Protein AF-A0AAD5FKN8-F1 (afdb_monomer_lite)

Secondary structure (DSSP, 8-state):
-----HHHHHHHHHHHHHHHHHHHHHHHHHHHHHH--------------------PPP--------------------------------------------------------------------------------------------------------------------------------PPP----------------S---------PPP--TTSHHHHHHHHHHHHHHHHHHHHHHHHHHHHHHHHHHHHHHHHHHHHHHHHHHHHHHHHHHHHHHHHHHHHHHHHHHHHHHHHHHHHHHHHHHHHHHHHHHHHHHHHHHHHHHHHHHHHHHHHHHHHHHHHHHHHHHHHHHHHHHHHHHHHHHHHHHHHHHHHHHHHHHHHHHHHHHHHHHHHHHHHHHHHHHHHHHHHHHHHHHHHHHHHHHHHHHHHHHHHHHHHHHHHHHHHHHHHHHHHHHHHHHHHHHHHHTT-------------------------------------

Organism: Silurus asotus (NCBI:txid30991)

pLDDT: mean 70.41, std 26.05, range [26.14, 98.62]

Structure (mmCIF, N/CA/C/O backbone):
data_AF-A0AAD5FKN8-F1
#
_entry.id   AF-A0AAD5FKN8-F1
#
loop_
_atom_site.group_PDB
_atom_site.id
_atom_site.type_symbol
_atom_site.label_atom_id
_atom_site.label_alt_id
_atom_site.label_comp_id
_atom_site.label_asym_id
_atom_site.label_entity_id
_atom_site.label_seq_id
_atom_site.pdbx_PDB_ins_code
_atom_site.Cartn_x
_atom_site.Cartn_y
_atom_site.Cartn_z
_atom_site.occupancy
_atom_site.B_iso_or_equiv
_atom_site.auth_seq_id
_atom_site.auth_comp_id
_atom_site.auth_asym_id
_atom_site.auth_atom_id
_atom_site.pdbx_PDB_model_num
ATOM 1 N N . MET A 1 1 ? 29.507 -33.613 -34.808 1.00 47.91 1 MET A N 1
ATOM 2 C CA . MET A 1 1 ? 28.805 -33.037 -33.641 1.00 47.91 1 MET A CA 1
ATOM 3 C C . MET A 1 1 ? 28.243 -31.686 -34.061 1.00 47.91 1 MET A C 1
ATOM 5 O O . MET A 1 1 ? 29.027 -30.818 -34.413 1.00 47.91 1 MET A O 1
ATOM 9 N N . LYS A 1 2 ? 26.914 -31.528 -34.154 1.00 55.22 2 LYS A N 1
ATOM 10 C CA . LYS A 1 2 ? 26.296 -30.235 -34.496 1.00 55.22 2 LYS A CA 1
ATOM 11 C C . LYS A 1 2 ? 26.433 -29.322 -33.275 1.00 55.22 2 LYS A C 1
ATOM 13 O O . LYS A 1 2 ? 25.859 -29.625 -32.234 1.00 55.22 2 LYS A O 1
ATOM 18 N N . GLY A 1 3 ? 27.253 -28.278 -33.379 1.00 62.66 3 GLY A N 1
ATOM 19 C CA . GLY A 1 3 ? 27.469 -27.325 -32.293 1.00 62.66 3 GLY A CA 1
ATOM 20 C C . GLY A 1 3 ? 26.181 -26.566 -31.998 1.00 62.66 3 GLY A C 1
ATOM 21 O O . GLY A 1 3 ? 25.727 -25.777 -32.823 1.00 62.66 3 GLY A O 1
ATOM 22 N N . PHE A 1 4 ? 25.579 -26.813 -30.836 1.00 74.69 4 PHE A N 1
ATOM 23 C CA . PHE A 1 4 ? 24.521 -25.950 -30.330 1.00 74.69 4 PHE A CA 1
ATOM 24 C C . PHE A 1 4 ? 25.135 -24.581 -30.040 1.00 74.69 4 PHE A C 1
ATOM 26 O O . PHE A 1 4 ? 26.045 -24.453 -29.223 1.00 74.69 4 PHE A O 1
ATOM 33 N N . SER A 1 5 ? 24.661 -23.561 -30.754 1.00 82.69 5 SER A N 1
ATOM 34 C CA . SER A 1 5 ? 25.070 -22.177 -30.530 1.00 82.69 5 SER A CA 1
ATOM 35 C C . SER A 1 5 ? 24.776 -21.792 -29.079 1.00 82.69 5 SER A C 1
ATOM 37 O O . SER A 1 5 ? 23.660 -21.994 -28.600 1.00 82.69 5 SER A O 1
ATOM 39 N N . LEU A 1 6 ? 25.765 -21.205 -28.397 1.00 86.19 6 LEU A N 1
ATOM 40 C CA . LEU A 1 6 ? 25.680 -20.723 -27.011 1.00 86.19 6 LEU A CA 1
ATOM 41 C C . LEU A 1 6 ? 24.431 -19.849 -26.765 1.00 86.19 6 LEU A C 1
ATOM 43 O O . LEU A 1 6 ? 23.873 -19.848 -25.670 1.00 86.19 6 LEU A O 1
ATOM 47 N N . ARG A 1 7 ? 23.929 -19.174 -27.811 1.00 85.25 7 ARG A N 1
ATOM 48 C CA . ARG A 1 7 ? 22.685 -18.389 -27.773 1.00 85.25 7 ARG A CA 1
ATOM 49 C C . ARG A 1 7 ? 21.445 -19.240 -27.478 1.00 85.25 7 ARG A C 1
ATOM 51 O O . ARG A 1 7 ? 20.588 -18.808 -26.719 1.00 85.25 7 ARG A O 1
ATOM 58 N N . HIS A 1 8 ? 21.364 -20.456 -28.019 1.00 88.69 8 HIS A N 1
ATOM 59 C CA . HIS A 1 8 ? 20.236 -21.359 -27.763 1.00 88.69 8 HIS A CA 1
ATOM 60 C C . HIS A 1 8 ? 20.245 -21.866 -26.319 1.00 88.69 8 HIS A C 1
ATOM 62 O O . HIS A 1 8 ? 19.185 -22.010 -25.716 1.00 88.69 8 HIS A O 1
ATOM 68 N N . LEU A 1 9 ? 21.435 -22.075 -25.745 1.00 87.75 9 LEU A N 1
ATOM 69 C CA . LEU A 1 9 ? 21.582 -22.476 -24.347 1.00 87.75 9 LEU A CA 1
ATOM 70 C C . LEU A 1 9 ? 21.160 -21.346 -23.392 1.00 87.75 9 LEU A C 1
ATOM 72 O O . LEU A 1 9 ? 20.446 -21.595 -22.425 1.00 87.75 9 LEU A O 1
ATOM 76 N N . LEU A 1 10 ? 21.534 -20.100 -23.703 1.00 88.75 10 LEU A N 1
ATOM 77 C CA . LEU A 1 10 ? 21.109 -18.914 -22.952 1.00 88.75 10 LEU A CA 1
ATOM 78 C C . LEU A 1 10 ? 19.593 -18.687 -23.040 1.00 88.75 10 LEU A C 1
ATOM 80 O O . LEU A 1 10 ? 18.950 -18.507 -22.008 1.00 88.75 10 LEU A O 1
ATOM 84 N N . CYS A 1 11 ? 18.996 -18.771 -24.235 1.00 90.88 11 CYS A N 1
ATOM 85 C CA . CYS A 1 11 ? 17.541 -18.667 -24.394 1.00 90.88 11 CYS A CA 1
ATOM 86 C C . CYS A 1 11 ? 16.792 -19.774 -23.639 1.00 90.88 11 CYS A C 1
ATOM 88 O O . CYS A 1 11 ? 15.797 -19.489 -22.974 1.00 90.88 11 CYS A O 1
ATOM 90 N N . ALA A 1 12 ? 17.280 -21.018 -23.687 1.00 91.69 12 ALA A N 1
ATOM 91 C CA . ALA A 1 12 ? 16.693 -22.124 -22.932 1.00 91.69 12 ALA A CA 1
ATOM 92 C C . ALA A 1 12 ? 16.810 -21.910 -21.412 1.00 91.69 12 ALA A C 1
ATOM 94 O O . ALA A 1 12 ? 15.856 -22.173 -20.681 1.00 91.69 12 ALA A O 1
ATOM 95 N N . GLY A 1 13 ? 17.942 -21.376 -20.938 1.00 92.56 13 GLY A N 1
ATOM 96 C CA . GLY A 1 13 ? 18.149 -21.034 -19.530 1.00 92.56 13 GLY A CA 1
ATOM 97 C C . GLY A 1 13 ? 17.179 -19.959 -19.035 1.00 92.56 13 GLY A C 1
ATOM 98 O O . GLY A 1 13 ? 16.523 -20.147 -18.012 1.00 92.56 13 GLY A O 1
ATOM 99 N N . VAL A 1 14 ? 17.019 -18.867 -19.789 1.00 93.69 14 VAL A N 1
ATOM 100 C CA . VAL A 1 14 ? 16.069 -17.793 -19.447 1.00 93.69 14 VAL A CA 1
ATOM 101 C C . VAL A 1 14 ? 14.629 -18.312 -19.455 1.00 93.69 14 VAL A C 1
ATOM 103 O O . VAL A 1 14 ? 13.880 -18.048 -18.516 1.00 93.69 14 VAL A O 1
ATOM 106 N N . ALA A 1 15 ? 14.245 -19.110 -20.456 1.00 93.00 15 ALA A N 1
ATOM 107 C CA . ALA A 1 15 ? 12.913 -19.710 -20.516 1.00 93.00 15 ALA A CA 1
ATOM 108 C C . ALA A 1 15 ? 12.636 -20.633 -19.314 1.00 93.00 15 ALA A C 1
ATOM 110 O O . ALA A 1 15 ? 11.554 -20.572 -18.727 1.00 93.00 15 ALA A O 1
ATOM 111 N N . ALA A 1 16 ? 13.620 -21.438 -18.901 1.00 94.19 16 ALA A N 1
ATOM 112 C CA . ALA A 1 16 ? 13.501 -22.324 -17.746 1.00 94.19 16 ALA A CA 1
ATOM 113 C C . ALA A 1 16 ? 13.338 -21.551 -16.425 1.00 94.19 16 ALA A C 1
ATOM 115 O O . ALA A 1 16 ? 12.494 -21.911 -15.601 1.00 94.19 16 ALA A O 1
ATOM 116 N N . VAL A 1 17 ? 14.092 -20.462 -16.232 1.00 94.44 17 VAL A N 1
ATOM 117 C CA . VAL A 1 17 ? 13.974 -19.603 -15.040 1.00 94.44 17 VAL A CA 1
ATOM 118 C C . VAL A 1 17 ? 12.606 -18.922 -14.992 1.00 94.44 17 VAL A C 1
ATOM 120 O O . VAL A 1 17 ? 11.932 -18.969 -13.961 1.00 94.44 17 VAL A O 1
ATOM 123 N N . THR A 1 18 ? 12.147 -18.359 -16.111 1.00 94.56 18 THR A N 1
ATOM 124 C CA . THR A 1 18 ? 10.826 -17.720 -16.199 1.00 94.56 18 THR A CA 1
ATOM 125 C C . THR A 1 18 ? 9.701 -18.718 -15.917 1.00 94.56 18 THR A C 1
ATOM 127 O O . THR A 1 18 ? 8.808 -18.432 -15.117 1.00 94.56 18 THR A O 1
ATOM 130 N N . ALA A 1 19 ? 9.773 -19.930 -16.480 1.00 94.44 19 ALA A N 1
ATOM 131 C CA . ALA A 1 19 ? 8.807 -20.993 -16.202 1.00 94.44 19 ALA A CA 1
ATOM 132 C C . ALA A 1 19 ? 8.793 -21.398 -14.715 1.00 94.44 19 ALA A C 1
ATOM 134 O O . ALA A 1 19 ? 7.721 -21.579 -14.132 1.00 94.44 19 ALA A O 1
ATOM 135 N N . ALA A 1 20 ? 9.962 -21.479 -14.068 1.00 94.81 20 ALA A N 1
ATOM 136 C CA . ALA A 1 20 ? 10.066 -21.792 -12.644 1.00 94.81 20 ALA A CA 1
ATOM 137 C C . ALA A 1 20 ? 9.440 -20.703 -11.751 1.00 94.81 20 ALA A C 1
ATOM 139 O O . ALA A 1 20 ? 8.770 -21.023 -10.763 1.00 94.81 20 ALA A O 1
ATOM 140 N N . ILE A 1 21 ? 9.609 -19.423 -12.105 1.00 94.06 21 ILE A N 1
ATOM 141 C CA . ILE A 1 21 ? 8.994 -18.291 -11.392 1.00 94.06 21 ILE A CA 1
ATOM 142 C C . ILE A 1 21 ? 7.465 -18.347 -11.514 1.00 94.06 21 ILE A C 1
ATOM 144 O O . ILE A 1 21 ? 6.771 -18.289 -10.493 1.00 94.06 21 ILE A O 1
ATOM 148 N N . ILE A 1 22 ? 6.940 -18.539 -12.730 1.00 95.62 22 ILE A N 1
ATOM 149 C CA . ILE A 1 22 ? 5.494 -18.656 -12.987 1.00 95.62 22 ILE A CA 1
ATOM 150 C C . ILE A 1 22 ? 4.904 -19.842 -12.213 1.00 95.62 22 ILE A C 1
ATOM 152 O O . ILE A 1 22 ? 3.893 -19.699 -11.521 1.00 95.62 22 ILE A O 1
ATOM 156 N N . TYR A 1 23 ? 5.568 -21.001 -12.245 1.00 97.06 23 TYR A N 1
ATOM 157 C CA . TYR A 1 23 ? 5.136 -22.181 -11.496 1.00 97.06 23 TYR A CA 1
ATOM 158 C C . TYR A 1 23 ? 5.083 -21.921 -9.981 1.00 97.06 23 TYR A C 1
ATOM 160 O O . TYR A 1 23 ? 4.105 -22.275 -9.314 1.00 97.06 23 TYR A O 1
ATOM 168 N N . ARG A 1 24 ? 6.099 -21.248 -9.421 1.00 95.06 24 ARG A N 1
ATOM 169 C CA . ARG A 1 24 ? 6.149 -20.903 -7.989 1.00 95.06 24 ARG A CA 1
ATOM 170 C C . ARG A 1 24 ? 5.035 -19.929 -7.595 1.00 95.06 24 ARG A C 1
ATOM 172 O O . ARG A 1 24 ? 4.456 -20.083 -6.516 1.00 95.06 24 ARG A O 1
ATOM 179 N N . TYR A 1 25 ? 4.713 -18.973 -8.464 1.00 95.44 25 TYR A N 1
ATOM 180 C CA . TYR A 1 25 ? 3.611 -18.031 -8.274 1.00 95.44 25 TYR A CA 1
ATOM 181 C C . TYR A 1 25 ? 2.247 -18.743 -8.253 1.00 95.44 25 TYR A C 1
ATOM 183 O O . TYR A 1 25 ? 1.502 -18.610 -7.279 1.00 95.44 25 TYR A O 1
ATOM 191 N N . ILE A 1 26 ? 1.958 -19.589 -9.250 1.00 95.56 26 ILE A N 1
ATOM 192 C CA . ILE A 1 26 ? 0.699 -20.356 -9.326 1.00 95.56 26 ILE A CA 1
ATOM 193 C C . ILE A 1 26 ? 0.545 -21.279 -8.110 1.00 95.56 26 ILE A C 1
ATOM 195 O O . ILE A 1 26 ? -0.533 -21.361 -7.513 1.00 95.56 26 ILE A O 1
ATOM 199 N N . LYS A 1 27 ? 1.629 -21.945 -7.690 1.00 96.25 27 LYS A N 1
ATOM 200 C CA . LYS A 1 27 ? 1.618 -22.825 -6.513 1.00 96.25 27 LYS A CA 1
ATOM 201 C C . LYS A 1 27 ? 1.292 -22.064 -5.224 1.00 96.25 27 LYS A C 1
ATOM 203 O O . LYS A 1 27 ? 0.505 -22.559 -4.418 1.00 96.25 27 LYS A O 1
ATOM 208 N N . ARG A 1 28 ? 1.854 -20.862 -5.029 1.00 94.50 28 ARG A N 1
ATOM 209 C CA . ARG A 1 28 ? 1.521 -19.999 -3.879 1.00 94.50 28 ARG A CA 1
ATOM 210 C C . ARG A 1 28 ? 0.066 -19.541 -3.912 1.00 94.50 28 ARG A C 1
ATOM 212 O O . ARG A 1 28 ? -0.592 -19.606 -2.879 1.00 94.50 28 ARG A O 1
ATOM 219 N N . ARG A 1 29 ? -0.444 -19.142 -5.079 1.00 94.00 29 ARG A N 1
ATOM 220 C CA . ARG A 1 29 ? -1.839 -18.707 -5.231 1.00 94.00 29 ARG A CA 1
ATOM 221 C C . ARG A 1 29 ? -2.829 -19.818 -4.873 1.00 94.00 29 ARG A C 1
ATOM 223 O O . ARG A 1 29 ? -3.700 -19.596 -4.043 1.00 94.00 29 ARG A O 1
ATOM 230 N N . ARG A 1 30 ? -2.622 -21.043 -5.370 1.00 93.25 30 ARG A N 1
ATOM 231 C CA . ARG A 1 30 ? -3.462 -22.199 -4.997 1.00 93.25 30 ARG A CA 1
ATOM 232 C C . ARG A 1 30 ? -3.384 -22.539 -3.506 1.00 93.25 30 ARG A C 1
ATOM 234 O O . ARG A 1 30 ? -4.370 -22.973 -2.921 1.00 93.25 30 ARG A O 1
ATOM 241 N N . ALA A 1 31 ? -2.220 -22.364 -2.877 1.00 90.62 31 ALA A N 1
ATOM 242 C CA . ALA A 1 31 ? -2.083 -22.559 -1.434 1.00 90.62 31 ALA A CA 1
ATOM 243 C C . ALA A 1 31 ? -2.833 -21.481 -0.630 1.00 90.62 31 ALA A C 1
ATOM 245 O O . ALA A 1 31 ? -3.401 -21.797 0.413 1.00 90.62 31 ALA A O 1
ATOM 246 N N . ALA A 1 32 ? -2.861 -20.236 -1.115 1.00 88.88 32 ALA A N 1
ATOM 247 C CA . ALA A 1 32 ? -3.640 -19.155 -0.517 1.00 88.88 32 ALA A CA 1
ATOM 248 C C . ALA A 1 32 ? -5.152 -19.382 -0.686 1.00 88.88 32 ALA A C 1
ATOM 250 O O . ALA A 1 32 ? -5.886 -19.274 0.289 1.00 88.88 32 ALA A O 1
ATOM 251 N N . GLU A 1 33 ? -5.603 -19.805 -1.870 1.00 89.62 33 GLU A N 1
ATOM 252 C CA . GLU A 1 33 ? -7.012 -20.139 -2.138 1.00 89.62 33 GLU A CA 1
ATOM 253 C C . GLU A 1 33 ? -7.499 -21.315 -1.273 1.00 89.62 33 GLU A C 1
ATOM 255 O O . GLU A 1 33 ? -8.592 -21.260 -0.720 1.00 89.62 33 GLU A O 1
ATOM 260 N N . LYS A 1 34 ? -6.667 -22.345 -1.044 1.00 88.88 34 LYS A N 1
ATOM 261 C CA . LYS A 1 34 ? -7.003 -23.443 -0.113 1.00 88.88 34 LYS A CA 1
ATOM 262 C C . LYS A 1 34 ? -7.093 -23.003 1.353 1.00 88.88 34 LYS A C 1
ATOM 264 O O . LYS A 1 34 ? -7.806 -23.640 2.124 1.00 88.88 34 LYS A O 1
ATOM 269 N N . LYS A 1 35 ? -6.360 -21.956 1.751 1.00 85.38 35 LYS A N 1
ATOM 270 C CA . LYS A 1 35 ? -6.443 -21.370 3.100 1.00 85.38 35 LYS A CA 1
ATOM 271 C C . LYS A 1 35 ? -7.632 -20.421 3.241 1.00 85.38 35 LYS A C 1
ATOM 273 O O . LYS A 1 35 ? -8.198 -20.332 4.323 1.00 85.38 35 LYS A O 1
ATOM 278 N N . ALA A 1 36 ? -8.043 -19.774 2.156 1.00 77.94 36 ALA A N 1
ATOM 279 C CA . ALA A 1 36 ? -9.228 -18.929 2.085 1.00 77.94 36 ALA A CA 1
ATOM 280 C C . ALA A 1 36 ? -10.508 -19.761 1.885 1.00 77.94 36 ALA A C 1
ATOM 282 O O . ALA A 1 36 ? -11.328 -19.461 1.019 1.00 77.94 36 ALA A O 1
ATOM 283 N N . LYS A 1 37 ? -10.687 -20.828 2.677 1.00 67.62 37 LYS A N 1
ATOM 284 C CA . LYS A 1 37 ? -11.969 -21.533 2.720 1.00 67.62 37 LYS A CA 1
ATOM 285 C C . LYS A 1 37 ? -13.002 -20.539 3.272 1.00 67.62 37 LYS A C 1
ATOM 287 O O . LYS A 1 37 ? -12.780 -20.031 4.371 1.00 67.62 37 LYS A O 1
ATOM 292 N N . PRO A 1 38 ? -14.080 -20.224 2.534 1.00 56.25 38 PRO A N 1
ATOM 293 C CA . PRO A 1 38 ? -15.077 -19.278 2.997 1.00 56.25 38 PRO A CA 1
ATOM 294 C C . PRO A 1 38 ? -15.769 -19.898 4.206 1.00 56.25 38 PRO A C 1
ATOM 296 O O . PRO A 1 38 ? -16.463 -20.909 4.100 1.00 56.25 38 PRO A O 1
ATOM 299 N N . THR A 1 39 ? -15.517 -19.332 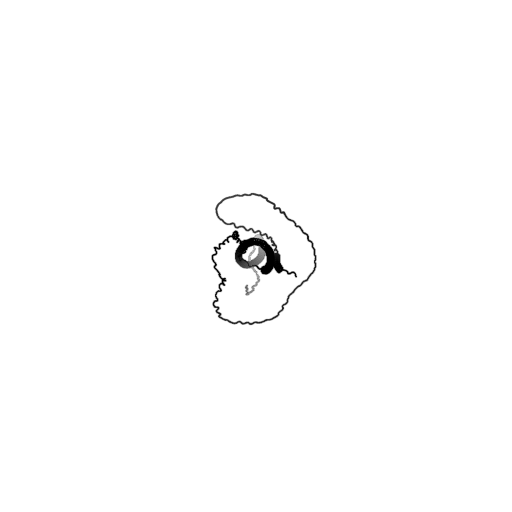5.379 1.00 58.53 39 THR A N 1
ATOM 300 C CA . THR A 1 39 ? -16.321 -19.582 6.565 1.00 58.53 39 THR A CA 1
ATOM 301 C C . THR A 1 39 ? -17.705 -19.033 6.249 1.00 58.53 39 THR A C 1
ATOM 303 O O . THR A 1 39 ? -17.907 -17.820 6.257 1.00 58.53 39 THR A O 1
ATOM 306 N N . GLU A 1 40 ? -18.634 -19.918 5.887 1.00 50.03 40 GLU A N 1
ATOM 307 C CA . GLU A 1 40 ? -20.041 -19.566 5.725 1.00 50.03 40 GLU A CA 1
ATOM 308 C C . GLU A 1 40 ? -20.507 -18.812 6.979 1.00 50.03 40 GLU A C 1
ATOM 310 O O . GLU A 1 40 ? -20.357 -19.328 8.098 1.00 50.03 40 GLU A O 1
ATOM 315 N N . PRO A 1 41 ? -21.046 -17.590 6.835 1.00 48.06 41 PRO A N 1
ATOM 316 C CA . PRO A 1 41 ? -21.621 -16.882 7.958 1.00 48.06 41 PRO A CA 1
ATOM 317 C C . PRO A 1 41 ? -22.850 -17.667 8.411 1.00 48.06 41 PRO A C 1
ATOM 319 O O . PRO A 1 41 ? -23.884 -17.696 7.745 1.00 48.06 41 PRO A O 1
ATOM 322 N N . LYS A 1 42 ? -22.736 -18.323 9.569 1.00 47.91 42 LYS A N 1
ATOM 323 C CA . LYS A 1 42 ? -23.889 -18.854 10.292 1.00 47.91 42 LYS A CA 1
ATOM 324 C C . LYS A 1 42 ? -24.769 -17.671 10.691 1.00 47.91 42 LYS A C 1
ATOM 326 O O . LYS A 1 42 ? -24.572 -17.078 11.750 1.00 47.91 42 LYS A O 1
ATOM 331 N N . HIS A 1 43 ? -25.736 -17.338 9.840 1.00 44.12 43 HIS A N 1
ATOM 332 C CA . HIS A 1 43 ? -26.869 -16.491 10.184 1.00 44.12 43 HIS A CA 1
ATOM 333 C C . HIS A 1 43 ? -27.645 -17.167 11.322 1.00 44.12 43 HIS A C 1
ATOM 335 O O . HIS A 1 43 ? -28.504 -18.019 11.105 1.00 44.12 43 HIS A O 1
ATOM 341 N N . LYS A 1 44 ? -27.332 -16.791 12.564 1.00 44.03 44 LYS A N 1
ATOM 342 C CA . LYS A 1 44 ? -28.299 -16.857 13.656 1.00 44.03 44 LYS A CA 1
ATOM 343 C C . LYS A 1 44 ? -29.220 -15.658 13.483 1.00 44.03 44 LYS A C 1
ATOM 345 O O . LYS A 1 44 ? -28.847 -14.531 13.788 1.00 44.03 44 LYS A O 1
ATOM 350 N N . VAL A 1 45 ? -30.405 -15.923 12.948 1.00 51.66 45 VAL A N 1
ATOM 351 C CA . VAL A 1 45 ? -31.554 -15.028 13.055 1.00 51.66 45 VAL A CA 1
ATOM 352 C C . VAL A 1 45 ? -31.908 -14.949 14.539 1.00 51.66 45 VAL A C 1
ATOM 354 O O . VAL A 1 45 ? -32.422 -15.906 15.112 1.00 51.66 45 VAL A O 1
ATOM 357 N N . SER A 1 46 ? -31.567 -13.835 15.177 1.00 40.53 46 SER A N 1
ATOM 358 C CA . SER A 1 46 ? -32.207 -13.393 16.411 1.00 40.53 46 SER A CA 1
ATOM 359 C C . SER A 1 46 ? -32.947 -12.106 16.087 1.00 40.53 46 SER A C 1
ATOM 361 O O . SER A 1 46 ? -32.337 -11.050 15.921 1.00 40.53 46 SER A O 1
ATOM 363 N N . GLU A 1 47 ? -34.264 -12.230 15.949 1.00 49.06 47 GLU A N 1
ATOM 364 C CA . GLU A 1 47 ? -3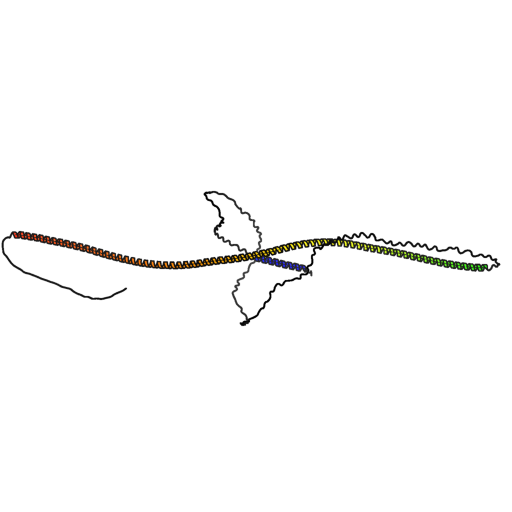5.187 -11.111 16.052 1.00 49.06 47 GLU A CA 1
ATOM 365 C C . GLU A 1 47 ? -35.007 -10.459 17.423 1.00 49.06 47 GLU A C 1
ATOM 367 O O . GLU A 1 47 ? -35.327 -11.040 18.458 1.00 49.06 47 GLU A O 1
ATOM 372 N N . THR A 1 48 ? -34.516 -9.228 17.425 1.00 38.59 48 THR A N 1
ATOM 373 C CA . THR A 1 48 ? -34.757 -8.282 18.511 1.00 38.59 48 THR A CA 1
ATOM 374 C C . THR A 1 48 ? -35.168 -6.977 17.866 1.00 38.59 48 THR A C 1
ATOM 376 O O . THR A 1 48 ? -34.349 -6.233 17.332 1.00 38.59 48 THR A O 1
ATOM 379 N N . GLN A 1 49 ? -36.480 -6.752 17.878 1.00 49.44 49 GLN A N 1
ATOM 380 C CA . GLN A 1 49 ? -37.074 -5.437 17.731 1.00 49.44 49 GLN A CA 1
ATOM 381 C C . GLN A 1 49 ? -36.603 -4.580 18.905 1.00 49.44 49 GLN A C 1
ATOM 383 O O . GLN A 1 49 ? -36.950 -4.847 20.054 1.00 49.44 49 GLN A O 1
ATOM 388 N N . THR A 1 50 ? -35.858 -3.523 18.613 1.00 38.22 50 THR A N 1
ATOM 389 C CA . THR A 1 50 ? -35.721 -2.397 19.532 1.00 38.22 50 THR A CA 1
ATOM 390 C C . THR A 1 50 ? -35.713 -1.125 18.707 1.00 38.22 50 THR A C 1
ATOM 392 O O . THR A 1 50 ? -34.765 -0.815 17.989 1.00 38.22 50 THR A O 1
ATOM 395 N N . ALA A 1 51 ? -36.840 -0.425 18.783 1.00 48.59 51 ALA A N 1
ATOM 396 C CA . ALA A 1 51 ? -37.004 0.932 18.312 1.00 48.59 51 ALA A CA 1
ATOM 397 C C . ALA A 1 51 ? -35.963 1.836 18.988 1.00 48.59 51 ALA A C 1
ATOM 399 O O . ALA A 1 51 ? -35.923 1.917 20.215 1.00 48.59 51 ALA A O 1
ATOM 400 N N . CYS A 1 52 ? -35.155 2.528 18.187 1.00 35.69 52 CYS A N 1
ATOM 401 C CA . CYS A 1 52 ? -34.360 3.661 18.643 1.00 35.69 52 CYS A CA 1
ATOM 402 C C . CYS A 1 52 ? -34.814 4.911 17.895 1.00 35.69 52 CYS A C 1
ATOM 404 O O . CYS A 1 52 ? -34.538 5.120 16.716 1.00 35.69 52 CYS A O 1
ATOM 406 N N . THR A 1 53 ? -35.565 5.697 18.651 1.00 41.53 53 THR A N 1
ATOM 407 C CA . THR A 1 53 ? -36.001 7.067 18.441 1.00 41.53 53 THR A CA 1
ATOM 408 C C . THR A 1 53 ? -34.842 7.980 18.029 1.00 41.53 53 THR A C 1
ATOM 410 O O . THR A 1 53 ? -33.787 7.993 18.660 1.00 41.53 53 THR A O 1
ATOM 413 N N . VAL A 1 54 ? -35.075 8.773 16.986 1.00 48.25 54 VAL A N 1
ATOM 414 C CA . VAL A 1 54 ? -34.234 9.892 16.538 1.00 48.25 54 VAL A CA 1
ATOM 415 C C . VAL A 1 54 ? -34.411 11.072 17.505 1.00 48.25 54 VAL A C 1
ATOM 417 O O . VAL A 1 54 ? -35.558 11.452 17.743 1.00 48.25 54 VAL A O 1
ATOM 420 N N . PRO A 1 55 ? -33.349 11.703 18.044 1.00 45.19 55 PRO A N 1
ATOM 421 C CA . PRO A 1 55 ? -33.477 13.021 18.646 1.00 45.19 55 PRO A CA 1
ATOM 422 C C . PRO A 1 55 ? -33.346 14.095 17.564 1.00 45.19 55 PRO A C 1
ATOM 424 O O . PRO A 1 55 ? -32.314 14.260 16.910 1.00 45.19 55 PRO A O 1
ATOM 427 N N . GLU A 1 56 ? -34.455 14.796 17.379 1.00 38.59 56 GLU A N 1
ATOM 428 C CA . GLU A 1 56 ? -34.636 15.929 16.491 1.00 38.59 56 GLU A CA 1
ATOM 429 C C . GLU A 1 56 ? -33.877 17.166 16.994 1.00 38.59 56 GLU A C 1
ATOM 431 O O . GLU A 1 56 ? -33.689 17.407 18.188 1.00 38.59 56 GLU A O 1
ATOM 436 N N . LYS A 1 57 ? -33.398 17.925 16.016 1.00 44.47 57 LYS A N 1
ATOM 437 C CA . LYS A 1 57 ? -32.501 19.069 16.106 1.00 44.47 57 LYS A CA 1
ATOM 438 C C . LYS A 1 57 ? -33.277 20.305 16.573 1.00 44.47 57 LYS A C 1
ATOM 440 O O . LYS A 1 57 ? -34.234 20.715 15.928 1.00 44.47 57 LYS A O 1
ATOM 445 N N . ILE A 1 58 ? -32.828 20.919 17.664 1.00 40.84 58 ILE A N 1
ATOM 446 C CA . ILE A 1 58 ? -33.350 22.188 18.185 1.00 40.84 58 ILE A CA 1
ATOM 447 C C . ILE A 1 58 ? -32.905 23.341 17.268 1.00 40.84 58 ILE A C 1
ATOM 449 O O . ILE A 1 58 ? -31.710 23.601 17.131 1.00 40.84 58 ILE A O 1
ATOM 453 N N . ILE A 1 59 ? -33.871 24.055 16.687 1.00 45.31 59 ILE A N 1
ATOM 454 C CA . ILE A 1 59 ? -33.778 25.476 16.315 1.00 45.31 59 ILE A CA 1
ATOM 455 C C . ILE A 1 59 ? -35.020 26.144 16.927 1.00 45.31 59 ILE A C 1
ATOM 457 O O . ILE A 1 59 ? -36.121 25.642 16.692 1.00 45.31 59 ILE A O 1
ATOM 461 N N . PRO A 1 60 ? -34.891 27.223 17.717 1.00 60.53 60 PRO A N 1
ATOM 462 C CA . PRO A 1 60 ? -36.039 27.975 18.196 1.00 60.53 60 PRO A CA 1
ATOM 463 C C . PRO A 1 60 ? -36.389 29.079 17.192 1.00 60.53 60 PRO A C 1
ATOM 465 O O . PRO A 1 60 ? -35.496 29.699 16.622 1.00 60.53 60 PRO A O 1
ATOM 468 N N . ASP A 1 61 ? -37.678 29.299 16.950 1.00 38.50 61 ASP A N 1
ATOM 469 C CA . ASP A 1 61 ? -38.323 30.590 17.218 1.00 38.50 61 ASP A CA 1
ATOM 470 C C . ASP A 1 61 ? -39.745 30.660 16.636 1.00 38.50 61 ASP A C 1
ATOM 472 O O . ASP A 1 61 ? -40.064 30.079 15.601 1.00 38.50 61 ASP A O 1
ATOM 476 N N . VAL A 1 62 ? -40.535 31.498 17.313 1.00 39.94 62 VAL A N 1
ATOM 477 C CA . VAL A 1 62 ? -41.775 32.160 16.880 1.00 39.94 62 VAL A CA 1
ATOM 478 C C . VAL A 1 62 ? -43.091 31.405 17.115 1.00 39.94 62 VAL A C 1
ATOM 480 O O . VAL A 1 62 ? -43.510 30.531 16.367 1.00 39.94 62 VAL A O 1
ATOM 483 N N . GLU A 1 63 ? -43.739 31.821 18.209 1.00 47.69 63 GLU A N 1
ATOM 484 C CA . GLU A 1 63 ? -45.150 32.226 18.322 1.00 47.69 63 GLU A CA 1
ATOM 485 C C . GLU A 1 63 ? -46.118 31.731 17.229 1.00 47.69 63 GLU A C 1
ATOM 487 O O . GLU A 1 63 ? -45.979 32.088 16.065 1.00 47.69 63 GLU A O 1
ATOM 492 N N . ASN A 1 64 ? -47.201 31.046 17.613 1.00 41.31 64 ASN A N 1
ATOM 493 C CA . ASN A 1 64 ? -48.553 31.630 17.646 1.00 41.31 64 ASN A CA 1
ATOM 494 C C . ASN A 1 64 ? -49.609 30.546 17.947 1.00 41.31 64 ASN A C 1
ATOM 496 O O . ASN A 1 64 ? -49.462 29.373 17.613 1.00 41.31 64 ASN A O 1
ATOM 500 N N . ASN A 1 65 ? -50.682 30.969 18.605 1.00 40.66 65 ASN A N 1
ATOM 501 C CA . ASN A 1 65 ? -51.828 30.164 19.005 1.00 40.66 65 ASN A CA 1
ATOM 502 C C . ASN A 1 65 ? -52.659 29.644 17.812 1.00 40.66 65 ASN A C 1
ATOM 504 O O . ASN A 1 65 ? -52.730 30.298 16.775 1.00 40.66 65 ASN A O 1
ATOM 508 N N . GLN A 1 66 ? -53.433 28.583 18.094 1.00 38.41 66 GLN A N 1
ATOM 509 C CA . GLN A 1 66 ? -54.880 28.460 17.810 1.00 38.41 66 GLN A CA 1
ATOM 510 C C . GLN A 1 66 ? -55.337 27.266 16.927 1.00 38.41 66 GLN A C 1
ATOM 512 O O . GLN A 1 66 ? -55.010 27.151 15.756 1.00 38.41 66 GLN A O 1
ATOM 517 N N . GLU A 1 67 ? -56.170 26.428 17.563 1.00 39.88 67 GLU A N 1
ATOM 518 C CA . GLU A 1 67 ? -57.337 25.661 17.074 1.00 39.88 67 GLU A CA 1
ATOM 519 C C . GLU A 1 67 ? -57.282 24.605 15.937 1.00 39.88 67 GLU A C 1
ATOM 521 O O . GLU A 1 67 ? -57.067 24.895 14.772 1.00 39.88 67 GLU A O 1
ATOM 526 N N . ILE A 1 68 ? -57.740 23.397 16.327 1.00 41.62 68 ILE A N 1
ATOM 527 C CA . ILE A 1 68 ? -58.824 22.567 15.737 1.00 41.62 68 ILE A CA 1
ATOM 528 C C . ILE A 1 68 ? -58.671 22.041 14.291 1.00 41.62 68 ILE A C 1
ATOM 530 O O . ILE A 1 68 ? -58.688 22.804 13.334 1.00 41.62 68 ILE A O 1
ATOM 534 N N . SER A 1 69 ? -58.756 20.701 14.152 1.00 38.00 69 SER A N 1
ATOM 535 C CA . SER A 1 69 ? -59.602 19.899 13.210 1.00 38.00 69 SER A CA 1
ATOM 536 C C . SER A 1 69 ? -58.872 18.600 12.817 1.00 38.00 69 SER A C 1
ATOM 538 O O . SER A 1 69 ? -57.818 18.646 12.203 1.00 38.00 69 SER A O 1
ATOM 540 N N . ARG A 1 70 ? -59.269 17.406 13.287 1.00 46.56 70 ARG A N 1
ATOM 541 C CA . ARG A 1 70 ? -60.190 16.457 12.609 1.00 46.56 70 ARG A CA 1
ATOM 542 C C . ARG A 1 70 ? -60.038 16.379 11.082 1.00 46.56 70 ARG A C 1
ATOM 544 O O . ARG A 1 70 ? -60.406 17.339 10.428 1.00 46.56 70 ARG A O 1
ATOM 551 N N . LEU A 1 71 ? -59.654 15.192 10.587 1.00 37.59 71 LEU A N 1
ATOM 552 C CA . LEU A 1 71 ? -59.991 14.478 9.323 1.00 37.59 71 LEU A CA 1
ATOM 553 C C . LEU A 1 71 ? -59.064 13.230 9.326 1.00 37.59 71 LEU A C 1
ATOM 555 O O . LEU A 1 71 ? -57.876 13.401 9.550 1.00 37.59 71 LEU A O 1
ATOM 559 N N . LYS A 1 72 ? -59.438 11.939 9.330 1.00 44.47 72 LYS A N 1
ATOM 560 C CA . LYS A 1 72 ? -60.448 11.093 8.656 1.00 44.47 72 LYS A CA 1
ATOM 561 C C . LYS A 1 72 ? -60.360 11.080 7.121 1.00 44.47 72 LYS A C 1
ATOM 563 O O . LYS A 1 72 ? -60.653 12.090 6.496 1.00 44.47 72 LYS A O 1
ATOM 568 N N . GLY A 1 73 ? -60.103 9.878 6.581 1.00 33.81 73 GLY A N 1
ATOM 569 C CA . GLY A 1 73 ? -60.086 9.515 5.151 1.00 33.81 73 GLY A CA 1
ATOM 570 C C . GLY A 1 73 ? -58.675 9.608 4.565 1.00 33.81 73 GLY A C 1
ATOM 571 O O . GLY A 1 73 ? -57.952 10.517 4.941 1.00 33.81 73 GLY A O 1
ATOM 572 N N . THR A 1 74 ? -58.163 8.725 3.710 1.00 37.53 74 THR A N 1
ATOM 573 C CA . THR A 1 74 ? -58.706 7.724 2.764 1.00 37.53 74 THR A CA 1
ATOM 574 C C . THR A 1 74 ? -57.483 6.904 2.301 1.00 37.53 74 THR A C 1
ATOM 576 O O . THR A 1 74 ? -56.397 7.467 2.218 1.00 37.53 74 THR A O 1
ATOM 579 N N . GLU A 1 75 ? -57.523 5.572 2.259 1.00 41.72 75 GLU A N 1
ATOM 580 C CA . GLU A 1 75 ? -57.771 4.747 1.054 1.00 41.72 75 GLU A CA 1
ATOM 581 C C . GLU A 1 75 ? -56.866 5.011 -0.166 1.00 41.72 75 GLU A C 1
ATOM 583 O O . GLU A 1 75 ? -56.552 6.150 -0.503 1.00 41.72 75 GLU A O 1
ATOM 588 N N . SER A 1 76 ? -56.598 3.908 -0.879 1.00 39.78 76 SER A N 1
ATOM 589 C CA . SER A 1 76 ? -55.873 3.741 -2.152 1.00 39.78 76 SER A CA 1
ATOM 590 C C . SER A 1 76 ? -54.344 3.660 -2.023 1.00 39.78 76 SER A C 1
ATOM 592 O O . SER A 1 76 ? -53.741 4.419 -1.277 1.00 39.78 76 SER A O 1
ATOM 594 N N . SER A 1 77 ? -53.637 2.749 -2.686 1.00 43.34 77 SER A N 1
ATOM 595 C CA . SER A 1 77 ? -54.021 1.705 -3.644 1.00 43.34 77 SER A CA 1
ATOM 596 C C . SER A 1 77 ? -52.805 0.817 -3.911 1.00 43.34 77 SER A C 1
ATOM 598 O O . SER A 1 77 ? -51.685 1.320 -3.970 1.00 43.34 77 SER A O 1
ATOM 600 N N . ASP A 1 78 ? -53.065 -0.480 -4.068 1.00 46.19 78 ASP A N 1
ATOM 601 C CA . ASP A 1 78 ? -52.546 -1.379 -5.111 1.00 46.19 78 ASP A CA 1
ATOM 602 C C . ASP A 1 78 ? -51.513 -0.786 -6.080 1.00 46.19 78 ASP A C 1
ATOM 604 O O . ASP A 1 78 ? -51.862 0.152 -6.784 1.00 46.19 78 ASP A O 1
ATOM 608 N N . LEU A 1 79 ? -50.316 -1.388 -6.143 1.00 45.88 79 LEU A N 1
ATOM 609 C CA . LEU A 1 79 ? -49.459 -1.704 -7.312 1.00 45.88 79 LEU A CA 1
ATOM 610 C C . LEU A 1 79 ? -48.249 -2.499 -6.752 1.00 45.88 79 LEU A C 1
ATOM 612 O O . LEU A 1 79 ? -47.755 -2.157 -5.684 1.00 45.88 79 LEU A O 1
ATOM 616 N N . GLU A 1 80 ? -47.649 -3.528 -7.337 1.00 48.41 80 GLU A N 1
ATOM 617 C CA . GLU A 1 80 ? -47.848 -4.343 -8.531 1.00 48.41 80 GLU A CA 1
ATOM 618 C C . GLU A 1 80 ? -46.900 -5.547 -8.357 1.00 48.41 80 GLU A C 1
ATOM 620 O O . GLU A 1 80 ? -45.854 -5.450 -7.704 1.00 48.41 80 GLU A O 1
ATOM 625 N N . ASP A 1 81 ? -47.291 -6.681 -8.922 1.00 42.28 81 ASP A N 1
ATOM 626 C CA . ASP A 1 81 ? -46.533 -7.923 -8.978 1.00 42.28 81 ASP A CA 1
ATOM 627 C C . ASP A 1 81 ? -45.133 -7.727 -9.591 1.00 42.28 81 ASP A C 1
ATOM 629 O O . ASP A 1 81 ? -44.996 -7.223 -10.705 1.00 42.28 81 ASP A O 1
ATOM 633 N N . ILE A 1 82 ? -44.080 -8.186 -8.903 1.00 44.78 82 ILE A N 1
ATOM 634 C CA . ILE A 1 82 ? -42.777 -8.434 -9.536 1.00 44.78 82 ILE A CA 1
ATOM 635 C C . ILE A 1 82 ? -42.644 -9.937 -9.751 1.00 44.78 82 ILE A C 1
ATOM 637 O O . ILE A 1 82 ? -42.336 -10.719 -8.850 1.00 44.78 82 ILE A O 1
ATOM 641 N N . GLU A 1 83 ? -42.942 -10.291 -10.993 1.00 44.22 83 GLU A N 1
ATOM 642 C CA . GLU A 1 83 ? -42.832 -11.591 -11.627 1.00 44.22 83 GLU A CA 1
ATOM 643 C C . GLU A 1 83 ? -41.378 -12.102 -11.603 1.00 44.22 83 GLU A C 1
ATOM 645 O O . GLU A 1 83 ? -40.425 -11.400 -11.947 1.00 44.22 83 GLU A O 1
ATOM 650 N N . ILE A 1 84 ? -41.218 -13.350 -11.157 1.00 44.53 84 ILE A N 1
ATOM 651 C CA . ILE A 1 84 ? -39.958 -14.096 -11.117 1.00 44.53 84 ILE A CA 1
ATOM 652 C C . ILE A 1 84 ? -39.885 -14.971 -12.373 1.00 44.53 84 ILE A C 1
ATOM 654 O O . ILE A 1 84 ? -40.566 -15.990 -12.439 1.00 44.53 84 ILE A O 1
ATOM 658 N N . THR A 1 85 ? -39.006 -14.617 -13.309 1.00 37.12 85 THR A N 1
ATOM 659 C CA . THR A 1 85 ? -38.546 -15.415 -14.471 1.00 37.12 85 THR A CA 1
ATOM 660 C C . THR A 1 85 ? -37.254 -14.729 -14.954 1.00 37.12 85 THR A C 1
ATOM 662 O O . THR A 1 85 ? -37.232 -13.513 -15.064 1.00 37.12 85 THR A O 1
ATOM 665 N N . ASP A 1 86 ? -36.080 -15.344 -15.126 1.00 39.12 86 ASP A N 1
ATOM 666 C CA . ASP A 1 86 ? -35.791 -16.593 -15.818 1.00 39.12 86 ASP A CA 1
ATOM 667 C C . ASP A 1 86 ? -34.508 -17.288 -15.333 1.00 39.12 86 ASP A C 1
ATOM 669 O O . ASP A 1 86 ? -33.499 -16.684 -14.963 1.00 39.12 86 ASP A O 1
ATOM 673 N N . ARG A 1 87 ? -34.567 -18.616 -15.431 1.00 41.78 87 ARG A N 1
ATOM 674 C CA . ARG A 1 87 ? -33.529 -19.617 -15.178 1.00 41.78 87 ARG A CA 1
ATOM 675 C C . ARG A 1 87 ? -32.999 -20.132 -16.521 1.00 41.78 87 ARG A C 1
ATOM 677 O O . ARG A 1 87 ? -33.803 -20.672 -17.277 1.00 41.78 87 ARG A O 1
ATOM 684 N N . PRO A 1 88 ? -31.682 -20.124 -16.794 1.00 51.62 88 PRO A N 1
ATOM 685 C CA . PRO A 1 88 ? -31.119 -20.974 -17.839 1.00 51.62 88 PRO A CA 1
ATOM 686 C C . PRO A 1 88 ? -30.675 -22.328 -17.270 1.00 51.62 88 PRO A C 1
ATOM 688 O O . PRO A 1 88 ? -30.045 -22.420 -16.217 1.00 51.62 88 PRO A O 1
ATOM 691 N N . GLN A 1 89 ? -31.041 -23.383 -17.992 1.00 38.38 89 GLN A N 1
ATOM 692 C CA . GLN A 1 89 ? -30.653 -24.782 -17.789 1.00 38.38 89 GLN A CA 1
ATOM 693 C C . GLN A 1 89 ? -29.145 -24.940 -18.087 1.00 38.38 89 GLN A C 1
ATOM 695 O O . GLN A 1 89 ? -28.645 -24.284 -18.991 1.00 38.38 89 GLN A O 1
ATOM 700 N N . LEU A 1 90 ? -28.309 -25.603 -17.280 1.00 35.97 90 LEU A N 1
ATOM 701 C CA . LEU A 1 90 ? -28.182 -27.054 -17.055 1.00 35.97 90 LEU A CA 1
ATOM 702 C C . LEU A 1 90 ? -28.124 -27.883 -18.351 1.00 35.97 90 LEU A C 1
ATOM 704 O O . LEU A 1 90 ? -29.044 -28.627 -18.670 1.00 35.97 90 LEU A O 1
ATOM 708 N N . GLU A 1 91 ? -26.992 -27.788 -19.055 1.00 40.28 91 GLU A N 1
ATOM 709 C CA . GLU A 1 91 ? -26.491 -28.872 -19.904 1.00 40.28 91 GLU A CA 1
ATOM 710 C C . GLU A 1 91 ? -25.536 -29.751 -19.090 1.00 40.28 91 GLU A C 1
ATOM 712 O O . GLU A 1 91 ? -24.450 -29.342 -18.676 1.00 40.28 91 GLU A O 1
ATOM 717 N N . ASN A 1 92 ? -25.990 -30.979 -18.852 1.00 35.91 92 ASN A N 1
ATOM 718 C CA . ASN A 1 92 ? -25.187 -32.085 -18.362 1.00 35.91 92 ASN A CA 1
ATOM 719 C C . ASN A 1 92 ? -24.347 -32.621 -19.525 1.00 35.91 92 ASN A C 1
ATOM 721 O O . ASN A 1 92 ? -24.910 -33.087 -20.514 1.00 35.91 92 ASN A O 1
ATOM 725 N N . THR A 1 93 ? -23.020 -32.616 -19.389 1.00 42.56 93 THR A N 1
ATOM 726 C CA . THR A 1 93 ? -22.156 -33.507 -20.171 1.00 42.56 93 THR A CA 1
ATOM 727 C C . THR A 1 93 ? -21.631 -34.620 -19.274 1.00 42.56 93 THR A C 1
ATOM 729 O O . THR A 1 93 ? -20.929 -34.430 -18.284 1.00 42.56 93 THR A O 1
ATOM 732 N N . GLU A 1 94 ? -22.106 -35.796 -19.640 1.00 36.91 94 GLU A N 1
ATOM 733 C CA . GLU A 1 94 ? -21.802 -37.138 -19.192 1.00 36.91 94 GLU A CA 1
ATOM 734 C C . GLU A 1 94 ? -20.324 -37.473 -19.463 1.00 36.91 94 GLU A C 1
ATOM 736 O O . GLU A 1 94 ? -19.853 -37.335 -20.588 1.00 36.91 94 GLU A O 1
ATOM 741 N N . CYS A 1 95 ? -19.587 -37.920 -18.444 1.00 37.44 95 CYS A N 1
ATOM 742 C CA . CYS A 1 95 ? -18.339 -38.663 -18.625 1.00 37.44 95 CYS A CA 1
ATOM 743 C C . CYS A 1 95 ? -18.181 -39.662 -17.476 1.00 37.44 95 CYS A C 1
ATOM 745 O O . CYS A 1 95 ? -17.713 -39.349 -16.382 1.00 37.44 95 CYS A O 1
ATOM 747 N N . THR A 1 96 ? -18.636 -40.879 -17.753 1.00 37.66 96 THR A N 1
ATOM 748 C CA . THR A 1 96 ? -18.425 -42.100 -16.981 1.00 37.66 96 THR A CA 1
ATOM 749 C C . THR A 1 96 ? -17.049 -42.701 -17.272 1.00 37.66 96 THR A C 1
ATOM 751 O O . THR A 1 96 ? -16.780 -43.111 -18.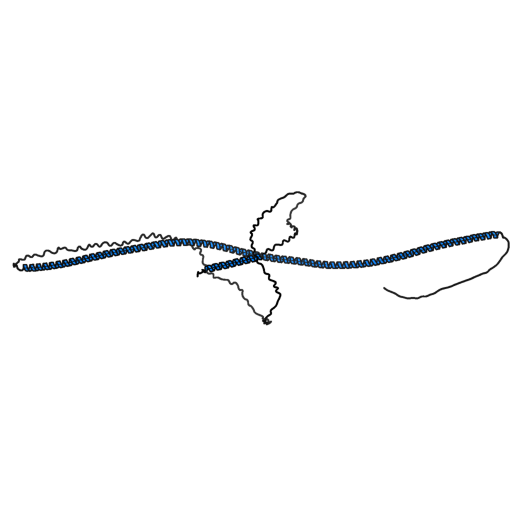398 1.00 37.66 96 THR A O 1
ATOM 754 N N . SER A 1 97 ? -16.228 -42.829 -16.234 1.00 41.16 97 SER A N 1
ATOM 755 C CA . SER A 1 97 ? -15.170 -43.843 -16.070 1.00 41.16 97 SER A CA 1
ATOM 756 C C . SER A 1 97 ? -14.764 -43.762 -14.592 1.00 41.16 97 SER A C 1
ATOM 758 O O . SER A 1 97 ? -14.153 -42.779 -14.186 1.00 41.16 97 SER A O 1
ATOM 760 N N . GLN A 1 98 ? -15.274 -44.576 -13.665 1.00 35.28 98 GLN A N 1
ATOM 761 C CA . GLN A 1 98 ? -15.125 -46.030 -13.531 1.00 35.28 98 GLN A CA 1
ATOM 762 C C . GLN A 1 98 ? -13.689 -46.505 -13.769 1.00 35.28 98 GLN A C 1
ATOM 764 O O . GLN A 1 98 ? -13.397 -47.094 -14.799 1.00 35.28 98 GLN A O 1
ATOM 769 N N . GLU A 1 99 ? -12.831 -46.307 -12.769 1.00 37.66 99 GLU A N 1
ATOM 770 C CA . GLU A 1 99 ? -11.781 -47.270 -12.441 1.00 37.66 99 GLU A CA 1
ATOM 771 C C . GLU A 1 99 ? -11.791 -47.515 -10.931 1.00 37.66 99 GLU A C 1
ATOM 773 O O . GLU A 1 99 ? -11.580 -46.621 -10.111 1.00 37.66 99 GLU A O 1
ATOM 778 N N . ASN A 1 100 ? -12.112 -48.761 -10.598 1.00 38.53 100 ASN A N 1
ATOM 779 C CA . ASN A 1 100 ? -11.940 -49.358 -9.290 1.00 38.53 100 ASN A CA 1
ATOM 780 C C . ASN A 1 100 ? -10.441 -49.516 -9.021 1.00 38.53 100 ASN A C 1
ATOM 782 O O . ASN A 1 100 ? -9.704 -49.998 -9.880 1.00 38.53 100 ASN A O 1
ATOM 786 N N . SER A 1 101 ? -9.998 -49.207 -7.810 1.00 41.97 101 SER A N 1
ATOM 787 C CA . SER A 1 101 ? -8.806 -49.826 -7.232 1.00 41.97 101 SER A CA 1
ATOM 788 C C . SER A 1 101 ? -9.016 -49.927 -5.733 1.00 41.97 101 SER A C 1
ATOM 790 O O . SER A 1 101 ? -8.991 -48.945 -4.995 1.00 41.97 101 SER A O 1
ATOM 792 N N . GLU A 1 102 ? -9.348 -51.150 -5.352 1.00 38.59 102 GLU A N 1
ATOM 793 C CA . GLU A 1 102 ? -9.551 -51.637 -4.004 1.00 38.59 102 GLU A CA 1
ATOM 794 C C . GLU A 1 102 ? -8.242 -51.663 -3.209 1.00 38.59 102 GLU A C 1
ATOM 796 O O . GLU A 1 102 ? -7.155 -51.831 -3.760 1.00 38.59 102 GLU A O 1
ATOM 801 N N . SER A 1 103 ? -8.427 -51.649 -1.888 1.00 45.97 103 SER A N 1
ATOM 802 C CA . SER A 1 103 ? -7.589 -52.282 -0.866 1.00 45.97 103 SER A CA 1
ATOM 803 C C . SER A 1 103 ? -6.187 -51.714 -0.629 1.00 45.97 103 SER A C 1
ATOM 805 O O . SER A 1 103 ? -5.288 -51.831 -1.451 1.00 45.97 103 SER A O 1
ATOM 807 N N . SER A 1 104 ? -5.962 -51.231 0.591 1.00 41.06 104 SER A N 1
ATOM 808 C CA . SER A 1 104 ? -5.452 -52.128 1.635 1.00 41.06 104 SER A CA 1
ATOM 809 C C . SER A 1 104 ? -5.378 -51.397 2.972 1.00 41.06 104 SER A C 1
ATOM 811 O O . SER A 1 104 ? -4.782 -50.324 3.073 1.00 41.06 104 SER A O 1
ATOM 813 N N . ASP A 1 105 ? -5.997 -52.022 3.965 1.00 49.28 105 ASP A N 1
ATOM 814 C CA . ASP A 1 105 ? -5.894 -51.750 5.389 1.00 49.28 105 ASP A CA 1
ATOM 815 C C . ASP A 1 105 ? -4.431 -51.663 5.842 1.00 49.28 105 ASP A C 1
ATOM 817 O O . ASP A 1 105 ? -3.635 -52.550 5.534 1.00 49.28 105 ASP A O 1
ATOM 821 N N . LEU A 1 106 ? -4.089 -50.627 6.611 1.00 47.28 106 LEU A N 1
ATOM 822 C CA . LEU A 1 106 ? -2.938 -50.661 7.508 1.00 47.28 106 LEU A CA 1
ATOM 823 C C . LEU A 1 106 ? -3.329 -50.057 8.858 1.00 47.28 106 LEU A C 1
ATOM 825 O O . LEU A 1 106 ? -3.475 -48.848 9.027 1.00 47.28 106 LEU A O 1
ATOM 829 N N . GLU A 1 107 ? -3.556 -51.014 9.746 1.00 47.03 107 GLU A N 1
ATOM 830 C CA . GLU A 1 107 ? -3.459 -51.052 11.199 1.00 47.03 107 GLU A CA 1
ATOM 831 C C . GLU A 1 107 ? -2.655 -49.917 11.861 1.00 47.03 107 GLU A C 1
ATOM 833 O O . GLU A 1 107 ? -1.528 -49.594 11.482 1.00 47.03 107 GLU A O 1
ATOM 838 N N . ASP A 1 108 ? -3.276 -49.347 12.894 1.00 48.34 108 ASP A N 1
ATOM 839 C CA . ASP A 1 108 ? -2.722 -49.079 14.224 1.00 48.34 108 ASP A CA 1
ATOM 840 C C . ASP A 1 108 ? -1.188 -49.043 14.350 1.00 48.34 108 ASP A C 1
ATOM 842 O O . ASP A 1 108 ? -0.521 -50.071 14.458 1.00 48.34 108 ASP A O 1
ATOM 846 N N . ILE A 1 109 ? -0.630 -47.836 14.490 1.00 43.94 109 ILE A N 1
ATOM 847 C CA . ILE A 1 109 ? 0.649 -47.649 15.184 1.00 43.94 109 ILE A CA 1
ATOM 848 C C . ILE A 1 109 ? 0.452 -46.617 16.292 1.00 43.94 109 ILE A C 1
ATOM 850 O O . ILE A 1 109 ? 0.537 -45.402 16.108 1.00 43.94 109 ILE A O 1
ATOM 854 N N . GLU A 1 110 ? 0.176 -47.171 17.463 1.00 49.47 110 GLU A N 1
ATOM 855 C CA . GLU A 1 110 ? 0.327 -46.575 18.779 1.00 49.47 110 GLU A CA 1
ATOM 856 C C . GLU A 1 110 ? 1.833 -46.352 19.034 1.00 49.47 1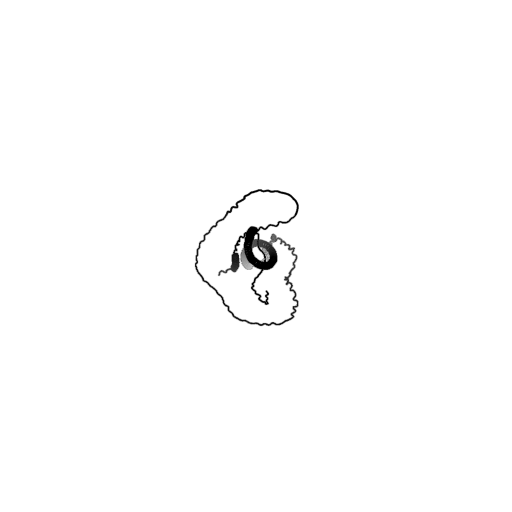10 GLU A C 1
ATOM 858 O O . GLU A 1 110 ? 2.615 -47.302 19.036 1.00 49.47 110 GLU A O 1
ATOM 863 N N . ILE A 1 111 ? 2.275 -45.101 19.213 1.00 40.50 111 ILE A N 1
ATOM 864 C CA . ILE A 1 111 ? 3.617 -44.808 19.744 1.00 40.50 111 ILE A CA 1
ATOM 865 C C . ILE A 1 111 ? 3.450 -44.128 21.096 1.00 40.50 111 ILE A C 1
ATOM 867 O O . ILE A 1 111 ? 3.297 -42.912 21.208 1.00 40.50 111 ILE A O 1
ATOM 871 N N . THR A 1 112 ? 3.478 -44.972 22.118 1.00 42.41 112 THR A N 1
ATOM 872 C CA . THR A 1 112 ? 3.733 -44.652 23.519 1.00 42.41 112 THR A CA 1
ATOM 873 C C . THR A 1 112 ? 5.183 -44.204 23.742 1.00 42.41 112 THR A C 1
ATOM 875 O O . THR A 1 112 ? 6.120 -44.865 23.305 1.00 42.41 112 THR A O 1
ATOM 878 N N . ASP A 1 113 ? 5.331 -43.087 24.452 1.00 40.09 113 ASP A N 1
ATOM 879 C CA . ASP A 1 113 ? 6.301 -42.772 25.513 1.00 40.09 113 ASP A CA 1
ATOM 880 C C . ASP A 1 113 ? 7.721 -43.402 25.563 1.00 40.09 113 ASP A C 1
ATOM 882 O O . ASP A 1 113 ? 7.889 -44.569 25.907 1.00 40.09 113 ASP A O 1
ATOM 886 N N . ARG A 1 114 ? 8.716 -42.481 25.542 1.00 38.78 114 ARG A N 1
ATOM 887 C CA . ARG A 1 114 ? 9.977 -42.438 26.352 1.00 38.78 114 ARG A CA 1
ATOM 888 C C . ARG A 1 114 ? 11.093 -43.463 25.968 1.00 38.78 114 ARG A C 1
ATOM 890 O O . ARG A 1 114 ? 10.772 -44.469 25.355 1.00 38.78 114 ARG A O 1
ATOM 897 N N . PRO A 1 115 ? 12.404 -43.283 26.311 1.00 54.81 115 PRO A N 1
ATOM 898 C CA . PRO A 1 115 ? 13.020 -42.314 27.222 1.00 54.81 115 PRO A CA 1
ATOM 899 C C . PRO A 1 115 ? 14.304 -41.578 26.777 1.00 54.81 115 PRO A C 1
ATOM 901 O O . PRO A 1 115 ? 14.922 -41.845 25.755 1.00 54.81 115 PRO A O 1
ATOM 904 N N . HIS A 1 116 ? 14.659 -40.627 27.650 1.00 44.00 116 HIS A N 1
ATOM 905 C CA . HIS A 1 116 ? 15.957 -40.003 27.901 1.00 44.00 116 HIS A CA 1
ATOM 906 C C . HIS A 1 116 ? 17.189 -40.827 27.492 1.00 44.00 116 HIS A C 1
ATOM 908 O O . HIS A 1 116 ? 17.327 -41.979 27.901 1.00 44.00 116 HIS A O 1
ATOM 914 N N . LEU A 1 117 ? 18.144 -40.155 26.843 1.00 41.34 117 LEU A N 1
ATOM 915 C CA . LEU A 1 117 ? 19.560 -40.487 26.952 1.00 41.34 117 LEU A CA 1
ATOM 916 C C . LEU A 1 117 ? 20.334 -39.251 27.424 1.00 41.34 117 LEU A C 1
ATOM 918 O O . LEU A 1 117 ? 20.398 -38.231 26.737 1.00 41.34 117 LEU A O 1
ATOM 922 N N . GLU A 1 118 ? 20.876 -39.380 28.632 1.00 42.19 118 GLU A N 1
ATOM 923 C CA . GLU A 1 118 ? 22.033 -38.654 29.141 1.00 42.19 118 GLU A CA 1
ATOM 924 C C . GLU A 1 118 ? 23.284 -38.978 28.316 1.00 42.19 118 GLU A C 1
ATOM 926 O O . GLU A 1 118 ? 23.389 -40.066 27.745 1.00 42.19 118 GLU A O 1
ATOM 931 N N . ASN A 1 119 ? 24.204 -38.008 28.302 1.00 37.41 119 ASN A N 1
ATOM 932 C CA . ASN A 1 119 ? 25.671 -38.073 28.187 1.00 37.41 119 ASN A CA 1
ATOM 933 C C . ASN A 1 119 ? 26.121 -36.802 27.442 1.00 37.41 119 ASN A C 1
ATOM 935 O O . ASN A 1 119 ? 25.578 -36.487 26.391 1.00 37.41 119 ASN A O 1
ATOM 939 N N . THR A 1 120 ? 27.076 -35.987 27.877 1.00 41.28 120 THR A N 1
ATOM 940 C CA . THR A 1 120 ? 28.097 -36.080 28.929 1.00 41.28 120 THR A CA 1
ATOM 941 C C . THR A 1 120 ? 28.765 -34.700 28.990 1.00 41.28 120 THR A C 1
ATOM 943 O O . THR A 1 120 ? 28.963 -34.076 27.951 1.00 41.28 120 THR A O 1
ATOM 946 N N . GLU A 1 121 ? 29.080 -34.255 30.205 1.00 34.00 121 GLU A N 1
ATOM 947 C CA . GLU A 1 121 ? 30.262 -33.474 30.611 1.00 34.00 121 GLU A CA 1
ATOM 948 C C . GLU A 1 121 ? 30.934 -32.515 29.607 1.00 34.00 121 GLU A C 1
ATOM 950 O O . GLU A 1 121 ? 31.607 -32.926 28.668 1.00 34.00 121 GLU A O 1
ATOM 955 N N . CYS A 1 122 ? 30.929 -31.224 29.955 1.00 37.62 122 CYS A N 1
ATOM 956 C CA . CYS A 1 122 ? 32.186 -30.511 30.195 1.00 37.62 122 CYS A CA 1
ATOM 957 C C . CYS A 1 122 ? 31.948 -29.356 31.175 1.00 37.62 122 CYS A C 1
ATOM 959 O O . CYS A 1 122 ? 31.381 -28.314 30.854 1.00 37.62 122 CYS A O 1
ATOM 961 N N . THR A 1 123 ? 32.375 -29.608 32.405 1.00 37.47 123 THR A N 1
ATOM 962 C CA . THR A 1 123 ? 32.575 -28.659 33.493 1.00 37.47 123 THR A CA 1
ATOM 963 C C . THR A 1 123 ? 33.774 -27.757 33.210 1.00 37.47 123 THR A C 1
ATOM 965 O O . THR A 1 123 ? 34.883 -28.254 33.032 1.00 37.47 123 THR A O 1
ATOM 968 N N . SER A 1 124 ? 33.585 -26.446 33.316 1.00 41.84 124 SER A N 1
ATOM 969 C CA . SER A 1 124 ? 34.583 -25.556 33.918 1.00 41.84 124 SER A CA 1
ATOM 970 C C . SER A 1 124 ? 33.866 -24.337 34.483 1.00 41.84 124 SER A C 1
ATOM 972 O O . SER A 1 124 ? 33.597 -23.348 33.805 1.00 41.84 124 SER A O 1
ATOM 974 N N . GLN A 1 125 ? 33.506 -24.506 35.747 1.00 36.34 125 GLN A N 1
ATOM 975 C CA . GLN A 1 125 ? 33.217 -23.478 36.723 1.00 36.34 125 GLN A CA 1
ATOM 976 C C . GLN A 1 125 ? 34.547 -22.836 37.128 1.00 36.34 125 GLN A C 1
ATOM 978 O O . GLN A 1 125 ? 35.377 -23.514 37.721 1.00 36.34 125 GLN A O 1
ATOM 983 N N . GLU A 1 126 ? 34.720 -21.543 36.872 1.00 37.69 126 GLU A N 1
ATOM 984 C CA . GLU A 1 126 ? 35.527 -20.681 37.736 1.00 37.69 126 GLU A CA 1
ATOM 985 C C . GLU A 1 126 ? 34.721 -19.415 38.014 1.00 37.69 126 GLU A C 1
ATOM 987 O O . GLU A 1 126 ? 34.511 -18.561 37.156 1.00 37.69 126 GLU A O 1
ATOM 992 N N . ASN A 1 127 ? 34.222 -19.353 39.246 1.00 39.59 127 ASN A N 1
ATOM 993 C CA . ASN A 1 127 ? 33.835 -18.110 39.881 1.00 39.59 127 ASN A CA 1
ATOM 994 C C . ASN A 1 127 ? 35.110 -17.310 40.148 1.00 39.59 127 ASN A C 1
ATOM 996 O O . ASN A 1 127 ? 36.072 -17.847 40.697 1.00 39.59 127 ASN A O 1
ATOM 1000 N N . SER A 1 128 ? 35.082 -16.018 39.856 1.00 42.06 128 SER A N 1
ATOM 1001 C CA . SER A 1 128 ? 35.895 -15.026 40.555 1.00 42.06 128 SER A CA 1
ATOM 1002 C C . SER A 1 128 ? 35.120 -13.716 40.554 1.00 42.06 128 SER A C 1
ATOM 1004 O O . SER A 1 128 ? 35.174 -12.926 39.617 1.00 42.06 128 SER A O 1
ATOM 1006 N N . GLU A 1 129 ? 34.336 -13.536 41.614 1.00 48.66 129 GLU A N 1
ATOM 1007 C CA . GLU A 1 129 ? 34.076 -12.214 42.167 1.00 48.66 129 GLU A CA 1
ATOM 1008 C C . GLU A 1 129 ? 35.428 -11.587 42.519 1.00 48.66 129 GLU A C 1
ATOM 1010 O O . GLU A 1 129 ? 36.194 -12.207 43.253 1.00 48.66 129 GLU A O 1
ATOM 1015 N N . SER A 1 130 ? 35.701 -10.371 42.051 1.00 43.22 130 SER A N 1
ATOM 1016 C CA . SER A 1 130 ? 36.341 -9.351 42.887 1.00 43.22 130 SER A CA 1
ATOM 1017 C C . SER A 1 130 ? 36.505 -8.026 42.148 1.00 43.22 130 SER A C 1
ATOM 1019 O O . SER A 1 130 ? 37.094 -7.976 41.070 1.00 43.22 130 SER A O 1
ATOM 1021 N N . SER A 1 131 ? 36.079 -6.980 42.860 1.00 40.12 131 SER A N 1
ATOM 1022 C CA . SER A 1 131 ? 36.709 -5.659 42.989 1.00 40.12 131 SER A CA 1
ATOM 1023 C C . SER A 1 131 ? 36.733 -4.724 41.780 1.00 40.12 131 SER A C 1
ATOM 1025 O O . SER A 1 131 ? 37.495 -4.908 40.836 1.00 40.12 131 SER A O 1
ATOM 1027 N N . ASP A 1 132 ? 35.953 -3.649 41.916 1.00 50.94 132 ASP A N 1
ATOM 1028 C CA . ASP A 1 132 ? 36.479 -2.288 42.074 1.00 50.94 132 ASP A CA 1
ATOM 1029 C C . ASP A 1 132 ? 37.768 -1.995 41.303 1.00 50.94 132 ASP A C 1
ATOM 1031 O O . ASP A 1 132 ? 38.875 -2.189 41.809 1.00 50.94 132 ASP A O 1
ATOM 1035 N N . LEU A 1 133 ? 37.603 -1.435 40.107 1.00 45.75 133 LEU A N 1
ATOM 1036 C CA . LEU A 1 133 ? 38.565 -0.488 39.570 1.00 45.75 133 LEU A CA 1
ATOM 1037 C C . LEU A 1 133 ? 37.823 0.765 39.117 1.00 45.75 133 LEU A C 1
ATOM 1039 O O . LEU A 1 133 ? 37.064 0.774 38.147 1.00 45.75 133 LEU A O 1
ATOM 1043 N N . GLU A 1 134 ? 38.056 1.790 39.925 1.00 49.69 134 GLU A N 1
ATOM 1044 C CA . GLU A 1 134 ? 37.963 3.206 39.628 1.00 49.69 134 GLU A CA 1
ATOM 1045 C C . GLU A 1 134 ? 38.687 3.546 38.310 1.00 49.69 134 GLU A C 1
ATOM 1047 O O . GLU A 1 134 ? 39.652 2.894 37.910 1.00 49.69 134 GLU A O 1
ATOM 1052 N N . ASP A 1 135 ? 38.210 4.618 37.681 1.00 50.00 135 ASP A N 1
ATOM 1053 C CA . ASP A 1 135 ? 38.961 5.487 36.777 1.00 50.00 135 ASP A CA 1
ATOM 1054 C C . ASP A 1 135 ? 39.501 4.885 35.469 1.00 50.00 135 ASP A C 1
ATOM 1056 O O . ASP A 1 135 ? 40.688 4.604 35.300 1.00 50.00 135 ASP A O 1
ATOM 1060 N N . ILE A 1 136 ? 38.635 4.875 34.447 1.00 41.88 136 ILE A N 1
ATOM 1061 C CA . ILE A 1 136 ? 39.072 5.203 33.084 1.00 41.88 136 ILE A CA 1
ATOM 1062 C C . ILE A 1 136 ? 38.264 6.404 32.598 1.00 41.88 136 ILE A C 1
ATOM 1064 O O . ILE A 1 136 ? 37.126 6.305 32.141 1.00 41.88 136 ILE A O 1
ATOM 1068 N N . GLU A 1 137 ? 38.914 7.553 32.726 1.00 52.19 137 GLU A N 1
ATOM 1069 C CA . GLU A 1 137 ? 38.648 8.814 32.053 1.00 52.19 137 GLU A CA 1
ATOM 1070 C C . GLU A 1 137 ? 38.576 8.580 30.532 1.00 52.19 137 GLU A C 1
ATOM 1072 O O . GLU A 1 137 ? 39.592 8.508 29.840 1.00 52.19 137 GLU A O 1
ATOM 1077 N N . ILE A 1 138 ? 37.364 8.428 29.991 1.00 37.50 138 ILE A N 1
ATOM 1078 C CA . ILE A 1 138 ? 37.134 8.549 28.548 1.00 37.50 138 ILE A CA 1
ATOM 1079 C C . ILE A 1 138 ? 36.916 10.030 28.271 1.00 37.50 138 ILE A C 1
ATOM 1081 O O . ILE A 1 138 ? 35.814 10.563 28.381 1.00 37.50 138 ILE A O 1
ATOM 1085 N N . THR A 1 139 ? 38.026 10.677 27.948 1.00 40.94 139 THR A N 1
ATOM 1086 C CA . THR A 1 139 ? 38.091 12.006 27.356 1.00 40.94 139 THR A CA 1
ATOM 1087 C C . THR A 1 139 ? 37.300 12.037 26.048 1.00 40.94 139 THR A C 1
ATOM 1089 O O . THR A 1 139 ? 37.273 11.069 25.283 1.00 40.94 139 THR A O 1
ATOM 1092 N N . ASP A 1 140 ? 36.658 13.178 25.818 1.00 44.97 140 ASP A N 1
ATOM 1093 C CA . ASP A 1 140 ? 35.795 13.517 24.692 1.00 44.97 140 ASP A CA 1
ATOM 1094 C C . ASP A 1 140 ? 36.246 12.944 23.340 1.00 44.97 140 ASP A C 1
ATOM 1096 O O . ASP A 1 140 ? 37.281 13.311 22.776 1.00 44.97 140 ASP A O 1
ATOM 1100 N N . ARG A 1 141 ? 35.402 12.078 22.770 1.00 37.81 141 ARG A N 1
ATOM 1101 C CA . ARG A 1 141 ? 35.476 11.681 21.363 1.00 37.81 141 ARG A CA 1
ATOM 1102 C C . ARG A 1 141 ? 34.575 12.616 20.548 1.00 37.81 141 ARG A C 1
ATOM 1104 O O . ARG A 1 141 ? 33.393 12.730 20.873 1.00 37.81 141 ARG A O 1
ATOM 1111 N N . PRO A 1 142 ? 35.093 13.274 19.496 1.00 48.75 142 PRO A N 1
ATOM 1112 C CA . PRO A 1 142 ? 34.337 14.264 18.752 1.00 48.75 142 PRO A CA 1
ATOM 1113 C C . PRO A 1 142 ? 33.273 13.614 17.863 1.00 48.75 142 PRO A C 1
ATOM 1115 O O . PRO A 1 142 ? 33.398 12.472 17.412 1.00 48.75 142 PRO A O 1
ATOM 1118 N N . GLN A 1 143 ? 32.240 14.415 17.623 1.00 41.75 143 GLN A N 1
ATOM 1119 C CA . GLN A 1 143 ? 31.200 14.269 16.614 1.00 41.75 143 GLN A CA 1
ATOM 1120 C C . GLN A 1 143 ? 31.796 13.796 15.276 1.00 41.75 143 GLN A C 1
ATOM 1122 O O . GLN A 1 143 ? 32.646 14.466 14.692 1.00 41.75 143 GLN A O 1
ATOM 1127 N N . LEU A 1 144 ? 31.333 12.648 14.783 1.00 39.03 144 LEU A N 1
ATOM 1128 C CA . LEU A 1 144 ? 31.470 12.270 13.378 1.00 39.03 144 LEU A CA 1
ATOM 1129 C C . LEU A 1 144 ? 30.326 12.949 12.616 1.00 39.03 144 LEU A C 1
ATOM 1131 O O . LEU A 1 144 ? 29.264 12.365 12.410 1.00 39.03 144 LEU A O 1
ATOM 1135 N N . GLU A 1 145 ? 30.550 14.210 12.250 1.00 44.59 145 GLU A N 1
ATOM 1136 C CA . GLU A 1 145 ? 29.818 14.874 11.175 1.00 44.59 145 GLU A CA 1
ATOM 1137 C C . GLU A 1 145 ? 30.140 14.188 9.838 1.00 44.59 145 GLU A C 1
ATOM 1139 O O . GLU A 1 145 ? 31.292 13.897 9.523 1.00 44.59 145 GLU A O 1
ATOM 1144 N N . ASN A 1 146 ? 29.078 13.906 9.084 1.00 43.41 146 ASN A N 1
ATOM 1145 C CA . ASN A 1 146 ? 28.975 13.971 7.627 1.00 43.41 146 ASN A CA 1
ATOM 1146 C C . ASN A 1 146 ? 30.247 13.644 6.824 1.00 43.41 146 ASN A C 1
ATOM 1148 O O . ASN A 1 146 ? 31.056 14.511 6.508 1.00 43.41 146 ASN A O 1
ATOM 1152 N N . THR A 1 147 ? 30.344 12.396 6.357 1.00 39.19 147 THR A N 1
ATOM 1153 C CA . THR A 1 147 ? 31.155 12.086 5.173 1.00 39.19 147 THR A CA 1
ATOM 1154 C C . THR A 1 147 ? 30.394 12.533 3.930 1.00 39.19 147 THR A C 1
ATOM 1156 O O . THR A 1 147 ? 29.617 11.809 3.315 1.00 39.19 147 THR A O 1
ATOM 1159 N N . GLU A 1 148 ? 30.609 13.803 3.626 1.00 40.78 148 GLU A N 1
ATOM 1160 C CA . GLU A 1 148 ? 30.343 14.476 2.370 1.00 40.78 148 GLU A CA 1
ATOM 1161 C C . GLU A 1 148 ? 31.131 13.765 1.253 1.00 40.78 148 GLU A C 1
ATOM 1163 O O . GLU A 1 148 ? 32.362 13.798 1.208 1.00 40.78 148 GLU A O 1
ATOM 1168 N N . CYS A 1 149 ? 30.432 13.066 0.356 1.00 36.91 149 CYS A N 1
ATOM 1169 C CA . CYS A 1 149 ? 31.008 12.634 -0.914 1.00 36.91 149 CYS A CA 1
ATOM 1170 C C . CYS A 1 149 ? 31.165 13.861 -1.820 1.00 36.91 149 CYS A C 1
ATOM 1172 O O . CYS A 1 149 ? 30.326 14.120 -2.681 1.00 36.91 149 CYS A O 1
ATOM 1174 N N . THR A 1 150 ? 32.255 14.601 -1.641 1.00 40.12 150 THR A N 1
ATOM 1175 C CA . THR A 1 150 ? 32.769 15.536 -2.643 1.00 40.12 150 THR A CA 1
ATOM 1176 C C . THR A 1 150 ? 33.309 14.730 -3.822 1.00 40.12 150 THR A C 1
ATOM 1178 O O . THR A 1 150 ? 34.415 14.192 -3.815 1.00 40.12 150 THR A O 1
ATOM 1181 N N . SER A 1 151 ? 32.468 14.600 -4.845 1.00 43.22 151 SER A N 1
ATOM 1182 C CA . SER A 1 151 ? 32.933 14.333 -6.206 1.00 43.22 151 SER A CA 1
ATOM 1183 C C . SER A 1 151 ? 33.529 15.634 -6.759 1.00 43.22 151 SER A C 1
ATOM 1185 O O . SER A 1 151 ? 33.056 16.707 -6.384 1.00 43.22 151 SER A O 1
ATOM 1187 N N . PRO A 1 152 ? 34.567 15.577 -7.606 1.00 45.22 152 PRO A N 1
ATOM 1188 C CA . PRO A 1 152 ? 35.254 16.772 -8.065 1.00 45.22 152 PRO A CA 1
ATOM 1189 C C . PRO A 1 152 ? 34.344 17.574 -8.997 1.00 45.22 152 PRO A C 1
ATOM 1191 O O . PRO A 1 152 ? 33.948 17.089 -10.057 1.00 45.22 152 PRO A O 1
ATOM 1194 N N . GLU A 1 153 ? 34.056 18.814 -8.605 1.00 39.62 153 GLU A N 1
ATOM 1195 C CA . GLU A 1 153 ? 33.674 19.886 -9.518 1.00 39.62 153 GLU A CA 1
ATOM 1196 C C . GLU A 1 153 ? 34.839 20.112 -10.486 1.00 39.62 153 GLU A C 1
ATOM 1198 O O . GLU A 1 153 ? 35.769 20.877 -10.237 1.00 39.62 153 GLU A O 1
ATOM 1203 N N . ASN A 1 154 ? 34.809 19.376 -11.591 1.00 39.81 154 ASN A N 1
ATOM 1204 C CA . ASN A 1 154 ? 35.464 19.796 -12.808 1.00 39.81 154 ASN A CA 1
ATOM 1205 C C . ASN A 1 154 ? 34.461 20.631 -13.600 1.00 39.81 154 ASN A C 1
ATOM 1207 O O . ASN A 1 154 ? 33.425 20.129 -14.029 1.00 39.81 154 ASN A O 1
ATOM 1211 N N . SER A 1 155 ? 34.877 21.871 -13.841 1.00 43.19 155 SER A N 1
ATOM 1212 C CA . SER A 1 155 ? 34.583 22.622 -15.057 1.00 43.19 155 SER A CA 1
ATOM 1213 C C . SER A 1 155 ? 33.194 23.251 -15.133 1.00 43.19 155 SER A C 1
ATOM 1215 O O . SER A 1 155 ? 32.294 22.770 -15.815 1.00 43.19 155 SER A O 1
ATOM 1217 N N . GLU A 1 156 ? 33.102 24.449 -14.559 1.00 46.72 156 GLU A N 1
ATOM 1218 C CA . GLU A 1 156 ? 32.482 25.574 -15.258 1.00 46.72 156 GLU A CA 1
ATOM 1219 C C . GLU A 1 156 ? 33.068 25.659 -16.685 1.00 46.72 156 GLU A C 1
ATOM 1221 O O . GLU A 1 156 ? 34.159 26.182 -16.912 1.00 46.72 156 GLU A O 1
ATOM 1226 N N . SER A 1 157 ? 32.364 25.075 -17.649 1.00 45.19 157 SER A N 1
ATOM 1227 C CA . SER A 1 157 ? 32.408 25.458 -19.060 1.00 45.19 157 SER A CA 1
ATOM 1228 C C . SER A 1 157 ? 31.043 26.076 -19.343 1.00 45.19 157 SER A C 1
ATOM 1230 O O . SER A 1 157 ? 30.038 25.372 -19.373 1.00 45.19 157 SER A O 1
ATOM 1232 N N . SER A 1 158 ? 30.965 27.397 -19.211 1.00 44.09 158 SER A N 1
ATOM 1233 C CA . SER A 1 158 ? 30.902 28.322 -20.345 1.00 44.09 158 SER A CA 1
ATOM 1234 C C . SER A 1 158 ? 29.547 28.300 -21.037 1.00 44.09 158 SER A C 1
ATOM 1236 O O . SER A 1 158 ? 29.184 27.317 -21.682 1.00 44.09 158 SER A O 1
ATOM 1238 N N . ASP A 1 159 ? 28.870 29.439 -20.928 1.00 46.72 159 ASP A N 1
ATOM 1239 C CA . ASP A 1 159 ? 27.938 29.970 -21.912 1.00 46.72 159 ASP A CA 1
ATOM 1240 C C . ASP A 1 159 ? 28.317 29.496 -23.328 1.00 46.72 159 ASP A C 1
ATOM 1242 O O . ASP A 1 159 ? 29.362 29.862 -23.868 1.00 46.72 159 ASP A O 1
ATOM 1246 N N . LEU A 1 160 ? 27.481 28.628 -23.890 1.00 49.28 160 LEU A N 1
ATOM 1247 C CA . LEU A 1 160 ? 27.429 28.300 -25.313 1.00 49.28 160 LEU A CA 1
ATOM 1248 C C . LEU A 1 160 ? 25.961 28.363 -25.750 1.00 49.28 160 LEU A C 1
ATOM 1250 O O . LEU A 1 160 ? 25.426 27.441 -26.362 1.00 49.28 160 LEU A O 1
ATOM 1254 N N . ASP A 1 161 ? 25.309 29.469 -25.400 1.00 48.47 161 ASP A N 1
ATOM 1255 C CA . ASP A 1 161 ? 24.425 30.111 -26.363 1.00 48.47 161 ASP A CA 1
ATOM 1256 C C . ASP A 1 161 ? 25.345 30.612 -27.496 1.00 48.47 161 ASP A C 1
ATOM 1258 O O . ASP A 1 161 ? 26.414 31.150 -27.216 1.00 48.47 161 ASP A O 1
ATOM 1262 N N . ASP A 1 162 ? 24.973 30.373 -28.753 1.00 47.28 162 ASP A N 1
ATOM 1263 C CA . ASP A 1 162 ? 25.757 30.637 -29.978 1.00 47.28 162 ASP A CA 1
ATOM 1264 C C . ASP A 1 162 ? 26.720 29.518 -30.426 1.00 47.28 162 ASP A C 1
ATOM 1266 O O . ASP A 1 162 ? 27.881 29.747 -30.766 1.00 47.28 162 ASP A O 1
ATOM 1270 N N . ILE A 1 163 ? 26.215 28.290 -30.572 1.00 44.75 163 ILE A N 1
ATOM 1271 C CA . ILE A 1 163 ? 26.625 27.509 -31.748 1.00 44.75 163 ILE A CA 1
ATOM 1272 C C . ILE A 1 163 ? 25.601 27.822 -32.832 1.00 44.75 163 ILE A C 1
ATOM 1274 O O . ILE A 1 163 ? 24.592 27.133 -32.986 1.00 44.75 163 ILE A O 1
ATOM 1278 N N . GLU A 1 164 ? 25.870 28.899 -33.574 1.00 46.47 164 GLU A N 1
ATOM 1279 C CA . GLU A 1 164 ? 25.423 28.996 -34.956 1.00 46.47 164 GLU A CA 1
ATOM 1280 C C . GLU A 1 164 ? 25.775 27.660 -35.610 1.00 46.47 164 GLU A C 1
ATOM 1282 O O . GLU A 1 164 ? 26.944 27.320 -35.819 1.00 46.47 164 GLU A O 1
ATOM 1287 N N . ILE A 1 165 ? 24.745 26.869 -35.903 1.00 42.41 165 ILE A N 1
ATOM 1288 C CA . ILE A 1 165 ? 24.818 25.894 -36.974 1.00 42.41 165 ILE A CA 1
ATOM 1289 C C . ILE A 1 165 ? 25.121 26.750 -38.197 1.00 42.41 165 ILE A C 1
ATOM 1291 O O . ILE A 1 165 ? 24.215 27.302 -38.816 1.00 42.41 165 ILE A O 1
ATOM 1295 N N . ILE A 1 166 ? 26.410 26.932 -38.488 1.00 41.72 166 ILE A N 1
ATOM 1296 C CA . ILE A 1 166 ? 26.864 27.363 -39.795 1.00 41.72 166 ILE A CA 1
ATOM 1297 C C . ILE A 1 166 ? 26.292 26.295 -40.712 1.00 41.72 166 ILE A C 1
ATOM 1299 O O . ILE A 1 166 ? 26.790 25.165 -40.762 1.00 41.72 166 ILE A O 1
ATOM 1303 N N . GLU A 1 167 ? 25.174 26.641 -41.354 1.00 44.50 167 GLU A N 1
ATOM 1304 C CA . GLU A 1 167 ? 24.744 26.058 -42.606 1.00 44.50 167 GLU A CA 1
ATOM 1305 C C . GLU A 1 167 ? 26.020 25.876 -43.410 1.00 44.50 167 GLU A C 1
ATOM 1307 O O . GLU A 1 167 ? 26.638 26.841 -43.858 1.00 44.50 167 GLU A O 1
ATOM 1312 N N . SER A 1 168 ? 26.482 24.629 -43.495 1.00 43.25 168 SER A N 1
ATOM 1313 C CA . SER A 1 168 ? 27.500 24.289 -44.468 1.00 43.25 168 SER A CA 1
ATOM 1314 C C . SER A 1 168 ? 26.900 24.744 -45.788 1.00 43.25 168 SER A C 1
ATOM 1316 O O . SER A 1 168 ? 25.838 24.220 -46.148 1.00 43.25 168 SER A O 1
ATOM 1318 N N . PRO A 1 169 ? 27.481 25.756 -46.460 1.00 46.31 169 PRO A N 1
ATOM 1319 C CA . PRO A 1 169 ? 26.949 26.174 -47.731 1.00 46.31 169 PRO A CA 1
ATOM 1320 C C . PRO A 1 169 ? 26.962 24.926 -48.590 1.00 46.31 169 PRO A C 1
ATOM 1322 O O . PRO A 1 169 ? 27.935 24.164 -48.585 1.00 46.31 169 PRO A O 1
ATOM 1325 N N . HIS A 1 170 ? 25.815 24.691 -49.215 1.00 42.06 170 HIS A N 1
ATOM 1326 C CA . HIS A 1 170 ? 25.640 23.784 -50.322 1.00 42.06 170 HIS A CA 1
ATOM 1327 C C . HIS A 1 170 ? 26.989 23.526 -50.997 1.00 42.06 170 HIS A C 1
ATOM 1329 O O . HIS A 1 170 ? 27.568 24.424 -51.608 1.00 42.06 170 HIS A O 1
ATOM 1335 N N . LEU A 1 171 ? 27.493 22.295 -50.870 1.00 47.03 171 LEU A N 1
ATOM 1336 C CA . LEU A 1 171 ? 28.340 21.723 -51.905 1.00 47.03 171 LEU A CA 1
ATOM 1337 C C . LEU A 1 171 ? 27.437 21.642 -53.135 1.00 47.03 171 LEU A C 1
ATOM 1339 O O . LEU A 1 171 ? 26.842 20.608 -53.435 1.00 47.03 171 LEU A O 1
ATOM 1343 N N . GLU A 1 172 ? 27.248 22.802 -53.762 1.00 42.91 172 GLU A N 1
ATOM 1344 C CA . GLU A 1 172 ? 26.897 22.908 -55.152 1.00 42.91 172 GLU A CA 1
ATOM 1345 C C . GLU A 1 172 ? 27.881 22.004 -55.868 1.00 42.91 172 GLU A C 1
ATOM 1347 O O . GLU A 1 172 ? 29.102 22.071 -55.682 1.00 42.91 172 GLU A O 1
ATOM 1352 N N . ASN A 1 173 ? 27.291 21.072 -56.599 1.00 46.31 173 ASN A N 1
ATOM 1353 C CA . ASN A 1 173 ? 27.968 20.287 -57.594 1.00 46.31 173 ASN A CA 1
ATOM 1354 C C . ASN A 1 173 ? 28.954 21.204 -58.312 1.00 46.31 173 ASN A C 1
ATOM 1356 O O . ASN A 1 173 ? 28.564 22.223 -58.875 1.00 46.31 173 ASN A O 1
ATOM 1360 N N . SER A 1 174 ? 30.229 20.839 -58.239 1.00 46.41 174 SER A N 1
ATOM 1361 C CA . SER A 1 174 ? 31.258 21.356 -59.120 1.00 46.41 174 SER A CA 1
ATOM 1362 C C . SER A 1 174 ? 30.823 21.030 -60.550 1.00 46.41 174 SER A C 1
ATOM 1364 O O . SER A 1 174 ? 31.129 19.967 -61.089 1.00 46.41 174 SER A O 1
ATOM 1366 N N . GLU A 1 175 ? 30.048 21.935 -61.144 1.00 45.44 175 GLU A N 1
ATOM 1367 C CA . GLU A 1 175 ? 29.942 22.092 -62.583 1.00 45.44 175 GLU A CA 1
ATOM 1368 C C . GLU A 1 175 ? 31.346 22.473 -63.050 1.00 45.44 175 GLU A C 1
ATOM 1370 O O . GLU A 1 175 ? 31.771 23.624 -63.028 1.00 45.44 175 GLU A O 1
ATOM 1375 N N . SER A 1 176 ? 32.123 21.448 -63.385 1.00 50.84 176 SER A N 1
ATOM 1376 C CA . SER A 1 176 ? 33.375 21.567 -64.121 1.00 50.84 176 SER A CA 1
ATOM 1377 C C . SER A 1 176 ? 33.048 21.851 -65.587 1.00 50.84 176 SER A C 1
ATOM 1379 O O . SER A 1 176 ? 33.292 21.044 -66.477 1.00 50.84 176 SER A O 1
ATOM 1381 N N . SER A 1 177 ? 32.445 23.008 -65.836 1.00 53.56 177 SER A N 1
ATOM 1382 C CA . SER A 1 177 ? 32.282 23.588 -67.163 1.00 53.56 177 SER A CA 1
ATOM 1383 C C . SER A 1 177 ? 33.251 24.757 -67.285 1.00 53.56 177 SER A C 1
ATOM 1385 O O . SER A 1 177 ? 32.807 25.886 -67.200 1.00 53.56 177 SER A O 1
ATOM 1387 N N . ASP A 1 178 ? 34.557 24.486 -67.372 1.00 50.28 178 ASP A N 1
ATOM 1388 C CA . ASP A 1 178 ? 35.592 25.477 -67.738 1.00 50.28 178 ASP A CA 1
ATOM 1389 C C . ASP A 1 178 ? 36.925 24.768 -68.083 1.00 50.28 178 ASP A C 1
ATOM 1391 O O . ASP A 1 178 ? 37.996 25.079 -67.563 1.00 50.28 178 ASP A O 1
ATOM 1395 N N . LEU A 1 179 ? 36.873 23.760 -68.962 1.00 53.31 179 LEU A N 1
ATOM 1396 C CA . LEU A 1 179 ? 38.065 23.192 -69.615 1.00 53.31 179 LEU A CA 1
ATOM 1397 C C . LEU A 1 179 ? 37.972 23.311 -71.145 1.00 53.31 179 LEU A C 1
ATOM 1399 O O . LEU A 1 179 ? 38.345 22.388 -71.864 1.00 53.31 179 LEU A O 1
ATOM 1403 N N . ASP A 1 180 ? 37.501 24.459 -71.638 1.00 51.53 180 ASP A N 1
ATOM 1404 C CA . ASP A 1 180 ? 37.500 24.779 -73.074 1.00 51.53 180 ASP A CA 1
ATOM 1405 C C . ASP A 1 180 ? 38.813 25.426 -73.571 1.00 51.53 180 ASP A C 1
ATOM 1407 O O . ASP A 1 180 ? 38.959 25.649 -74.767 1.00 51.53 180 ASP A O 1
ATOM 1411 N N . ASP A 1 181 ? 39.820 25.629 -72.710 1.00 52.28 181 ASP A N 1
ATOM 1412 C CA . ASP A 1 181 ? 41.093 26.274 -73.087 1.00 52.28 181 ASP A CA 1
ATOM 1413 C C . ASP A 1 181 ? 42.327 25.368 -72.896 1.00 52.28 181 ASP A C 1
ATOM 1415 O O . ASP A 1 181 ? 43.385 25.802 -72.435 1.00 52.28 181 ASP A O 1
ATOM 1419 N N . ILE A 1 182 ? 42.239 24.087 -73.276 1.00 51.84 182 ILE A N 1
ATOM 1420 C CA . ILE A 1 182 ? 43.463 23.350 -73.628 1.00 51.84 182 ILE A CA 1
ATOM 1421 C C . ILE A 1 182 ? 43.766 23.675 -75.086 1.00 51.84 182 ILE A C 1
ATOM 1423 O O . ILE A 1 182 ? 43.316 23.004 -76.013 1.00 51.84 182 ILE A O 1
ATOM 1427 N N . GLU A 1 183 ? 44.537 24.745 -75.252 1.00 49.78 183 GLU A N 1
ATOM 1428 C CA . GLU A 1 183 ? 45.244 25.106 -76.472 1.00 49.78 183 GLU A CA 1
ATOM 1429 C C . GLU A 1 183 ? 46.002 23.857 -76.958 1.00 49.78 183 GLU A C 1
ATOM 1431 O O . GLU A 1 183 ? 47.029 23.456 -76.402 1.00 49.78 183 GLU A O 1
ATOM 1436 N N . ILE A 1 184 ? 45.434 23.165 -77.952 1.00 45.97 184 ILE A N 1
ATOM 1437 C CA . ILE A 1 184 ? 46.114 22.085 -78.661 1.00 45.97 184 ILE A CA 1
ATOM 1438 C C . ILE A 1 184 ? 47.316 22.750 -79.317 1.00 45.97 184 ILE A C 1
ATOM 1440 O O . ILE A 1 184 ? 47.188 23.415 -80.341 1.00 45.97 184 ILE A O 1
ATOM 1444 N N . VAL A 1 185 ? 48.479 22.605 -78.686 1.00 46.81 185 VAL A N 1
ATOM 1445 C CA . VAL A 1 185 ? 49.769 22.955 -79.269 1.00 46.81 185 VAL A CA 1
ATOM 1446 C C . VAL A 1 185 ? 49.872 22.178 -80.578 1.00 46.81 185 VAL A C 1
ATOM 1448 O O . VAL A 1 185 ? 50.118 20.971 -80.577 1.00 46.81 185 VAL A O 1
ATOM 1451 N N . GLU A 1 186 ? 49.621 22.872 -81.691 1.00 42.44 186 GLU A N 1
ATOM 1452 C CA . GLU A 1 186 ? 49.911 22.403 -83.040 1.00 42.44 186 GLU A CA 1
ATOM 1453 C C . GLU A 1 186 ? 51.370 21.955 -83.061 1.00 42.44 186 GLU A C 1
ATOM 1455 O O . GLU A 1 186 ? 52.304 22.757 -83.014 1.00 42.44 186 GLU A O 1
ATOM 1460 N N . ILE A 1 187 ? 51.574 20.640 -83.092 1.00 46.59 187 ILE A N 1
ATOM 1461 C CA . ILE A 1 187 ? 52.870 20.066 -83.420 1.00 46.59 187 ILE A CA 1
ATOM 1462 C C . ILE A 1 187 ? 53.134 20.486 -84.872 1.00 46.59 187 ILE A C 1
ATOM 1464 O O . ILE A 1 187 ? 52.354 20.101 -85.748 1.00 46.59 187 ILE A O 1
ATOM 1468 N N . PRO A 1 188 ? 54.184 21.277 -85.158 1.00 46.94 188 PRO A N 1
ATOM 1469 C CA . PRO A 1 188 ? 54.447 21.732 -86.510 1.00 46.94 188 PRO A CA 1
ATOM 1470 C C . PRO A 1 188 ? 54.701 20.513 -87.394 1.00 46.94 188 PRO A C 1
ATOM 1472 O O . PRO A 1 188 ? 55.601 19.707 -87.136 1.00 46.94 188 PRO A O 1
ATOM 1475 N N . HIS A 1 189 ? 53.881 20.377 -88.434 1.00 43.19 189 HIS A N 1
ATOM 1476 C CA . HIS A 1 189 ? 54.131 19.461 -89.534 1.00 43.19 189 HIS A CA 1
ATOM 1477 C C . HIS A 1 189 ? 55.568 19.672 -90.040 1.00 43.19 189 HIS A C 1
ATOM 1479 O O . HIS A 1 189 ? 55.947 20.816 -90.302 1.00 43.19 189 HIS A O 1
ATOM 1485 N N . PRO A 1 190 ? 56.385 18.615 -90.202 1.00 52.19 190 PRO A N 1
ATOM 1486 C CA . PRO A 1 190 ? 57.649 18.747 -90.902 1.00 52.19 190 PRO A CA 1
ATOM 1487 C C . PRO A 1 190 ? 57.326 19.020 -92.372 1.00 52.19 190 PRO A C 1
ATOM 1489 O O . PRO A 1 190 ? 57.012 18.108 -93.136 1.00 52.19 190 PRO A O 1
ATOM 1492 N N . GLU A 1 191 ? 57.346 20.297 -92.751 1.00 42.62 191 GLU A N 1
ATOM 1493 C CA . GLU A 1 191 ? 57.343 20.699 -94.147 1.00 42.62 191 GLU A CA 1
ATOM 1494 C C . GLU A 1 191 ? 58.487 19.982 -94.860 1.00 42.62 191 GLU A C 1
ATOM 1496 O O . GLU A 1 191 ? 59.637 19.953 -94.411 1.00 42.62 191 GLU A O 1
ATOM 1501 N N . ASN A 1 192 ? 58.108 19.350 -95.964 1.00 47.56 192 ASN A N 1
ATOM 1502 C CA . ASN A 1 192 ? 58.969 18.663 -96.898 1.00 47.56 192 ASN A CA 1
ATOM 1503 C C . ASN A 1 192 ? 60.245 19.472 -97.158 1.00 47.56 192 ASN A C 1
ATOM 1505 O O . ASN A 1 192 ? 60.220 20.525 -97.793 1.00 47.56 192 ASN A O 1
ATOM 1509 N N . SER A 1 193 ? 61.374 18.927 -96.709 1.00 49.94 193 SER A N 1
ATOM 1510 C CA . SER A 1 193 ? 62.697 19.270 -97.217 1.00 49.94 193 SER A CA 1
ATOM 1511 C C . SER A 1 193 ? 62.759 18.819 -98.678 1.00 49.94 193 SER A C 1
ATOM 1513 O O . SER A 1 193 ? 63.175 17.706 -99.000 1.00 49.94 193 SER A O 1
ATOM 1515 N N . GLU A 1 194 ? 62.253 19.670 -99.569 1.00 47.38 194 GLU A N 1
ATOM 1516 C CA . GLU A 1 194 ? 62.425 19.530 -101.005 1.00 47.38 194 GLU A CA 1
ATOM 1517 C C . GLU A 1 194 ? 63.914 19.656 -101.337 1.00 47.38 194 GLU A C 1
ATOM 1519 O O . GLU A 1 194 ? 64.544 20.709 -101.235 1.00 47.38 194 GLU A O 1
ATOM 1524 N N . SER A 1 195 ? 64.475 18.523 -101.739 1.00 51.69 195 SER A N 1
ATOM 1525 C CA . SER A 1 195 ? 65.800 18.352 -102.308 1.00 51.69 195 SER A CA 1
ATOM 1526 C C . SER A 1 195 ? 65.938 19.096 -103.647 1.00 51.69 195 SER A C 1
ATOM 1528 O O . SER A 1 195 ? 65.797 18.487 -104.709 1.00 51.69 195 SER A O 1
ATOM 1530 N N . SER A 1 196 ? 66.223 20.400 -103.619 1.00 48.06 196 SER A N 1
ATOM 1531 C CA . SER A 1 196 ? 66.542 21.179 -104.834 1.00 48.06 196 SER A CA 1
ATOM 1532 C C . SER A 1 196 ? 68.041 21.432 -105.062 1.00 48.06 196 SER A C 1
ATOM 1534 O O . SER A 1 196 ? 68.415 22.024 -106.071 1.00 48.06 196 SER A O 1
ATOM 1536 N N . ASP A 1 197 ? 68.929 20.908 -104.216 1.00 50.88 197 ASP A N 1
ATOM 1537 C CA . ASP A 1 197 ? 70.381 21.068 -104.379 1.00 50.88 197 ASP A CA 1
ATOM 1538 C C . ASP A 1 197 ? 71.021 19.927 -105.183 1.00 50.88 197 ASP A C 1
ATOM 1540 O O . ASP A 1 197 ? 71.801 19.144 -104.654 1.00 50.88 197 ASP A O 1
ATOM 1544 N N . LEU A 1 198 ? 70.724 19.847 -106.485 1.00 50.00 198 LEU A N 1
ATOM 1545 C CA . LEU A 1 198 ? 71.603 19.214 -107.484 1.00 50.00 198 LEU A CA 1
ATOM 1546 C C . LEU A 1 198 ? 71.423 19.866 -108.868 1.00 50.00 198 LEU A C 1
ATOM 1548 O O . LEU A 1 198 ? 71.086 19.214 -109.853 1.00 50.00 198 LEU A O 1
ATOM 1552 N N . GLN A 1 199 ? 71.720 21.164 -108.970 1.00 46.06 199 GLN A N 1
ATOM 1553 C CA . GLN A 1 199 ? 72.070 21.802 -110.246 1.00 46.06 199 GLN A CA 1
ATOM 1554 C C . GLN A 1 199 ? 73.595 21.991 -110.314 1.00 46.06 199 GLN A C 1
ATOM 1556 O O . GLN A 1 199 ? 74.120 23.096 -110.415 1.00 46.06 199 GLN A O 1
ATOM 1561 N N . PHE A 1 200 ? 74.331 20.880 -110.193 1.00 45.31 200 PHE A N 1
ATOM 1562 C CA . PHE A 1 200 ? 75.789 20.860 -110.289 1.00 45.31 200 PHE A CA 1
ATOM 1563 C C . PHE A 1 200 ? 76.227 20.720 -111.755 1.00 45.31 200 PHE A C 1
ATOM 1565 O O . PHE A 1 200 ? 76.205 19.639 -112.334 1.00 45.31 200 PHE A O 1
ATOM 1572 N N . ILE A 1 201 ? 76.570 21.868 -112.342 1.00 47.66 201 ILE A N 1
ATOM 1573 C CA . ILE A 1 201 ? 77.763 22.139 -113.162 1.00 47.66 201 ILE A CA 1
ATOM 1574 C C . ILE A 1 201 ? 78.286 20.959 -114.005 1.00 47.66 201 ILE A C 1
ATOM 1576 O O . ILE A 1 201 ? 79.139 20.195 -113.564 1.00 47.66 201 ILE A O 1
ATOM 1580 N N . LEU A 1 202 ? 77.893 20.929 -115.280 1.00 40.50 202 LEU A N 1
ATOM 1581 C CA . LEU A 1 202 ? 78.766 20.523 -116.387 1.00 40.50 202 LEU A CA 1
ATOM 1582 C C . LEU A 1 202 ? 78.542 21.486 -117.567 1.00 40.50 202 LEU A C 1
ATOM 1584 O O . LEU A 1 202 ? 78.025 21.105 -118.614 1.00 40.50 202 LEU A O 1
ATOM 1588 N N . SER A 1 203 ? 78.917 22.758 -117.387 1.00 43.47 203 SER A N 1
ATOM 1589 C CA . SER A 1 203 ? 79.198 23.646 -118.522 1.00 43.47 203 SER A CA 1
ATOM 1590 C C . SER A 1 203 ? 80.490 23.164 -119.176 1.00 43.47 203 SER A C 1
ATOM 1592 O O . SER A 1 203 ? 81.594 23.420 -118.705 1.00 43.47 203 SER A O 1
ATOM 1594 N N . LEU A 1 204 ? 80.310 22.389 -120.237 1.00 51.31 204 LEU A N 1
ATOM 1595 C CA . LEU A 1 204 ? 81.315 21.783 -121.106 1.00 51.31 204 LEU A CA 1
ATOM 1596 C C . LEU A 1 204 ? 81.887 22.805 -122.116 1.00 51.31 204 LEU A C 1
ATOM 1598 O O . LEU A 1 204 ? 82.114 22.462 -123.270 1.00 51.31 204 LEU A O 1
ATOM 1602 N N . ASP A 1 205 ? 82.119 24.053 -121.694 1.00 45.16 205 ASP A N 1
ATOM 1603 C CA . ASP A 1 205 ? 82.509 25.152 -122.599 1.00 45.16 205 ASP A CA 1
ATOM 1604 C C . ASP A 1 205 ? 84.028 25.436 -122.647 1.00 45.16 205 ASP A C 1
ATOM 1606 O O . ASP A 1 205 ? 84.470 26.252 -123.450 1.00 45.16 205 ASP A O 1
ATOM 1610 N N . ASP A 1 206 ? 84.860 24.724 -121.875 1.00 45.53 206 ASP A N 1
ATOM 1611 C CA . ASP A 1 206 ? 86.305 25.023 -121.759 1.00 45.53 206 ASP A CA 1
ATOM 1612 C C . ASP A 1 206 ? 87.256 24.056 -122.496 1.00 45.53 206 ASP A C 1
ATOM 1614 O O . ASP A 1 206 ? 88.455 24.002 -122.211 1.00 45.53 206 ASP A O 1
ATOM 1618 N N . ILE A 1 207 ? 86.782 23.305 -123.496 1.00 48.22 207 ILE A N 1
ATOM 1619 C CA . ILE A 1 207 ? 87.670 22.482 -124.338 1.00 48.22 207 ILE A CA 1
ATOM 1620 C C . ILE A 1 207 ? 87.332 22.661 -125.817 1.00 48.22 207 ILE A C 1
ATOM 1622 O O . ILE A 1 207 ? 86.738 21.776 -126.410 1.00 48.22 207 ILE A O 1
ATOM 1626 N N . GLU A 1 208 ? 87.752 23.778 -126.427 1.00 40.81 208 GLU A N 1
ATOM 1627 C CA . GLU A 1 208 ? 88.190 23.820 -127.836 1.00 40.81 208 GLU A CA 1
ATOM 1628 C C . GLU A 1 208 ? 88.733 25.205 -128.254 1.00 40.81 208 GLU A C 1
ATOM 1630 O O . GLU A 1 208 ? 88.003 26.128 -128.595 1.00 40.81 208 GLU A O 1
ATOM 1635 N N . SER A 1 209 ? 90.059 25.361 -128.269 1.00 44.84 209 SER A N 1
ATOM 1636 C CA . SER A 1 209 ? 90.809 25.811 -129.463 1.00 44.84 209 SER A CA 1
ATOM 1637 C C . SER A 1 209 ? 92.281 26.056 -129.115 1.00 44.84 209 SER A C 1
ATOM 1639 O O . SER A 1 209 ? 92.795 27.170 -129.025 1.00 44.84 209 SER A O 1
ATOM 1641 N N . TYR A 1 210 ? 93.014 24.955 -128.953 1.00 44.84 210 TYR A N 1
ATOM 1642 C CA . TYR A 1 210 ? 94.470 24.991 -128.981 1.00 44.84 210 TYR A CA 1
ATOM 1643 C C . TYR A 1 210 ? 94.968 25.339 -130.396 1.00 44.84 210 TYR A C 1
ATOM 1645 O O . TYR A 1 210 ? 94.897 24.535 -131.320 1.00 44.84 210 TYR A O 1
ATOM 1653 N N . ASN A 1 211 ? 95.482 26.565 -130.522 1.00 43.31 211 ASN A N 1
ATOM 1654 C CA . ASN A 1 211 ? 96.681 26.988 -131.259 1.00 43.31 211 ASN A CA 1
ATOM 1655 C C . ASN A 1 211 ? 97.163 26.101 -132.432 1.00 43.31 211 ASN A C 1
ATOM 1657 O O . ASN A 1 211 ? 97.956 25.174 -132.252 1.00 43.31 211 ASN A O 1
ATOM 1661 N N . LEU A 1 212 ? 96.817 26.496 -133.663 1.00 44.72 212 LEU A N 1
ATOM 1662 C CA . LEU A 1 212 ? 97.445 25.993 -134.888 1.00 44.72 212 LEU A CA 1
ATOM 1663 C C . LEU A 1 212 ? 98.511 26.987 -135.389 1.00 44.72 212 LEU A C 1
ATOM 1665 O O . LEU A 1 212 ? 98.276 27.804 -136.280 1.00 44.72 212 LEU A O 1
ATOM 1669 N N . ASN A 1 213 ? 99.708 26.914 -134.798 1.00 45.91 213 ASN A N 1
ATOM 1670 C CA . ASN A 1 213 ? 100.888 27.635 -135.277 1.00 45.91 213 ASN A CA 1
ATOM 1671 C C . ASN A 1 213 ? 101.402 27.019 -136.588 1.00 45.91 213 ASN A C 1
ATOM 1673 O O . ASN A 1 213 ? 101.842 25.872 -136.655 1.00 45.91 213 ASN A O 1
ATOM 1677 N N . LYS A 1 214 ? 101.349 27.832 -137.642 1.00 42.31 214 LYS A N 1
ATOM 1678 C CA . LYS A 1 214 ? 101.724 27.525 -139.023 1.00 42.31 214 LYS A CA 1
ATOM 1679 C C . LYS A 1 214 ? 103.241 27.686 -139.199 1.00 42.31 214 LYS A C 1
ATOM 1681 O O . LYS A 1 214 ? 103.707 28.748 -139.600 1.00 42.31 214 LYS A O 1
ATOM 1686 N N . VAL A 1 215 ? 104.016 26.636 -138.919 1.00 42.72 215 VAL A N 1
ATOM 1687 C CA . VAL A 1 215 ? 105.450 26.561 -139.263 1.00 42.72 215 VAL A CA 1
ATOM 1688 C C . VAL A 1 215 ? 105.653 25.534 -140.375 1.00 42.72 215 VAL A C 1
ATOM 1690 O O . VAL A 1 215 ? 105.261 24.376 -140.265 1.00 42.72 215 VAL A O 1
ATOM 1693 N N . LYS A 1 216 ? 106.241 26.011 -141.477 1.00 41.38 216 LYS A N 1
ATOM 1694 C CA . LYS A 1 216 ? 106.602 25.253 -142.679 1.00 41.38 216 LYS A CA 1
ATOM 1695 C C . LYS A 1 216 ? 107.494 24.056 -142.332 1.00 41.38 216 LYS A C 1
ATOM 1697 O O . LYS A 1 216 ? 108.587 24.213 -141.797 1.00 41.38 216 LYS A O 1
ATOM 1702 N N . SER A 1 217 ? 107.026 22.883 -142.728 1.00 34.69 217 SER A N 1
ATOM 1703 C CA . SER A 1 217 ? 107.741 21.610 -142.790 1.00 34.69 217 SER A CA 1
ATOM 1704 C C . SER A 1 217 ? 108.969 21.640 -143.712 1.00 34.69 217 SER A C 1
ATOM 1706 O O . SER A 1 217 ? 108.883 22.199 -144.810 1.00 34.69 217 SER A O 1
ATOM 1708 N N . PRO A 1 218 ? 110.013 20.861 -143.392 1.00 36.47 218 PRO A N 1
ATOM 1709 C CA . PRO A 1 218 ? 110.741 20.059 -144.360 1.00 36.47 218 PRO A CA 1
ATOM 1710 C C . PRO A 1 218 ? 110.242 18.607 -144.285 1.00 36.47 218 PRO A C 1
ATOM 1712 O O . PRO A 1 218 ? 110.278 17.968 -143.238 1.00 36.47 218 PRO A O 1
ATOM 1715 N N . SER A 1 219 ? 109.748 18.129 -145.427 1.00 38.59 219 SER A N 1
ATOM 1716 C CA . SER A 1 219 ? 109.516 16.729 -145.809 1.00 38.59 219 SER A CA 1
ATOM 1717 C C . SER A 1 219 ? 110.458 15.737 -145.126 1.00 38.59 219 SER A C 1
ATOM 1719 O O . SER A 1 219 ? 111.653 15.951 -145.237 1.00 38.59 219 SER A O 1
ATOM 1721 N N . TYR A 1 220 ? 109.940 14.644 -144.550 1.00 38.59 220 TYR A N 1
ATOM 1722 C CA . TYR A 1 220 ? 110.398 13.252 -144.755 1.00 38.59 220 TYR A CA 1
ATOM 1723 C C . TYR A 1 220 ? 109.420 12.287 -144.035 1.00 38.59 220 TYR A C 1
ATOM 1725 O O . TYR A 1 220 ? 109.180 12.400 -142.836 1.00 38.59 220 TYR A O 1
ATOM 1733 N N . LYS A 1 221 ? 108.815 11.375 -144.810 1.00 42.91 221 LYS A N 1
ATOM 1734 C CA . LYS A 1 221 ? 1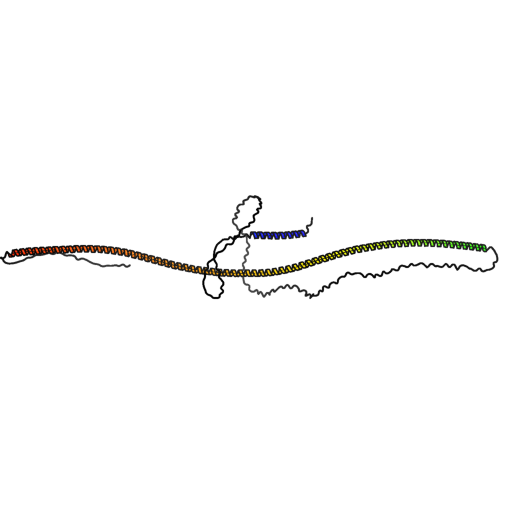07.537 10.658 -144.591 1.00 42.91 221 LYS A CA 1
ATOM 1735 C C . LYS A 1 221 ? 107.514 9.505 -143.568 1.00 42.91 221 LYS A C 1
ATOM 1737 O O . LYS A 1 221 ? 106.492 8.840 -143.471 1.00 42.91 221 LYS A O 1
ATOM 1742 N N . ASP A 1 222 ? 108.560 9.291 -142.776 1.00 46.84 222 ASP A N 1
ATOM 1743 C CA . ASP A 1 222 ? 108.644 8.106 -141.894 1.00 46.84 222 ASP A CA 1
ATOM 1744 C C . ASP A 1 222 ? 108.536 8.408 -140.389 1.00 46.84 222 ASP A C 1
ATOM 1746 O O . ASP A 1 222 ? 108.595 7.501 -139.562 1.00 46.84 222 ASP A O 1
ATOM 1750 N N . ARG A 1 223 ? 108.319 9.674 -140.003 1.00 50.75 223 ARG A N 1
ATOM 1751 C CA . ARG A 1 223 ? 108.105 10.070 -138.595 1.00 50.75 223 ARG A CA 1
ATOM 1752 C C . ARG A 1 223 ? 106.623 10.144 -138.211 1.00 50.75 223 ARG A C 1
ATOM 1754 O O . ARG A 1 223 ? 106.275 9.876 -137.062 1.00 50.75 223 ARG A O 1
ATOM 1761 N N . ASP A 1 224 ? 105.759 10.447 -139.179 1.00 53.41 224 ASP A N 1
ATOM 1762 C CA . ASP A 1 224 ? 104.324 10.648 -138.955 1.00 53.41 224 ASP A CA 1
ATOM 1763 C C . ASP A 1 224 ? 103.584 9.332 -138.687 1.00 53.41 224 ASP A C 1
ATOM 1765 O O . ASP A 1 224 ? 102.679 9.317 -137.860 1.00 53.41 224 ASP A O 1
ATOM 1769 N N . SER A 1 225 ? 104.008 8.213 -139.290 1.00 60.91 225 SER A N 1
ATOM 1770 C CA . SER A 1 225 ? 103.410 6.892 -139.027 1.00 60.91 225 SER A CA 1
ATOM 1771 C C . SER A 1 225 ? 103.672 6.421 -137.595 1.00 60.91 225 SER A C 1
ATOM 1773 O O . SER A 1 225 ? 102.757 5.958 -136.923 1.00 60.91 225 SER A O 1
ATOM 1775 N N . PHE A 1 226 ? 104.898 6.598 -137.093 1.00 67.75 226 PHE A N 1
ATOM 1776 C CA . PHE A 1 226 ? 105.244 6.240 -135.716 1.00 67.75 226 PHE A CA 1
ATOM 1777 C C . PHE A 1 226 ? 104.543 7.157 -134.700 1.00 67.75 226 PHE A C 1
ATOM 1779 O O . PHE A 1 226 ? 104.039 6.687 -133.685 1.00 67.75 226 PHE A O 1
ATOM 1786 N N . MET A 1 227 ? 104.439 8.460 -134.991 1.00 69.38 227 MET A N 1
ATOM 1787 C CA . MET A 1 227 ? 103.693 9.405 -134.148 1.00 69.38 227 MET A CA 1
ATOM 1788 C C . MET A 1 227 ? 102.184 9.131 -134.151 1.00 69.38 227 MET A C 1
ATOM 1790 O O . MET A 1 227 ? 101.544 9.294 -133.116 1.00 69.38 227 MET A O 1
ATOM 1794 N N . LEU A 1 228 ? 101.612 8.701 -135.280 1.00 72.94 228 LEU A N 1
ATOM 1795 C CA . LEU A 1 228 ? 100.213 8.280 -135.374 1.00 72.94 228 LEU A CA 1
ATOM 1796 C C . LEU A 1 228 ? 99.962 6.993 -134.597 1.00 72.94 228 LEU A C 1
ATOM 1798 O O . LEU A 1 228 ? 98.994 6.932 -133.855 1.00 72.94 228 LEU A O 1
ATOM 1802 N N . GLU A 1 229 ? 100.837 5.998 -134.701 1.00 75.50 229 GLU A N 1
ATOM 1803 C CA . GLU A 1 229 ? 100.673 4.721 -134.002 1.00 75.50 229 GLU A CA 1
ATOM 1804 C C . GLU A 1 229 ? 100.834 4.866 -132.481 1.00 75.50 229 GLU A C 1
ATOM 1806 O O . GLU A 1 229 ? 100.058 4.296 -131.715 1.00 75.50 229 GLU A O 1
ATOM 1811 N N . VAL A 1 230 ? 101.770 5.709 -132.028 1.00 77.00 230 VAL A N 1
ATOM 1812 C CA . VAL A 1 230 ? 101.877 6.100 -130.612 1.00 77.00 230 VAL A CA 1
ATOM 1813 C C . VAL A 1 230 ? 100.598 6.796 -130.148 1.00 77.00 230 VAL A C 1
ATOM 1815 O O . VAL A 1 230 ? 100.093 6.483 -129.075 1.00 77.00 230 VAL A O 1
ATOM 1818 N N . ARG A 1 231 ? 100.033 7.690 -130.965 1.00 77.75 231 ARG A N 1
ATOM 1819 C CA . ARG A 1 231 ? 98.818 8.443 -130.628 1.00 77.75 231 ARG A CA 1
ATOM 1820 C C . ARG A 1 231 ? 97.559 7.579 -130.672 1.00 77.75 231 ARG A C 1
ATOM 1822 O O . ARG A 1 231 ? 96.678 7.786 -129.851 1.00 77.75 231 ARG A O 1
ATOM 1829 N N . VAL A 1 232 ? 97.489 6.592 -131.566 1.00 80.69 232 VAL A N 1
ATOM 1830 C CA . VAL A 1 232 ? 96.432 5.571 -131.590 1.00 80.69 232 VAL A CA 1
ATOM 1831 C C . VAL A 1 232 ? 96.523 4.706 -130.343 1.00 80.69 232 VAL A C 1
ATOM 1833 O O . VAL A 1 232 ? 95.525 4.580 -129.652 1.00 80.69 232 VAL A O 1
ATOM 1836 N N . ARG A 1 233 ? 97.710 4.217 -129.972 1.00 80.38 233 ARG A N 1
ATOM 1837 C CA . ARG A 1 233 ? 97.886 3.427 -128.744 1.00 80.38 233 ARG A CA 1
ATOM 1838 C C . ARG A 1 233 ? 97.572 4.235 -127.482 1.00 80.38 233 ARG A C 1
ATOM 1840 O O . ARG A 1 233 ? 97.006 3.711 -126.532 1.00 80.38 233 ARG A O 1
ATOM 1847 N N . GLU A 1 234 ? 97.908 5.523 -127.476 1.00 82.25 234 GLU A N 1
ATOM 1848 C CA . GLU A 1 234 ? 97.561 6.444 -126.392 1.00 82.25 234 GLU A CA 1
ATOM 1849 C C . GLU A 1 234 ? 96.049 6.720 -126.335 1.00 82.25 234 GLU A C 1
ATOM 1851 O O . GLU A 1 234 ? 95.483 6.832 -125.251 1.00 82.25 234 GLU A O 1
ATOM 1856 N N . LEU A 1 235 ? 95.379 6.811 -127.488 1.00 83.06 235 LEU A N 1
ATOM 1857 C CA . LEU A 1 235 ? 93.924 6.939 -127.570 1.00 83.06 235 LEU A CA 1
ATOM 1858 C C . LEU A 1 235 ? 93.215 5.643 -127.176 1.00 83.06 235 LEU A C 1
ATOM 1860 O O . LEU A 1 235 ? 92.222 5.714 -126.468 1.00 83.06 235 LEU A O 1
ATOM 1864 N N . GLU A 1 236 ? 93.727 4.482 -127.571 1.00 85.06 236 GLU A N 1
ATOM 1865 C CA . GLU A 1 236 ? 93.225 3.169 -127.164 1.00 85.06 236 GLU A CA 1
ATOM 1866 C C . GLU A 1 236 ? 93.387 2.961 -125.656 1.00 85.06 236 GLU A C 1
ATOM 1868 O O . GLU A 1 236 ? 92.451 2.517 -125.002 1.00 85.06 236 GLU A O 1
ATOM 1873 N N . ASP A 1 237 ? 94.523 3.348 -125.070 1.00 87.44 237 ASP A N 1
ATOM 1874 C CA . ASP A 1 237 ? 94.736 3.306 -123.619 1.00 87.44 237 ASP A CA 1
ATOM 1875 C C . ASP A 1 237 ? 93.816 4.293 -122.881 1.00 87.44 237 ASP A C 1
ATOM 1877 O O . ASP A 1 237 ? 93.201 3.938 -121.876 1.00 87.44 237 ASP A O 1
ATOM 1881 N N . LYS A 1 238 ? 93.640 5.516 -123.404 1.00 88.38 238 LYS A N 1
ATOM 1882 C CA . LYS A 1 238 ? 92.661 6.483 -122.872 1.00 88.38 238 LYS A CA 1
ATOM 1883 C C . LYS A 1 238 ? 91.231 5.960 -122.974 1.00 88.38 238 LYS A C 1
ATOM 1885 O O . LYS A 1 238 ? 90.467 6.131 -122.030 1.00 88.38 238 LYS A O 1
ATOM 1890 N N . LEU A 1 239 ? 90.878 5.310 -124.080 1.00 87.81 239 LEU A N 1
ATOM 1891 C CA . LEU A 1 239 ? 89.560 4.729 -124.306 1.00 87.81 239 LEU A CA 1
ATOM 1892 C C . LEU A 1 239 ? 89.323 3.535 -123.373 1.00 87.81 239 LEU A C 1
ATOM 1894 O O . LEU A 1 239 ? 88.284 3.471 -122.727 1.00 87.81 239 LEU A O 1
ATOM 1898 N N . CYS A 1 240 ? 90.300 2.639 -123.219 1.00 89.31 240 CYS A N 1
ATOM 1899 C CA . CYS A 1 240 ? 90.257 1.542 -122.250 1.00 89.31 240 CYS A CA 1
ATOM 1900 C C . CYS A 1 240 ? 90.118 2.059 -120.814 1.00 89.31 240 CYS A C 1
ATOM 1902 O O . CYS A 1 240 ? 89.282 1.559 -120.067 1.00 89.31 240 CYS A O 1
ATOM 1904 N N . LYS A 1 241 ? 90.875 3.094 -120.431 1.00 90.00 241 LYS A N 1
ATOM 1905 C CA . LYS A 1 241 ? 90.739 3.746 -119.120 1.00 90.00 241 LYS A CA 1
ATOM 1906 C C . LYS A 1 241 ? 89.363 4.384 -118.945 1.00 90.00 241 LYS A C 1
ATOM 1908 O O . LYS A 1 241 ? 88.768 4.234 -117.885 1.00 90.00 241 LYS A O 1
ATOM 1913 N N . ALA A 1 242 ? 88.832 5.047 -119.972 1.00 87.38 242 ALA A N 1
ATOM 1914 C CA . ALA A 1 242 ? 87.492 5.626 -119.940 1.00 87.38 242 ALA A CA 1
ATOM 1915 C C . ALA A 1 242 ? 86.404 4.549 -119.795 1.00 87.38 242 ALA A C 1
ATOM 1917 O O . ALA A 1 242 ? 85.500 4.720 -118.984 1.00 87.38 242 ALA A O 1
ATOM 1918 N N . TYR A 1 243 ? 86.518 3.421 -120.504 1.00 91.31 243 TYR A N 1
ATOM 1919 C CA . TYR A 1 243 ? 85.603 2.287 -120.349 1.00 91.31 243 TYR A CA 1
ATOM 1920 C C . TYR A 1 243 ? 85.701 1.642 -118.964 1.00 91.31 243 TYR A C 1
ATOM 1922 O O . TYR A 1 243 ? 84.667 1.363 -118.370 1.00 91.31 243 TYR A O 1
ATOM 1930 N N . GLN A 1 244 ? 86.906 1.462 -118.414 1.00 90.81 244 GLN A N 1
ATOM 1931 C CA . GLN A 1 244 ? 87.087 0.956 -117.046 1.00 90.81 244 GLN A CA 1
ATOM 1932 C C . GLN A 1 244 ? 86.480 1.898 -116.001 1.00 90.81 244 GLN A C 1
ATOM 1934 O O . GLN A 1 244 ? 85.845 1.441 -115.053 1.00 90.81 244 GLN A O 1
ATOM 1939 N N . VAL A 1 245 ? 86.655 3.213 -116.173 1.00 91.44 245 VAL A N 1
ATOM 1940 C CA . VAL A 1 245 ? 86.015 4.219 -115.315 1.00 91.44 245 VAL A CA 1
ATOM 1941 C C . VAL A 1 245 ? 84.499 4.137 -115.453 1.00 91.44 245 VAL A C 1
ATOM 1943 O O . VAL A 1 245 ? 83.819 4.081 -114.438 1.00 91.44 245 VAL A O 1
ATOM 1946 N N . LEU A 1 246 ? 83.970 4.055 -116.675 1.00 92.19 246 LEU A N 1
ATOM 1947 C CA . LEU A 1 246 ? 82.533 3.956 -116.920 1.00 92.19 246 LEU A CA 1
ATOM 1948 C C . LEU A 1 246 ? 81.933 2.688 -116.300 1.00 92.19 246 LEU A C 1
ATOM 1950 O O . LEU A 1 246 ? 80.911 2.772 -115.634 1.00 92.19 246 LEU A O 1
ATOM 1954 N N . GLU A 1 247 ? 82.568 1.530 -116.477 1.00 93.56 247 GLU A N 1
ATOM 1955 C CA . GLU A 1 247 ? 82.132 0.264 -115.880 1.00 93.56 247 GLU A CA 1
ATOM 1956 C C . GLU A 1 247 ? 82.150 0.339 -114.348 1.00 93.56 247 GLU A C 1
ATOM 1958 O O . GLU A 1 247 ? 81.184 -0.059 -113.695 1.00 93.56 247 GLU A O 1
ATOM 1963 N N . LYS A 1 248 ? 83.202 0.934 -113.76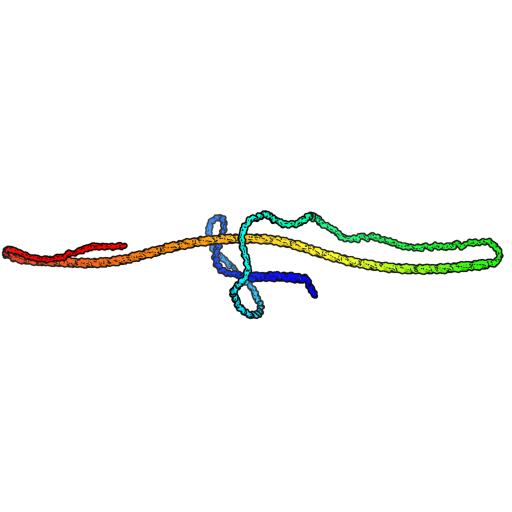8 1.00 93.50 248 LYS A N 1
ATOM 1964 C CA . LYS A 1 248 ? 83.276 1.192 -112.327 1.00 93.50 248 LYS A CA 1
ATOM 1965 C C . LYS A 1 248 ? 82.148 2.117 -111.865 1.00 93.50 248 LYS A C 1
ATOM 1967 O O . LYS A 1 248 ? 81.491 1.805 -110.880 1.00 93.50 248 LYS A O 1
ATOM 1972 N N . THR A 1 249 ? 81.887 3.206 -112.586 1.00 91.12 249 THR A N 1
ATOM 1973 C CA . THR A 1 249 ? 80.815 4.158 -112.267 1.00 91.12 249 THR A CA 1
ATOM 1974 C C . THR A 1 249 ? 79.427 3.535 -112.416 1.00 91.12 249 THR A C 1
ATOM 1976 O O . THR A 1 249 ? 78.565 3.790 -111.582 1.00 91.12 249 THR A O 1
ATOM 1979 N N . ILE A 1 250 ? 79.195 2.692 -113.428 1.00 93.38 250 ILE A N 1
ATOM 1980 C CA . ILE A 1 250 ? 77.935 1.949 -113.587 1.00 93.38 250 ILE A CA 1
ATOM 1981 C C . ILE A 1 250 ? 77.730 1.022 -112.392 1.00 93.38 250 ILE A C 1
ATOM 1983 O O . ILE A 1 250 ? 76.653 1.030 -111.803 1.00 93.38 250 ILE A O 1
ATOM 1987 N N . LYS A 1 251 ? 78.766 0.277 -111.998 1.00 94.25 251 LYS A N 1
ATOM 1988 C CA . LYS A 1 251 ? 78.692 -0.629 -110.852 1.00 94.25 251 LYS A CA 1
ATOM 1989 C C . LYS A 1 251 ? 78.448 0.121 -109.540 1.00 94.25 251 LYS A C 1
ATOM 1991 O O . LYS A 1 251 ? 77.580 -0.274 -108.776 1.00 94.25 251 LYS A O 1
ATOM 1996 N N . GLU A 1 252 ? 79.142 1.237 -109.317 1.00 93.00 252 GLU A N 1
ATOM 1997 C CA . GLU A 1 252 ? 78.907 2.119 -108.163 1.00 93.00 252 GLU A CA 1
ATOM 1998 C C . GLU A 1 252 ? 77.467 2.653 -108.148 1.00 93.00 252 GLU A C 1
ATOM 2000 O O . GLU A 1 252 ? 76.824 2.657 -107.100 1.00 93.00 252 GLU A O 1
ATOM 2005 N N . LYS A 1 253 ? 76.927 3.053 -109.307 1.00 93.56 253 LYS A N 1
ATOM 2006 C CA . LYS A 1 253 ? 75.537 3.515 -109.431 1.00 93.56 253 LYS A CA 1
ATOM 2007 C C . LYS A 1 253 ? 74.520 2.397 -109.220 1.00 93.56 253 LYS A C 1
ATOM 2009 O O . LYS A 1 253 ? 73.458 2.647 -108.653 1.00 93.56 253 LYS A O 1
ATOM 2014 N N . GLU A 1 254 ? 74.821 1.177 -109.646 1.00 94.75 254 GLU A N 1
ATOM 2015 C CA . GLU A 1 254 ? 73.986 0.003 -109.397 1.00 94.75 254 GLU A CA 1
ATOM 2016 C C . GLU A 1 254 ? 73.987 -0.377 -107.909 1.00 94.75 254 GLU A C 1
ATOM 2018 O O . GLU A 1 254 ? 72.917 -0.584 -107.332 1.00 94.75 254 GLU A O 1
ATOM 2023 N N . ASP A 1 255 ? 75.153 -0.367 -107.258 1.00 93.62 255 ASP A N 1
ATOM 2024 C CA . ASP A 1 255 ? 75.300 -0.583 -105.814 1.00 93.62 255 ASP A CA 1
ATOM 2025 C C . ASP A 1 255 ? 74.580 0.513 -105.000 1.00 93.62 255 ASP A C 1
ATOM 2027 O O . ASP A 1 255 ? 73.891 0.211 -104.019 1.00 93.62 255 ASP A O 1
ATOM 2031 N N . GLU A 1 256 ? 74.660 1.779 -105.429 1.00 94.00 256 GLU A N 1
ATOM 2032 C CA . GLU A 1 256 ? 73.909 2.905 -104.854 1.00 94.00 256 GLU A CA 1
ATOM 2033 C C . GLU A 1 256 ? 72.394 2.705 -105.014 1.00 94.00 256 GLU A C 1
ATOM 2035 O O . GLU A 1 256 ? 71.647 2.824 -104.041 1.00 94.00 256 GLU A O 1
ATOM 2040 N N . CYS A 1 257 ? 71.923 2.326 -106.208 1.00 93.06 257 CYS A N 1
ATOM 2041 C CA . CYS A 1 257 ? 70.508 2.040 -106.457 1.00 93.06 257 CYS A CA 1
ATOM 2042 C C . CYS A 1 257 ? 70.001 0.862 -105.615 1.00 93.06 257 CYS A C 1
ATOM 2044 O O . CYS A 1 257 ? 68.886 0.911 -105.088 1.00 93.06 257 CYS A O 1
ATOM 2046 N N . ASN A 1 258 ? 70.808 -0.190 -105.464 1.00 95.06 258 ASN A N 1
ATOM 2047 C CA . ASN A 1 258 ? 70.484 -1.339 -104.623 1.00 95.06 258 ASN A CA 1
ATOM 2048 C C . ASN A 1 258 ? 70.432 -0.948 -103.140 1.00 95.06 258 ASN A C 1
ATOM 2050 O O . ASN A 1 258 ? 69.497 -1.341 -102.439 1.00 95.06 258 ASN A O 1
ATOM 2054 N N . SER A 1 259 ? 71.364 -0.107 -102.683 1.00 94.50 259 SER A N 1
ATOM 2055 C CA . SER A 1 259 ? 71.370 0.447 -101.323 1.00 94.50 259 SER A CA 1
ATOM 2056 C C . SER A 1 259 ? 70.140 1.319 -101.064 1.00 94.50 259 SER A C 1
ATOM 2058 O O . SER A 1 259 ? 69.472 1.151 -100.045 1.00 94.50 259 SER A O 1
ATOM 2060 N N . HIS A 1 260 ? 69.774 2.190 -102.010 1.00 95.50 260 HIS A N 1
ATOM 2061 C CA . HIS A 1 260 ? 68.574 3.020 -101.914 1.00 95.50 260 HIS A CA 1
ATOM 2062 C C . HIS A 1 260 ? 67.293 2.175 -101.886 1.00 95.50 260 HIS A C 1
ATOM 2064 O O . HIS A 1 260 ? 66.410 2.426 -101.068 1.00 95.50 260 HIS A O 1
ATOM 2070 N N . ARG A 1 261 ? 67.190 1.134 -102.726 1.00 96.50 261 ARG A N 1
ATOM 2071 C CA . ARG A 1 261 ? 66.053 0.195 -102.709 1.00 96.50 261 ARG A CA 1
ATOM 2072 C C . ARG A 1 261 ? 65.929 -0.535 -101.373 1.00 96.50 261 ARG A C 1
ATOM 2074 O O . ARG A 1 261 ? 64.817 -0.650 -100.862 1.00 96.50 261 ARG A O 1
ATOM 2081 N N . LEU A 1 262 ? 67.043 -1.005 -100.811 1.00 96.44 262 LEU A N 1
ATOM 2082 C CA . LEU A 1 262 ? 67.059 -1.679 -99.513 1.00 96.44 262 LEU A CA 1
ATOM 2083 C C . LEU A 1 262 ? 66.645 -0.729 -98.385 1.00 96.44 262 LEU A C 1
ATOM 2085 O O . LEU A 1 262 ? 65.778 -1.081 -97.589 1.00 96.44 262 LEU A O 1
ATOM 2089 N N . LEU A 1 263 ? 67.220 0.476 -98.345 1.00 96.00 263 LEU A N 1
ATOM 2090 C CA . LEU A 1 263 ? 66.888 1.483 -97.339 1.00 96.00 263 LEU A CA 1
ATOM 2091 C C . LEU A 1 263 ? 65.415 1.889 -97.439 1.00 96.00 263 LEU A C 1
ATOM 2093 O O . LEU A 1 263 ? 64.727 1.937 -96.427 1.00 96.00 263 LEU A O 1
ATOM 2097 N N . LYS A 1 264 ? 64.896 2.073 -98.659 1.00 96.19 264 LYS A N 1
ATOM 2098 C CA . LYS A 1 264 ? 63.475 2.343 -98.897 1.00 96.19 264 LYS A CA 1
ATOM 2099 C C . LYS A 1 264 ? 62.583 1.212 -98.381 1.00 96.19 264 LYS A C 1
ATOM 2101 O O . LYS A 1 264 ? 61.615 1.489 -97.685 1.00 96.19 264 LYS A O 1
ATOM 2106 N N . ALA A 1 265 ? 62.921 -0.048 -98.661 1.00 96.00 265 ALA A N 1
ATOM 2107 C CA . ALA A 1 265 ? 62.179 -1.197 -98.137 1.00 96.00 265 ALA A CA 1
ATOM 2108 C C . ALA A 1 265 ? 62.245 -1.282 -96.600 1.00 96.00 265 ALA A C 1
ATOM 2110 O O . ALA A 1 265 ? 61.254 -1.626 -95.957 1.00 96.00 265 ALA A O 1
ATOM 2111 N N . GLN A 1 266 ? 63.390 -0.941 -96.000 1.00 96.44 266 GLN A N 1
ATOM 2112 C CA . GLN A 1 266 ? 63.548 -0.883 -94.548 1.00 96.44 266 GLN A CA 1
ATOM 2113 C C . GLN A 1 266 ? 62.717 0.248 -93.925 1.00 96.44 266 GLN A C 1
ATOM 2115 O O . GLN A 1 266 ? 62.079 0.017 -92.900 1.00 96.44 266 GLN A O 1
ATOM 2120 N N . CYS A 1 267 ? 62.681 1.430 -94.548 1.00 95.94 267 CYS A N 1
ATOM 2121 C CA . CYS A 1 267 ? 61.818 2.539 -94.139 1.00 95.94 267 CYS A CA 1
ATOM 2122 C C . CYS A 1 267 ? 60.339 2.144 -94.211 1.00 95.94 267 CYS A C 1
ATOM 2124 O O . CYS A 1 267 ? 59.642 2.301 -93.216 1.00 95.94 267 CYS A O 1
ATOM 2126 N N . SER A 1 268 ? 59.882 1.546 -95.319 1.00 96.62 268 SER A N 1
ATOM 2127 C CA . SER A 1 268 ? 58.494 1.077 -95.445 1.00 96.62 268 SER A CA 1
ATOM 2128 C C . SER A 1 268 ? 58.136 0.032 -94.386 1.00 96.62 268 SER A C 1
ATOM 2130 O O . SER A 1 268 ? 57.089 0.124 -93.756 1.00 96.62 268 SER A O 1
ATOM 2132 N N . LYS A 1 269 ? 59.033 -0.924 -94.109 1.00 97.12 269 LYS A N 1
ATOM 2133 C CA . LYS A 1 269 ? 58.817 -1.916 -93.045 1.00 97.12 269 LYS A CA 1
ATOM 2134 C C . LYS A 1 269 ? 58.730 -1.272 -91.656 1.00 97.12 269 LYS A C 1
ATOM 2136 O O . LYS A 1 269 ? 57.926 -1.702 -90.835 1.00 97.12 269 LYS A O 1
ATOM 2141 N N . MET A 1 270 ? 59.570 -0.275 -91.372 1.00 97.31 270 MET A N 1
ATOM 2142 C CA . MET A 1 270 ? 59.549 0.445 -90.095 1.00 97.31 270 MET A CA 1
ATOM 2143 C C . MET A 1 270 ? 58.266 1.267 -89.935 1.00 97.31 270 MET A C 1
ATOM 2145 O O . MET A 1 270 ? 57.701 1.298 -88.846 1.00 97.31 270 MET A O 1
ATOM 2149 N N . GLU A 1 271 ? 57.793 1.890 -91.013 1.00 95.69 271 GLU A N 1
ATOM 2150 C CA . GLU A 1 271 ? 56.534 2.636 -91.050 1.00 95.69 271 GLU A CA 1
ATOM 2151 C C . GLU A 1 271 ? 55.330 1.723 -90.779 1.00 95.69 271 GLU A C 1
ATOM 2153 O O . GLU A 1 271 ? 54.518 2.032 -89.910 1.00 95.69 271 GLU A O 1
ATOM 2158 N N . GLU A 1 272 ? 55.263 0.551 -91.423 1.00 96.88 272 GLU A N 1
ATOM 2159 C CA . GLU A 1 272 ? 54.224 -0.459 -91.166 1.00 96.88 272 GLU A CA 1
ATOM 2160 C C . GLU A 1 272 ? 54.240 -0.939 -89.706 1.00 96.88 272 GLU A C 1
ATOM 2162 O O . GLU A 1 272 ? 53.195 -0.985 -89.057 1.00 96.88 272 GLU A O 1
ATOM 2167 N N . GLN A 1 273 ? 55.425 -1.241 -89.160 1.00 96.88 273 GLN A N 1
ATOM 2168 C CA . GLN A 1 273 ? 55.576 -1.649 -87.759 1.00 96.88 273 GLN A CA 1
ATOM 2169 C C . GLN A 1 273 ? 55.160 -0.543 -86.788 1.00 96.88 273 GLN A C 1
ATOM 2171 O O . GLN A 1 273 ? 54.505 -0.817 -85.784 1.00 96.88 273 GLN A O 1
ATOM 2176 N N . HIS A 1 274 ? 55.527 0.707 -87.072 1.00 96.75 274 HIS A N 1
ATOM 2177 C CA . HIS A 1 274 ? 55.119 1.842 -86.254 1.00 96.75 274 HIS A CA 1
ATOM 2178 C C . HIS A 1 274 ? 53.602 2.042 -86.306 1.00 96.75 274 HIS A C 1
ATOM 2180 O O . HIS A 1 274 ? 52.978 2.248 -85.268 1.00 96.75 274 HIS A O 1
ATOM 2186 N N . GLN A 1 275 ? 52.996 1.905 -87.486 1.00 97.56 275 GLN A N 1
ATOM 2187 C CA . GLN A 1 275 ? 51.551 1.998 -87.656 1.00 97.56 275 GLN A CA 1
ATOM 2188 C C . GLN A 1 275 ? 50.809 0.866 -86.928 1.00 97.56 275 GLN A C 1
ATOM 2190 O O . GLN A 1 275 ? 49.754 1.103 -86.341 1.00 97.56 275 GLN A O 1
ATOM 2195 N N . GLU A 1 276 ? 51.344 -0.356 -86.938 1.00 97.50 276 GLU A N 1
ATOM 2196 C CA . GLU A 1 276 ? 50.784 -1.486 -86.191 1.00 97.50 276 GLU A CA 1
ATOM 2197 C C . GLU A 1 276 ? 50.891 -1.266 -84.676 1.00 97.50 276 GLU A C 1
ATOM 2199 O O . GLU A 1 276 ? 49.891 -1.399 -83.970 1.00 97.50 276 GLU A O 1
ATOM 2204 N N . LEU A 1 277 ? 52.057 -0.835 -84.178 1.00 97.50 277 LEU A N 1
ATOM 2205 C CA . LEU A 1 277 ? 52.243 -0.477 -82.768 1.00 97.50 277 LEU A CA 1
ATOM 2206 C C . LEU A 1 277 ? 51.310 0.659 -82.336 1.00 97.50 277 LEU A C 1
ATOM 2208 O O . LEU A 1 277 ? 50.753 0.600 -81.242 1.00 97.50 277 LEU A O 1
ATOM 2212 N N . LEU A 1 278 ? 51.100 1.661 -83.194 1.00 97.56 278 LEU A N 1
ATOM 2213 C CA . LEU A 1 278 ? 50.183 2.765 -82.927 1.00 97.56 278 LEU A CA 1
ATOM 2214 C C . LEU A 1 278 ? 48.737 2.270 -82.800 1.00 97.56 278 LEU A C 1
ATOM 2216 O O . LEU A 1 278 ? 48.057 2.633 -81.846 1.00 97.56 278 LEU A O 1
ATOM 2220 N N . LYS A 1 279 ? 48.283 1.395 -83.708 1.00 97.88 279 LYS A N 1
ATOM 2221 C CA . LYS A 1 279 ? 46.942 0.788 -83.638 1.00 97.88 279 LYS A CA 1
ATOM 2222 C C . LYS A 1 279 ? 46.755 -0.051 -82.374 1.00 97.88 279 LYS A C 1
ATOM 2224 O O . LYS A 1 279 ? 45.697 0.012 -81.756 1.00 97.88 279 LYS A O 1
ATOM 2229 N N . VAL A 1 280 ? 47.773 -0.819 -81.974 1.00 97.81 280 VAL A N 1
ATOM 2230 C CA . VAL A 1 280 ? 47.735 -1.610 -80.731 1.00 97.81 280 VAL A CA 1
ATOM 2231 C C . VAL A 1 280 ? 47.671 -0.698 -79.507 1.00 97.81 280 VAL A C 1
ATOM 2233 O O . VAL A 1 280 ? 46.843 -0.926 -78.630 1.00 97.81 280 VAL A O 1
ATOM 2236 N N . ALA A 1 281 ? 48.493 0.354 -79.461 1.00 97.00 281 ALA A N 1
ATOM 2237 C CA . ALA A 1 281 ? 48.486 1.318 -78.364 1.00 97.00 281 ALA A CA 1
ATOM 2238 C C . ALA A 1 281 ? 47.144 2.063 -78.258 1.00 97.00 281 ALA A C 1
ATOM 2240 O O . ALA A 1 281 ? 46.642 2.252 -77.152 1.00 97.00 281 ALA A O 1
ATOM 2241 N N . GLN A 1 282 ? 46.540 2.431 -79.394 1.00 97.25 282 GLN A N 1
ATOM 2242 C CA . GLN A 1 282 ? 45.201 3.026 -79.447 1.00 97.25 282 GLN A CA 1
ATOM 2243 C C . GLN A 1 282 ? 44.139 2.068 -78.899 1.00 97.25 282 GLN A C 1
ATOM 2245 O O . GLN A 1 282 ? 43.419 2.435 -77.977 1.00 97.25 282 GLN A O 1
ATOM 2250 N N . ALA A 1 283 ? 44.103 0.821 -79.377 1.00 96.81 283 ALA A N 1
ATOM 2251 C CA . ALA A 1 283 ? 43.144 -0.173 -78.897 1.00 96.81 283 ALA A CA 1
ATOM 2252 C C . ALA A 1 283 ? 43.319 -0.495 -77.398 1.00 96.81 283 ALA A C 1
ATOM 2254 O O . ALA A 1 283 ? 42.342 -0.714 -76.681 1.00 96.81 283 ALA A O 1
ATOM 2255 N N . GLU A 1 284 ? 44.558 -0.517 -76.891 1.00 97.81 284 GLU A N 1
ATOM 2256 C CA . GLU A 1 284 ? 44.821 -0.711 -75.461 1.00 97.81 284 GLU A CA 1
ATOM 2257 C C . GLU A 1 284 ? 44.356 0.491 -74.626 1.00 97.81 284 GLU A C 1
ATOM 2259 O O . GLU A 1 284 ? 43.786 0.303 -73.547 1.00 97.81 284 GLU A O 1
ATOM 2264 N N . ALA A 1 285 ? 44.573 1.715 -75.115 1.00 96.62 285 ALA A N 1
ATOM 2265 C CA . ALA A 1 285 ? 44.098 2.931 -74.463 1.00 96.62 285 ALA A CA 1
ATOM 2266 C C . ALA A 1 285 ? 42.561 2.998 -74.434 1.00 96.62 285 ALA A C 1
ATOM 2268 O O . ALA A 1 285 ? 41.995 3.250 -73.373 1.00 96.62 285 ALA A O 1
ATOM 2269 N N . GLU A 1 286 ? 41.893 2.693 -75.551 1.00 97.31 286 GLU A N 1
ATOM 2270 C CA . GLU A 1 286 ? 40.427 2.623 -75.651 1.00 97.31 286 GLU A CA 1
ATOM 2271 C C . GLU A 1 286 ? 39.848 1.596 -74.674 1.00 97.31 286 GLU A C 1
ATOM 2273 O O . GLU A 1 286 ? 38.940 1.912 -73.909 1.00 97.31 286 GLU A O 1
ATOM 2278 N N . LYS A 1 287 ? 40.435 0.395 -74.612 1.00 98.00 287 LYS A N 1
ATOM 2279 C CA . LYS A 1 287 ? 40.002 -0.643 -73.671 1.00 98.00 287 LYS A CA 1
ATOM 2280 C C . LYS A 1 287 ? 40.163 -0.214 -72.210 1.00 98.00 287 LYS A C 1
ATOM 2282 O O . LYS A 1 287 ? 39.291 -0.493 -71.391 1.00 98.00 287 LYS A O 1
ATOM 2287 N N . LYS A 1 288 ? 41.277 0.437 -71.853 1.00 98.12 288 LYS A N 1
ATOM 2288 C CA . LYS A 1 288 ? 41.480 0.960 -70.489 1.00 98.12 288 LYS A CA 1
ATOM 2289 C C . LYS A 1 288 ? 40.477 2.064 -70.163 1.00 98.12 288 LYS A C 1
ATOM 2291 O O . LYS A 1 288 ? 39.982 2.105 -69.042 1.00 98.12 288 LYS A O 1
ATOM 2296 N N . PHE A 1 289 ? 40.168 2.929 -71.127 1.00 96.62 289 PHE A N 1
ATOM 2297 C CA . PHE A 1 289 ? 39.162 3.973 -70.963 1.00 96.62 289 PHE A CA 1
ATOM 2298 C C . PHE A 1 289 ? 37.763 3.382 -70.743 1.00 96.62 289 PHE A C 1
ATOM 2300 O O . PHE A 1 289 ? 37.088 3.770 -69.794 1.00 96.62 289 PHE A O 1
ATOM 2307 N N . GLU A 1 290 ? 37.363 2.388 -71.540 1.00 98.25 290 GLU A N 1
ATOM 2308 C CA . GLU A 1 290 ? 36.087 1.676 -71.375 1.00 98.25 290 GLU A CA 1
ATOM 2309 C C . GLU A 1 290 ? 35.979 1.022 -69.987 1.00 98.25 290 GLU A C 1
ATOM 2311 O O . GLU A 1 290 ? 34.984 1.210 -69.291 1.00 98.25 290 GLU A O 1
ATOM 2316 N N . GLN A 1 291 ? 37.048 0.369 -69.516 1.00 98.25 291 GLN A N 1
ATOM 2317 C CA . GLN A 1 291 ? 37.101 -0.208 -68.166 1.00 98.25 291 GLN A CA 1
ATOM 2318 C C . GLN A 1 291 ? 36.959 0.839 -67.050 1.00 98.25 291 GLN A C 1
ATOM 2320 O O . GLN A 1 291 ? 36.284 0.588 -66.051 1.00 98.25 291 GLN A O 1
ATOM 2325 N N . ILE A 1 292 ? 37.591 2.009 -67.195 1.00 97.62 292 ILE A N 1
ATOM 2326 C CA . ILE A 1 292 ? 37.461 3.109 -66.227 1.00 97.62 292 ILE A CA 1
ATOM 2327 C C . ILE A 1 292 ? 36.023 3.643 -66.221 1.00 97.62 292 ILE A C 1
ATOM 2329 O O . ILE A 1 292 ? 35.474 3.887 -65.149 1.00 97.62 292 ILE A O 1
ATOM 2333 N N . MET A 1 293 ? 35.392 3.773 -67.390 1.00 97.38 293 MET A N 1
ATOM 2334 C CA . MET A 1 293 ? 34.003 4.225 -67.507 1.00 97.38 293 MET A CA 1
ATOM 2335 C C . MET A 1 293 ? 33.020 3.247 -66.853 1.00 97.38 293 MET A C 1
ATOM 2337 O O . MET A 1 293 ? 32.171 3.676 -66.075 1.00 97.38 293 MET A O 1
ATOM 2341 N N . GLU A 1 294 ? 33.159 1.941 -67.098 1.00 98.19 294 GLU A N 1
ATOM 2342 C CA . GLU A 1 294 ? 32.341 0.911 -66.437 1.00 98.19 294 GLU A CA 1
ATOM 2343 C C . GLU A 1 294 ? 32.508 0.948 -64.910 1.00 98.19 294 GLU A C 1
ATOM 2345 O O . GLU A 1 294 ? 31.520 0.924 -64.172 1.00 98.19 294 GLU A O 1
ATOM 2350 N N . SER A 1 295 ? 33.751 1.071 -64.431 1.00 98.06 295 SER A N 1
ATOM 2351 C CA . SER A 1 295 ? 34.042 1.186 -62.999 1.00 98.06 295 SER A CA 1
ATOM 2352 C C . SER A 1 295 ? 33.443 2.454 -62.384 1.00 98.06 295 SER A C 1
ATOM 2354 O O . SER A 1 295 ? 32.948 2.398 -61.261 1.00 98.06 295 SER A O 1
ATOM 2356 N N . ASN A 1 296 ? 33.476 3.589 -63.088 1.00 97.56 296 ASN A N 1
ATOM 2357 C CA . ASN A 1 296 ? 32.899 4.844 -62.601 1.00 97.56 296 ASN A CA 1
ATOM 2358 C C . ASN A 1 296 ? 31.376 4.748 -62.476 1.00 97.56 296 ASN A C 1
ATOM 2360 O O . ASN A 1 296 ? 30.832 5.111 -61.437 1.00 97.56 296 ASN A O 1
ATOM 2364 N N . VAL A 1 297 ? 30.697 4.179 -63.477 1.00 97.75 297 VAL A N 1
ATOM 2365 C CA . VAL A 1 297 ? 29.243 3.947 -63.420 1.00 97.75 297 VAL A CA 1
ATOM 2366 C C . VAL A 1 297 ? 28.881 3.016 -62.259 1.00 97.75 297 VAL A C 1
ATOM 2368 O O . VAL A 1 297 ? 27.892 3.245 -61.561 1.00 97.75 297 VAL A O 1
ATOM 2371 N N . GLN A 1 298 ? 29.679 1.973 -62.004 1.00 98.00 298 GLN A N 1
ATOM 2372 C CA . GLN A 1 298 ? 29.464 1.102 -60.848 1.00 98.00 298 GLN A CA 1
ATOM 2373 C C . GLN A 1 298 ? 29.607 1.869 -59.522 1.00 98.00 298 GLN A C 1
ATOM 2375 O O . GLN A 1 298 ? 28.736 1.750 -58.661 1.00 98.00 298 GLN A O 1
ATOM 2380 N N . LEU A 1 299 ? 30.656 2.683 -59.373 1.00 97.88 299 LEU A N 1
ATOM 2381 C CA . LEU A 1 299 ? 30.873 3.497 -58.172 1.00 97.88 299 LEU A CA 1
ATOM 2382 C C . LEU A 1 299 ? 29.755 4.528 -57.952 1.00 97.88 299 LEU A C 1
ATOM 2384 O O . LEU A 1 299 ? 29.348 4.746 -56.814 1.00 97.88 299 LEU A O 1
ATOM 2388 N N . GLU A 1 300 ? 29.224 5.143 -59.011 1.00 98.00 300 GLU A N 1
ATOM 2389 C CA . GLU A 1 300 ? 28.083 6.065 -58.922 1.00 98.00 300 GLU A CA 1
ATOM 2390 C C . GLU A 1 300 ? 26.805 5.370 -58.431 1.00 98.00 300 GLU A C 1
ATOM 2392 O O . GLU A 1 300 ? 26.083 5.913 -57.584 1.00 98.00 300 GLU A O 1
ATOM 2397 N N . ASN A 1 301 ? 26.546 4.151 -58.912 1.00 97.62 301 ASN A N 1
ATOM 2398 C CA . ASN A 1 301 ? 25.423 3.337 -58.450 1.00 97.62 301 ASN A CA 1
ATOM 2399 C C . ASN A 1 301 ? 25.588 2.949 -56.972 1.00 97.62 301 ASN A C 1
ATOM 2401 O O . ASN A 1 301 ? 24.675 3.166 -56.177 1.00 97.62 301 ASN A O 1
ATOM 2405 N N . GLU A 1 302 ? 26.769 2.463 -56.577 1.00 98.06 302 GLU A N 1
ATOM 2406 C CA . GLU A 1 302 ? 27.074 2.120 -55.180 1.00 98.06 302 GLU A CA 1
ATOM 2407 C C . GLU A 1 302 ? 26.960 3.342 -54.253 1.00 98.06 302 GLU A C 1
ATOM 2409 O O . GLU A 1 302 ? 26.417 3.246 -53.150 1.00 98.06 302 GLU A O 1
ATOM 2414 N N . ASN A 1 303 ? 27.407 4.517 -54.701 1.00 97.62 303 ASN A N 1
ATOM 2415 C CA . ASN A 1 303 ? 27.275 5.764 -53.949 1.00 97.62 303 ASN A CA 1
ATOM 2416 C C . ASN A 1 303 ? 25.800 6.172 -53.772 1.00 97.62 303 ASN A C 1
ATOM 2418 O O . ASN A 1 303 ? 25.385 6.600 -52.692 1.00 97.62 303 ASN A O 1
ATOM 2422 N N . SER A 1 304 ? 24.979 5.985 -54.807 1.00 97.31 304 SER A N 1
ATOM 2423 C CA . SER A 1 304 ? 23.535 6.233 -54.741 1.00 97.31 304 SER A CA 1
ATOM 2424 C C . SER A 1 304 ? 22.837 5.284 -53.755 1.00 97.31 304 SER A C 1
ATOM 2426 O O . SER A 1 304 ? 22.037 5.726 -52.924 1.00 97.31 304 SER A O 1
ATOM 2428 N N . ASP A 1 305 ? 23.194 3.999 -53.765 1.00 98.00 305 ASP A N 1
ATOM 2429 C CA . ASP A 1 305 ? 22.682 2.999 -52.819 1.00 98.00 305 ASP A CA 1
ATOM 2430 C C . ASP A 1 305 ? 23.107 3.301 -51.370 1.00 98.00 305 ASP A C 1
ATOM 2432 O O . ASP A 1 305 ? 22.308 3.196 -50.431 1.00 98.00 305 ASP A O 1
ATOM 2436 N N . LEU A 1 306 ? 24.352 3.740 -51.166 1.00 98.25 306 LEU A N 1
ATOM 2437 C CA . LEU A 1 306 ? 24.834 4.175 -49.854 1.00 98.25 306 LEU A CA 1
ATOM 2438 C C . LEU A 1 306 ? 24.075 5.405 -49.354 1.00 98.25 306 LEU A C 1
ATOM 2440 O O . LEU A 1 306 ? 23.679 5.444 -48.187 1.00 98.25 306 LEU A O 1
ATOM 2444 N N . LYS A 1 307 ? 23.806 6.382 -50.224 1.00 98.31 307 LYS A N 1
ATOM 2445 C CA . LYS A 1 307 ? 23.033 7.581 -49.876 1.00 98.31 307 LYS A CA 1
ATOM 2446 C C . LYS A 1 307 ? 21.619 7.230 -49.407 1.00 98.31 307 LYS A C 1
ATOM 2448 O O . LYS A 1 307 ? 21.212 7.663 -48.330 1.00 98.31 307 LYS A O 1
ATOM 2453 N N . THR A 1 308 ? 20.904 6.375 -50.142 1.00 98.06 308 THR A N 1
ATOM 2454 C CA . THR A 1 308 ? 19.553 5.928 -49.740 1.00 98.06 308 THR A CA 1
ATOM 2455 C C . THR A 1 308 ? 19.563 5.135 -48.427 1.00 98.06 308 THR A C 1
ATOM 2457 O O . THR A 1 308 ? 18.663 5.282 -47.589 1.00 98.06 308 THR A O 1
ATOM 2460 N N . SER A 1 309 ? 20.607 4.334 -48.202 1.00 98.19 309 SER A N 1
ATOM 2461 C CA . SER A 1 309 ? 20.810 3.603 -46.948 1.00 98.19 309 SER A CA 1
ATOM 2462 C C . SER A 1 309 ? 21.053 4.547 -45.766 1.00 98.19 309 SER A C 1
ATOM 2464 O O . SER A 1 309 ? 20.481 4.342 -44.692 1.00 98.19 309 SER A O 1
ATOM 2466 N N . ILE A 1 310 ? 21.850 5.605 -45.958 1.00 97.62 310 ILE A N 1
ATOM 2467 C CA . ILE A 1 310 ? 22.092 6.650 -44.953 1.00 97.62 310 ILE A CA 1
ATOM 2468 C C . ILE A 1 310 ? 20.791 7.374 -44.601 1.00 97.62 310 ILE A C 1
ATOM 2470 O O . ILE A 1 310 ? 20.496 7.535 -43.417 1.00 97.62 310 ILE A O 1
ATOM 2474 N N . ASP A 1 311 ? 19.989 7.764 -45.591 1.00 97.62 311 ASP A N 1
ATOM 2475 C CA . ASP A 1 311 ? 18.719 8.460 -45.349 1.00 97.62 311 ASP A CA 1
ATOM 2476 C C . ASP A 1 311 ? 17.720 7.570 -44.594 1.00 97.62 311 ASP A C 1
ATOM 2478 O O . ASP A 1 311 ? 17.071 8.007 -43.640 1.00 97.62 311 ASP A O 1
ATOM 2482 N N . THR A 1 312 ? 17.673 6.278 -44.934 1.00 98.38 312 THR A N 1
ATOM 2483 C CA . THR A 1 312 ? 16.875 5.286 -44.198 1.00 98.38 312 THR A CA 1
ATOM 2484 C C . THR A 1 312 ? 17.340 5.150 -42.746 1.00 98.38 312 THR A C 1
ATOM 2486 O O . THR A 1 312 ? 16.516 5.068 -41.830 1.00 98.38 312 THR A O 1
ATOM 2489 N N . LEU A 1 313 ? 18.656 5.119 -42.513 1.00 98.44 313 LEU A N 1
ATOM 2490 C CA . LEU A 1 313 ? 19.217 5.016 -41.168 1.00 98.44 313 LEU A CA 1
ATOM 2491 C C . LEU A 1 313 ? 18.919 6.270 -40.340 1.00 98.44 313 LEU A C 1
ATOM 2493 O O . LEU A 1 313 ? 18.490 6.136 -39.197 1.00 98.44 313 LEU A O 1
ATOM 2497 N N . LYS A 1 314 ? 19.065 7.466 -40.924 1.00 98.31 314 LYS A N 1
ATOM 2498 C CA . LYS A 1 314 ? 18.700 8.739 -40.283 1.00 98.31 314 LYS A CA 1
ATOM 2499 C C . LYS A 1 314 ? 17.238 8.749 -39.842 1.00 98.31 314 LYS A C 1
ATOM 2501 O O . LYS A 1 314 ? 16.958 9.083 -38.695 1.00 98.31 314 LYS A O 1
ATOM 2506 N N . GLY A 1 315 ? 16.319 8.300 -40.702 1.00 97.88 315 GLY A N 1
ATOM 2507 C CA . GLY A 1 315 ? 14.899 8.196 -40.351 1.00 97.88 315 GLY A CA 1
ATOM 2508 C C . GLY A 1 315 ? 14.637 7.262 -39.164 1.00 97.88 315 GLY A C 1
ATOM 2509 O O . GLY A 1 315 ? 13.829 7.576 -38.294 1.00 97.88 315 GLY A O 1
ATOM 2510 N N . ARG A 1 316 ? 15.353 6.133 -39.079 1.00 98.31 316 ARG A N 1
ATOM 2511 C CA . ARG A 1 316 ? 15.243 5.206 -37.938 1.00 98.31 316 ARG A CA 1
ATOM 2512 C C . ARG A 1 316 ? 15.834 5.772 -36.650 1.00 98.31 316 ARG A C 1
ATOM 2514 O O . ARG A 1 316 ? 15.264 5.540 -35.591 1.00 98.31 316 ARG A O 1
ATOM 2521 N N . VAL A 1 317 ? 16.962 6.479 -36.728 1.00 98.25 317 VAL A N 1
ATOM 2522 C CA . VAL A 1 317 ? 17.570 7.147 -35.564 1.00 98.25 317 VAL A CA 1
ATOM 2523 C C . VAL A 1 317 ? 16.600 8.175 -34.991 1.00 98.25 317 VAL A C 1
ATOM 2525 O O . VAL A 1 317 ? 16.316 8.128 -33.801 1.00 98.25 317 VAL A O 1
ATOM 2528 N N . TRP A 1 318 ? 15.993 8.994 -35.850 1.00 98.12 318 TRP A N 1
ATOM 2529 C CA . TRP A 1 318 ? 15.005 9.987 -35.432 1.00 98.12 318 TRP A CA 1
ATOM 2530 C C . TRP A 1 318 ? 13.782 9.360 -34.734 1.00 98.12 318 TRP A C 1
ATOM 2532 O O . TRP A 1 318 ? 13.365 9.812 -33.672 1.00 98.12 318 TRP A O 1
ATOM 2542 N N . GLN A 1 319 ? 13.252 8.249 -35.260 1.00 98.25 319 GLN A N 1
ATOM 2543 C CA . GLN A 1 319 ? 12.161 7.505 -34.605 1.00 98.25 319 GLN A CA 1
ATOM 2544 C C . GLN A 1 319 ? 12.560 6.947 -33.230 1.00 98.25 319 GLN A C 1
ATOM 2546 O O . GLN A 1 319 ? 11.743 6.904 -32.311 1.00 98.25 319 GLN A O 1
ATOM 2551 N N . LEU A 1 320 ? 13.805 6.486 -33.076 1.00 98.06 320 LEU A N 1
ATOM 2552 C CA . LEU A 1 320 ? 14.305 5.999 -31.790 1.00 98.06 320 LEU A CA 1
ATOM 2553 C C . LEU A 1 320 ? 14.480 7.136 -30.777 1.00 98.06 320 LEU A C 1
ATOM 2555 O O . LEU A 1 320 ? 14.196 6.925 -29.601 1.00 98.06 320 LEU A O 1
ATOM 2559 N N . GLU A 1 321 ? 14.911 8.318 -31.218 1.00 98.44 321 GLU A N 1
ATOM 2560 C CA . GLU A 1 321 ? 15.007 9.518 -30.377 1.00 98.44 321 GLU A CA 1
ATOM 2561 C C . GLU A 1 321 ? 13.630 9.957 -29.863 1.00 98.44 321 GLU A C 1
ATOM 2563 O O . GLU A 1 321 ? 13.478 10.232 -28.672 1.00 98.44 321 GLU A O 1
ATOM 2568 N N . GLU A 1 322 ? 12.605 9.943 -30.721 1.00 98.31 322 GLU A N 1
ATOM 2569 C CA . GLU A 1 322 ? 11.221 10.242 -30.329 1.00 98.31 322 GLU A CA 1
ATOM 2570 C C . GLU A 1 322 ? 10.701 9.238 -29.286 1.00 98.31 322 GLU A C 1
ATOM 2572 O O . GLU A 1 322 ? 10.208 9.630 -28.225 1.00 98.31 322 GLU A O 1
ATOM 2577 N N . LEU A 1 323 ? 10.898 7.937 -29.532 1.00 98.12 323 LEU A N 1
ATOM 2578 C CA . LEU A 1 323 ? 10.522 6.884 -28.584 1.00 98.12 323 LEU A CA 1
ATOM 2579 C C . LEU A 1 323 ? 11.262 7.003 -27.244 1.00 98.12 323 LEU A C 1
ATOM 2581 O O . LEU A 1 323 ? 10.678 6.719 -26.197 1.00 98.12 323 LEU A O 1
ATOM 2585 N N . LEU A 1 324 ? 12.533 7.412 -27.260 1.00 98.25 324 LEU A N 1
ATOM 2586 C CA . LEU A 1 324 ? 13.321 7.639 -26.050 1.00 98.25 324 LEU A CA 1
ATOM 2587 C C . LEU A 1 324 ? 12.772 8.838 -25.266 1.00 98.25 324 LEU A C 1
ATOM 2589 O O . LEU A 1 324 ? 12.553 8.717 -24.061 1.00 98.25 324 LEU A O 1
ATOM 2593 N N . CYS A 1 325 ? 12.460 9.944 -25.944 1.00 98.31 325 CYS A N 1
ATOM 2594 C CA . CYS A 1 325 ? 11.852 11.123 -25.327 1.00 98.31 325 CYS A CA 1
ATOM 2595 C C . CYS A 1 325 ? 10.511 10.788 -24.648 1.00 98.31 325 CYS A C 1
ATOM 2597 O O . CYS A 1 325 ? 10.251 11.198 -23.514 1.00 98.31 325 CYS A O 1
ATOM 2599 N N . ASP A 1 326 ? 9.660 9.997 -25.302 1.00 97.94 326 ASP A N 1
ATOM 2600 C CA . ASP A 1 326 ? 8.381 9.580 -24.725 1.00 97.94 326 ASP A CA 1
ATOM 2601 C C . ASP A 1 326 ? 8.550 8.591 -23.564 1.00 97.94 326 ASP A C 1
ATOM 2603 O O . ASP A 1 326 ? 7.839 8.690 -22.557 1.00 97.94 326 ASP A O 1
ATOM 2607 N N . ALA A 1 327 ? 9.526 7.683 -23.645 1.00 97.81 327 ALA A N 1
ATOM 2608 C CA . ALA A 1 327 ? 9.878 6.798 -22.539 1.00 97.81 327 ALA A CA 1
ATOM 2609 C C . ALA A 1 327 ? 10.364 7.578 -21.305 1.00 97.81 327 ALA A C 1
ATOM 2611 O O . ALA A 1 327 ? 9.966 7.254 -20.184 1.00 97.81 327 ALA A O 1
ATOM 2612 N N . GLU A 1 328 ? 11.162 8.632 -21.490 1.00 98.38 328 GLU A N 1
ATOM 2613 C CA . GLU A 1 328 ? 11.615 9.509 -20.405 1.00 98.38 328 GLU A CA 1
ATOM 2614 C C . GLU A 1 328 ? 10.459 10.278 -19.754 1.00 98.38 328 GLU A C 1
ATOM 2616 O O . GLU A 1 328 ? 10.365 10.329 -18.522 1.00 98.38 328 GLU A O 1
ATOM 2621 N N . LYS A 1 329 ? 9.526 10.823 -20.549 1.00 98.25 329 LYS A N 1
ATOM 2622 C CA . LYS A 1 329 ? 8.308 11.465 -20.020 1.00 98.25 329 LYS A CA 1
ATOM 2623 C C . LYS A 1 329 ? 7.481 10.484 -19.189 1.00 98.25 329 LYS A C 1
ATOM 2625 O O . LYS A 1 329 ? 7.073 10.817 -18.075 1.00 98.25 329 LYS A O 1
ATOM 2630 N N . MET A 1 330 ? 7.268 9.267 -19.698 1.00 98.38 330 MET A N 1
ATOM 2631 C CA . MET A 1 330 ? 6.550 8.215 -18.970 1.00 98.38 330 MET A CA 1
ATOM 2632 C C . MET A 1 330 ? 7.262 7.836 -17.669 1.00 98.38 330 MET A C 1
ATOM 2634 O O . MET A 1 330 ? 6.617 7.733 -16.626 1.00 98.38 330 MET A O 1
ATOM 2638 N N . TYR A 1 331 ? 8.586 7.676 -17.700 1.00 98.31 331 TYR A N 1
ATOM 2639 C CA . TYR A 1 331 ? 9.384 7.379 -16.512 1.00 98.31 331 TYR A CA 1
ATOM 2640 C C . TYR A 1 331 ? 9.236 8.463 -15.435 1.00 98.31 331 TYR A C 1
ATOM 2642 O O . TYR A 1 331 ? 8.987 8.144 -14.270 1.00 98.31 331 TYR A O 1
ATOM 2650 N N . ASN A 1 332 ? 9.323 9.738 -15.818 1.00 97.81 332 ASN A N 1
ATOM 2651 C CA . ASN A 1 332 ? 9.166 10.856 -14.888 1.00 97.81 332 ASN A CA 1
ATOM 2652 C C . ASN A 1 332 ? 7.753 10.920 -14.287 1.00 97.81 332 ASN A C 1
ATOM 2654 O O . ASN A 1 332 ? 7.619 11.129 -13.080 1.00 97.81 332 ASN A O 1
ATOM 2658 N N . SER A 1 333 ? 6.713 10.657 -15.089 1.00 98.38 333 SER A N 1
ATOM 2659 C CA . SER A 1 333 ? 5.331 10.559 -14.598 1.00 98.38 333 SER A CA 1
ATOM 2660 C C . SER A 1 333 ? 5.177 9.434 -13.570 1.00 98.38 333 SER A C 1
ATOM 2662 O O . SER A 1 333 ? 4.677 9.661 -12.471 1.00 98.38 333 SER A O 1
ATOM 2664 N N . ILE A 1 334 ? 5.677 8.232 -13.880 1.00 98.12 334 ILE A N 1
ATOM 2665 C CA . ILE A 1 334 ? 5.620 7.076 -12.971 1.00 98.12 334 ILE A CA 1
ATOM 2666 C C . ILE A 1 334 ? 6.388 7.359 -11.673 1.00 98.12 334 ILE A C 1
ATOM 2668 O O . ILE A 1 334 ? 5.938 6.988 -10.587 1.00 98.12 334 ILE A O 1
ATOM 2672 N N . LYS A 1 335 ? 7.543 8.029 -11.761 1.00 98.19 335 LYS A N 1
ATOM 2673 C CA . LYS A 1 335 ? 8.331 8.432 -10.591 1.00 98.19 335 LYS A CA 1
ATOM 2674 C C . LYS A 1 335 ? 7.540 9.382 -9.686 1.00 98.19 335 LYS A C 1
ATOM 2676 O O . LYS A 1 335 ? 7.503 9.170 -8.474 1.00 98.19 335 LYS A O 1
ATOM 2681 N N . GLN A 1 336 ? 6.879 10.387 -10.261 1.00 98.56 336 GLN A N 1
ATOM 2682 C CA . GLN A 1 336 ? 6.044 11.326 -9.512 1.00 98.56 336 GLN A CA 1
ATOM 2683 C C . GLN A 1 336 ? 4.857 10.619 -8.838 1.00 98.56 336 GLN A C 1
ATOM 2685 O O . GLN A 1 336 ? 4.601 10.851 -7.653 1.00 98.56 336 GLN A O 1
ATOM 2690 N N . ASP A 1 337 ? 4.174 9.721 -9.547 1.00 97.94 337 ASP A N 1
ATOM 2691 C CA . ASP A 1 337 ? 3.064 8.933 -8.997 1.00 97.94 337 ASP A CA 1
ATOM 2692 C C . ASP A 1 337 ? 3.524 8.034 -7.843 1.00 97.94 337 ASP A C 1
ATOM 2694 O O . ASP A 1 337 ? 2.857 7.934 -6.810 1.00 97.94 337 ASP A O 1
ATOM 2698 N N . HIS A 1 338 ? 4.704 7.420 -7.970 1.00 98.12 338 HIS A N 1
ATOM 2699 C CA . HIS A 1 338 ? 5.299 6.619 -6.905 1.00 98.12 338 HIS A CA 1
ATOM 2700 C C . HIS A 1 338 ? 5.581 7.453 -5.644 1.00 98.12 338 HIS A C 1
ATOM 2702 O O . HIS A 1 338 ? 5.280 7.021 -4.527 1.00 98.12 338 HIS A O 1
ATOM 2708 N N . GLU A 1 339 ? 6.116 8.667 -5.798 1.00 98.56 339 GLU A N 1
ATOM 2709 C CA . GLU A 1 339 ? 6.345 9.583 -4.677 1.00 98.56 339 GLU A CA 1
ATOM 2710 C C . GLU A 1 339 ? 5.034 10.032 -4.013 1.00 98.56 339 GLU A C 1
ATOM 2712 O O . GLU A 1 339 ? 4.952 10.080 -2.781 1.00 98.56 339 GLU A O 1
ATOM 2717 N N . GLN A 1 340 ? 3.988 10.312 -4.799 1.00 98.38 340 GLN A N 1
ATOM 2718 C CA . GLN A 1 340 ? 2.657 10.634 -4.273 1.00 98.38 340 GLN A CA 1
ATOM 2719 C C . GLN A 1 340 ? 2.050 9.454 -3.508 1.00 98.38 340 GLN A C 1
ATOM 2721 O O . GLN A 1 340 ? 1.567 9.628 -2.386 1.00 98.38 340 GLN A O 1
ATOM 2726 N N . MET A 1 341 ? 2.142 8.242 -4.060 1.00 98.50 341 MET A N 1
ATOM 2727 C CA . MET A 1 341 ? 1.673 7.018 -3.411 1.00 98.50 341 MET A CA 1
ATOM 2728 C C . MET A 1 341 ? 2.395 6.774 -2.081 1.00 98.50 341 MET A C 1
ATOM 2730 O O . MET A 1 341 ? 1.759 6.425 -1.086 1.00 98.50 341 MET A O 1
ATOM 2734 N N . LYS A 1 342 ? 3.709 7.019 -2.024 1.00 98.50 342 LYS A N 1
ATOM 2735 C CA . LYS A 1 342 ? 4.498 6.903 -0.789 1.00 98.50 342 LYS A CA 1
ATOM 2736 C C . LYS A 1 342 ? 4.026 7.886 0.289 1.00 98.50 342 LYS A C 1
ATOM 2738 O O . LYS A 1 342 ? 3.908 7.495 1.452 1.00 98.50 342 LYS A O 1
ATOM 2743 N N . LYS A 1 343 ? 3.712 9.133 -0.084 1.00 98.56 343 LYS A N 1
ATOM 2744 C CA . LYS A 1 343 ? 3.137 10.138 0.832 1.00 98.56 343 LYS A CA 1
ATOM 2745 C C . LYS A 1 343 ? 1.752 9.714 1.330 1.00 98.56 343 LYS A C 1
ATOM 2747 O O . LYS A 1 343 ? 1.518 9.720 2.535 1.00 98.56 343 LYS A O 1
ATOM 2752 N N . ALA A 1 344 ? 0.869 9.276 0.429 1.00 98.25 344 ALA A N 1
ATOM 2753 C CA . ALA A 1 344 ? -0.469 8.796 0.782 1.00 98.25 344 ALA A CA 1
ATOM 2754 C C . ALA A 1 344 ? -0.419 7.595 1.742 1.00 98.25 344 ALA A C 1
ATOM 2756 O O . ALA A 1 344 ? -1.139 7.568 2.738 1.00 98.25 344 ALA A O 1
ATOM 2757 N N . TYR A 1 345 ? 0.485 6.642 1.497 1.00 98.31 345 TYR A N 1
ATOM 2758 C CA . TYR A 1 345 ? 0.703 5.499 2.383 1.00 98.31 345 TYR A CA 1
ATOM 2759 C C . TYR A 1 345 ? 1.200 5.921 3.772 1.00 98.31 345 TYR A C 1
ATOM 2761 O O . TYR A 1 345 ? 0.710 5.414 4.779 1.00 98.31 345 TYR A O 1
ATOM 2769 N N . SER A 1 346 ? 2.145 6.866 3.844 1.00 98.62 346 SER A N 1
ATOM 2770 C CA . SER A 1 346 ? 2.635 7.392 5.123 1.00 98.62 346 SER A CA 1
ATOM 2771 C C . SER A 1 346 ? 1.513 8.042 5.939 1.00 98.62 346 SER A C 1
ATOM 2773 O O . SER A 1 346 ? 1.411 7.778 7.134 1.00 98.62 346 SER A O 1
ATOM 2775 N N . ASN A 1 347 ? 0.649 8.829 5.290 1.00 98.12 347 ASN A N 1
ATOM 2776 C CA . ASN A 1 347 ? -0.501 9.472 5.933 1.00 98.12 347 ASN A CA 1
ATOM 2777 C C . ASN A 1 347 ? -1.541 8.449 6.411 1.00 98.12 347 ASN A C 1
ATOM 2779 O O . ASN A 1 347 ? -2.044 8.548 7.527 1.00 98.12 347 ASN A O 1
ATOM 2783 N N . LEU A 1 348 ? -1.850 7.441 5.589 1.00 98.25 348 LEU A N 1
ATOM 2784 C CA . LEU A 1 348 ? -2.785 6.381 5.969 1.00 98.25 348 LEU A CA 1
ATOM 2785 C C . LEU A 1 348 ? -2.255 5.574 7.163 1.00 98.25 348 LEU A C 1
ATOM 2787 O O . LEU A 1 348 ? -3.010 5.231 8.070 1.00 98.25 348 LEU A O 1
ATOM 2791 N N . LYS A 1 349 ? -0.944 5.305 7.191 1.00 98.44 349 LYS A N 1
ATOM 2792 C CA . LYS A 1 349 ? -0.290 4.621 8.309 1.00 98.44 349 LYS A CA 1
ATOM 2793 C C . LYS A 1 349 ? -0.383 5.433 9.604 1.00 98.44 349 LYS A C 1
ATOM 2795 O O . LYS A 1 349 ? -0.709 4.854 10.635 1.00 98.44 349 LYS A O 1
ATOM 2800 N N . SER A 1 350 ? -0.123 6.744 9.566 1.00 98.25 350 SER A N 1
ATOM 2801 C CA . SER A 1 350 ? -0.252 7.592 10.760 1.00 98.25 350 SER A CA 1
ATOM 2802 C C . SER A 1 350 ? -1.700 7.698 11.242 1.00 98.25 350 SER A C 1
ATOM 2804 O O . SER A 1 350 ? -1.932 7.641 12.443 1.00 98.25 350 SER A O 1
ATOM 2806 N N . GLN A 1 351 ? -2.674 7.773 10.327 1.00 98.06 351 GLN A N 1
ATOM 2807 C CA . GLN A 1 351 ? -4.100 7.766 10.680 1.00 98.06 351 GLN A CA 1
ATOM 2808 C C . GLN A 1 351 ? -4.527 6.454 11.344 1.00 98.06 351 GLN A C 1
ATOM 2810 O O . GLN A 1 351 ? -5.263 6.470 12.325 1.00 98.06 351 GLN A O 1
ATOM 2815 N N . HIS A 1 352 ? -4.063 5.311 10.832 1.00 98.06 352 HIS A N 1
ATOM 2816 C CA . HIS A 1 352 ? -4.348 4.018 11.451 1.00 98.06 352 HIS A CA 1
ATOM 2817 C C . HIS A 1 352 ? -3.779 3.936 12.874 1.00 98.06 352 HIS A C 1
ATOM 2819 O O . HIS A 1 352 ? -4.459 3.451 13.773 1.00 98.06 352 HIS A O 1
ATOM 2825 N N . GLU A 1 353 ? -2.549 4.414 13.082 1.00 98.50 353 GLU A N 1
ATOM 2826 C CA . GLU A 1 353 ? -1.928 4.454 14.410 1.00 98.50 353 GLU A CA 1
ATOM 2827 C C . GLU A 1 353 ? -2.713 5.355 15.378 1.00 98.50 353 GLU A C 1
ATOM 2829 O O . GLU A 1 353 ? -2.979 4.964 16.509 1.00 98.50 353 GLU A O 1
ATOM 2834 N N . GLU A 1 354 ? -3.162 6.526 14.918 1.00 98.56 354 GLU A N 1
ATOM 2835 C CA . GLU A 1 354 ? -3.979 7.445 15.717 1.00 98.56 354 GLU A CA 1
ATOM 2836 C C . GLU A 1 354 ? -5.322 6.821 16.130 1.00 98.56 354 GLU A C 1
ATOM 2838 O O . GLU A 1 354 ? -5.685 6.853 17.306 1.00 98.56 354 GLU A O 1
ATOM 2843 N N . VAL A 1 355 ? -6.039 6.191 15.191 1.00 98.12 355 VAL A N 1
ATOM 2844 C CA . VAL A 1 355 ? -7.307 5.494 15.479 1.00 98.12 355 VAL A CA 1
ATOM 2845 C C . VAL A 1 355 ? -7.093 4.335 16.453 1.00 98.12 355 VAL A C 1
ATOM 2847 O O . VAL A 1 355 ? -7.931 4.098 17.324 1.00 98.12 355 VAL A O 1
ATOM 2850 N N . LEU A 1 356 ? -5.972 3.619 16.333 1.00 98.31 356 LEU A N 1
ATOM 2851 C CA . LEU A 1 356 ? -5.632 2.525 17.237 1.00 98.31 356 LEU A CA 1
ATOM 2852 C C . LEU A 1 356 ? -5.431 3.029 18.674 1.00 98.31 356 LEU A C 1
ATOM 2854 O O . LEU A 1 356 ? -5.995 2.442 19.598 1.00 98.31 356 LEU A O 1
ATOM 2858 N N . ILE A 1 357 ? -4.704 4.139 18.850 1.00 98.00 357 ILE A N 1
ATOM 2859 C CA . ILE A 1 357 ? -4.498 4.786 20.155 1.00 98.00 357 ILE A CA 1
ATOM 2860 C C . ILE A 1 357 ? -5.838 5.250 20.742 1.00 98.00 357 ILE A C 1
ATOM 2862 O O . ILE A 1 357 ? -6.156 4.911 21.882 1.00 98.00 357 ILE A O 1
ATOM 2866 N N . GLN A 1 358 ? -6.669 5.946 19.958 1.00 98.19 358 GLN A N 1
ATOM 2867 C CA . GLN A 1 358 ? -7.989 6.416 20.405 1.00 98.19 358 GLN A CA 1
ATOM 2868 C C . GLN A 1 358 ? -8.900 5.259 20.841 1.00 98.19 358 GLN A C 1
ATOM 2870 O O . GLN A 1 358 ? -9.601 5.348 21.850 1.00 98.19 358 GLN A O 1
ATOM 2875 N N . HIS A 1 359 ? -8.887 4.150 20.099 1.00 97.62 359 HIS A N 1
ATOM 2876 C CA . HIS A 1 359 ? -9.659 2.962 20.446 1.00 97.62 359 HIS A CA 1
ATOM 2877 C C . HIS A 1 359 ? -9.149 2.301 21.737 1.00 97.62 359 HIS A C 1
ATOM 2879 O O . HIS A 1 359 ? -9.951 1.882 22.575 1.00 97.62 359 HIS A O 1
ATOM 2885 N N . GLU A 1 360 ? -7.829 2.225 21.931 1.00 98.50 360 GLU A N 1
ATOM 2886 C CA . GLU A 1 360 ? -7.238 1.716 23.171 1.00 98.50 360 GLU A CA 1
ATOM 2887 C C . GLU A 1 360 ? -7.627 2.583 24.382 1.00 98.50 360 GLU A C 1
ATOM 2889 O O . GLU A 1 360 ? -7.990 2.054 25.436 1.00 98.50 360 GLU A O 1
ATOM 2894 N N . GLU A 1 361 ? -7.611 3.908 24.235 1.00 98.56 361 GLU A N 1
ATOM 2895 C CA . GLU A 1 361 ? -8.043 4.850 25.273 1.00 98.56 361 GLU A CA 1
ATOM 2896 C C . GLU A 1 361 ? -9.537 4.711 25.596 1.00 98.56 361 GLU A C 1
ATOM 2898 O O . GLU A 1 361 ? -9.907 4.615 26.769 1.00 98.56 361 GLU A O 1
ATOM 2903 N N . ALA A 1 362 ? -10.399 4.609 24.579 1.00 98.19 362 ALA A N 1
ATOM 2904 C CA . ALA A 1 362 ? -11.836 4.403 24.764 1.00 98.19 362 ALA A CA 1
ATOM 2905 C C . ALA A 1 362 ? -12.150 3.083 25.492 1.00 98.19 362 ALA A C 1
ATOM 2907 O O . ALA A 1 362 ? -13.015 3.036 26.378 1.00 98.19 362 ALA A O 1
ATOM 2908 N N . LEU A 1 363 ? -11.417 2.011 25.169 1.00 98.38 363 LEU A N 1
ATOM 2909 C CA . LEU A 1 363 ? -11.521 0.734 25.875 1.00 98.38 363 LEU A CA 1
ATOM 2910 C C . LEU A 1 363 ? -11.076 0.850 27.334 1.00 98.38 363 LEU A C 1
ATOM 2912 O O . LEU A 1 363 ? -11.754 0.310 28.208 1.00 98.38 363 LEU A O 1
ATOM 2916 N N . LYS A 1 364 ? -9.979 1.567 27.617 1.00 98.38 364 LYS A N 1
ATOM 2917 C CA . LYS A 1 364 ? -9.523 1.814 28.994 1.00 98.38 364 LYS A CA 1
ATOM 2918 C C . LYS A 1 364 ? -10.592 2.544 29.807 1.00 98.38 364 LYS A C 1
ATOM 2920 O O . LYS A 1 364 ? -10.914 2.085 30.899 1.00 98.38 364 LYS A O 1
ATOM 2925 N N . VAL A 1 365 ? -11.182 3.620 29.277 1.00 98.19 365 VAL A N 1
ATOM 2926 C CA . VAL A 1 365 ? -12.259 4.371 29.957 1.00 98.19 365 VAL A CA 1
ATOM 2927 C C . VAL A 1 365 ? -13.464 3.473 30.242 1.00 98.19 365 VAL A C 1
ATOM 2929 O O . VAL A 1 365 ? -13.908 3.382 31.385 1.00 98.19 365 VAL A O 1
ATOM 2932 N N . THR A 1 366 ? -13.935 2.730 29.237 1.00 98.06 366 THR A N 1
ATOM 2933 C CA . THR A 1 366 ? -15.074 1.810 29.394 1.00 98.06 366 THR A CA 1
ATOM 2934 C C . THR A 1 366 ? -14.780 0.721 30.435 1.00 98.06 366 THR A C 1
ATOM 2936 O O . THR A 1 366 ? -15.637 0.369 31.249 1.00 98.06 366 THR A O 1
ATOM 2939 N N . LEU A 1 367 ? -13.552 0.194 30.455 1.00 98.31 367 LEU A N 1
ATOM 2940 C CA . LEU A 1 367 ? -13.123 -0.781 31.454 1.00 98.31 367 LEU A CA 1
ATOM 2941 C C . LEU A 1 367 ? -13.155 -0.181 32.867 1.00 98.31 367 LEU A C 1
ATOM 2943 O O . LEU A 1 367 ? -13.713 -0.807 33.765 1.00 98.31 367 LEU A O 1
ATOM 2947 N N . TYR A 1 368 ? -12.636 1.033 33.066 1.00 97.38 368 TYR A N 1
ATOM 2948 C CA . TYR A 1 368 ? -12.693 1.704 34.369 1.00 97.38 368 TYR A CA 1
ATOM 2949 C C . TYR A 1 368 ? -14.132 1.925 34.848 1.00 97.38 368 TYR A C 1
ATOM 2951 O O . TYR A 1 368 ? -14.453 1.553 35.977 1.00 97.38 368 TYR A O 1
ATOM 2959 N N . GLU A 1 369 ? -15.023 2.427 33.988 1.00 98.31 369 GLU A N 1
ATOM 2960 C CA . GLU A 1 369 ? -16.433 2.641 34.344 1.00 98.31 369 GLU A CA 1
ATOM 2961 C C . GLU A 1 369 ? -17.151 1.338 34.729 1.00 98.31 369 GLU A C 1
ATOM 2963 O O . GLU A 1 369 ? -17.974 1.309 35.648 1.00 98.31 369 GLU A O 1
ATOM 2968 N N . THR A 1 370 ? -16.873 0.238 34.022 1.00 97.31 370 THR A N 1
ATOM 2969 C CA . THR A 1 370 ? -17.489 -1.064 34.329 1.00 97.31 370 THR A CA 1
ATOM 2970 C C . THR A 1 370 ? -16.961 -1.660 35.632 1.00 97.31 370 THR A C 1
ATOM 2972 O O . THR A 1 370 ? -17.747 -2.220 36.401 1.00 97.31 370 THR A O 1
ATOM 2975 N N . VAL A 1 371 ? -15.664 -1.498 35.916 1.00 98.00 371 VAL A N 1
ATOM 2976 C CA . VAL A 1 371 ? -15.045 -1.909 37.184 1.00 98.00 371 VAL A CA 1
ATOM 2977 C C . VAL A 1 371 ? -15.620 -1.109 38.352 1.00 98.00 371 VAL A C 1
ATOM 2979 O O . VAL A 1 371 ? -15.998 -1.705 39.360 1.00 98.00 371 VAL A O 1
ATOM 2982 N N . GLU A 1 372 ? -15.762 0.210 38.211 1.00 98.31 372 GLU A N 1
ATOM 2983 C CA . GLU A 1 372 ? -16.359 1.072 39.237 1.00 98.31 372 GLU A CA 1
ATOM 2984 C C . GLU A 1 372 ? -17.820 0.685 39.520 1.00 98.31 372 GLU A C 1
ATOM 2986 O O . GLU A 1 372 ? -18.190 0.443 40.671 1.00 98.31 372 GLU A O 1
ATOM 2991 N N . LYS A 1 373 ? -18.643 0.505 38.474 1.00 98.12 373 LYS A N 1
ATOM 2992 C CA . LYS A 1 373 ? -20.038 0.041 38.612 1.00 98.12 373 LYS A CA 1
ATOM 2993 C C . LYS A 1 373 ? -20.133 -1.323 39.297 1.00 98.12 373 LYS A C 1
ATOM 2995 O O . LYS A 1 373 ? -21.022 -1.541 40.124 1.00 98.12 373 LYS A O 1
ATOM 3000 N N . TYR A 1 374 ? -19.241 -2.255 38.960 1.00 98.00 374 TYR A N 1
ATOM 3001 C CA . TYR A 1 374 ? -19.188 -3.564 39.611 1.00 98.00 374 TYR A CA 1
ATOM 3002 C C . TYR A 1 374 ? -18.824 -3.443 41.095 1.00 98.00 374 TYR A C 1
ATOM 3004 O O . TYR A 1 374 ? -19.457 -4.088 41.932 1.00 98.00 374 TYR A O 1
ATOM 3012 N N . GLN A 1 375 ? -17.857 -2.588 41.430 1.00 98.19 375 GLN A N 1
ATOM 3013 C CA . GLN A 1 375 ? -17.445 -2.339 42.807 1.00 98.19 375 GLN A CA 1
ATOM 3014 C C . GLN A 1 375 ? -18.581 -1.715 43.636 1.00 98.19 375 GLN A C 1
ATOM 3016 O O . GLN A 1 375 ? -18.905 -2.244 44.699 1.00 98.19 375 GLN A O 1
ATOM 3021 N N . MET A 1 376 ? -19.279 -0.702 43.110 1.00 97.88 376 MET A N 1
ATOM 3022 C CA . MET A 1 376 ? -20.473 -0.127 43.752 1.00 97.88 376 MET A CA 1
ATOM 3023 C C . MET A 1 376 ? -21.565 -1.183 43.982 1.00 97.88 376 MET A C 1
ATOM 3025 O O . MET A 1 376 ? -22.157 -1.265 45.058 1.00 97.88 376 MET A O 1
ATOM 3029 N N . LYS A 1 377 ? -21.821 -2.047 42.988 1.00 97.94 377 LYS A N 1
ATOM 3030 C CA . LYS A 1 377 ? -22.803 -3.136 43.118 1.00 97.94 377 LYS A CA 1
ATOM 3031 C C . LYS A 1 377 ? -22.391 -4.156 44.183 1.00 97.94 377 LYS A C 1
ATOM 3033 O O . LYS A 1 377 ? -23.251 -4.675 44.894 1.00 97.94 377 LYS A O 1
ATOM 3038 N N . LYS A 1 378 ? -21.095 -4.453 44.295 1.00 98.00 378 LYS A N 1
ATOM 3039 C CA . LYS A 1 378 ? -20.543 -5.349 45.318 1.00 98.00 378 LYS A CA 1
ATOM 3040 C C . LYS A 1 378 ? -20.741 -4.778 46.725 1.00 98.00 378 LYS A C 1
ATOM 3042 O O . LYS A 1 378 ? -21.152 -5.522 47.613 1.00 98.00 378 LYS A O 1
ATOM 3047 N N . GLU A 1 379 ? -20.499 -3.483 46.914 1.00 98.38 379 GLU A N 1
ATOM 3048 C CA . GLU A 1 379 ? -20.717 -2.779 48.186 1.00 98.38 379 GLU A CA 1
ATOM 3049 C C . GLU A 1 379 ? -22.199 -2.751 48.576 1.00 98.38 379 GLU A C 1
ATOM 3051 O O . GLU A 1 379 ? -22.547 -3.152 49.686 1.00 98.38 379 GLU A O 1
ATOM 3056 N N . LEU A 1 380 ? -23.084 -2.409 47.635 1.00 98.31 380 LEU A N 1
ATOM 3057 C CA . LEU A 1 380 ? -24.534 -2.451 47.848 1.00 98.31 380 LEU A CA 1
ATOM 3058 C C . LEU A 1 380 ? -25.019 -3.856 48.239 1.00 98.31 380 LEU A C 1
ATOM 3060 O O . LEU A 1 380 ? -25.868 -4.012 49.114 1.00 98.31 380 LEU A O 1
ATOM 3064 N N . ASN A 1 381 ? -24.478 -4.897 47.602 1.00 98.12 381 ASN A N 1
ATOM 3065 C CA . ASN A 1 381 ? -24.838 -6.274 47.926 1.00 98.12 381 ASN A CA 1
ATOM 3066 C C . ASN A 1 381 ? -24.382 -6.676 49.340 1.00 98.12 381 ASN A C 1
ATOM 3068 O O . ASN A 1 381 ? -25.103 -7.396 50.031 1.00 98.12 381 ASN A O 1
ATOM 3072 N N . ALA A 1 382 ? -23.215 -6.201 49.790 1.00 97.81 382 ALA A N 1
ATOM 3073 C CA . ALA A 1 382 ? -22.760 -6.401 51.165 1.00 97.81 382 ALA A CA 1
ATOM 3074 C C . ALA A 1 382 ? -23.684 -5.690 52.171 1.00 97.81 382 ALA A C 1
ATOM 3076 O O . ALA A 1 382 ? -24.075 -6.291 53.169 1.00 97.81 382 ALA A O 1
ATOM 3077 N N . GLU A 1 383 ? -24.110 -4.457 51.875 1.00 98.44 383 GLU A N 1
ATOM 3078 C CA . GLU A 1 383 ? -25.058 -3.709 52.711 1.00 98.44 383 GLU A CA 1
ATOM 3079 C C . GLU A 1 383 ? -26.421 -4.413 52.820 1.00 98.44 383 GLU A C 1
ATOM 3081 O O . GLU A 1 383 ? -26.950 -4.575 53.920 1.00 98.44 383 GLU A O 1
ATOM 3086 N N . LEU A 1 384 ? -26.975 -4.884 51.696 1.00 98.00 384 LEU A N 1
ATOM 3087 C CA . LEU A 1 384 ? -28.224 -5.653 51.681 1.00 98.00 384 LEU A CA 1
ATOM 3088 C C . LEU A 1 384 ? -28.102 -6.970 52.454 1.00 98.00 384 LEU A C 1
ATOM 3090 O O . LEU A 1 384 ? -29.041 -7.365 53.138 1.00 98.00 384 LEU A O 1
ATOM 3094 N N . THR A 1 385 ? -26.949 -7.639 52.374 1.00 97.94 385 THR A N 1
ATOM 3095 C CA . THR A 1 385 ? -26.697 -8.876 53.126 1.00 97.94 385 THR A CA 1
ATOM 3096 C C . THR A 1 385 ? -26.696 -8.614 54.633 1.00 97.94 385 THR A C 1
ATOM 3098 O O . THR A 1 385 ? -27.334 -9.360 55.373 1.00 97.94 385 THR A O 1
ATOM 3101 N N . ASN A 1 386 ? -26.059 -7.528 55.082 1.00 97.81 386 ASN A N 1
ATOM 3102 C CA . ASN A 1 386 ? -26.065 -7.128 56.492 1.00 97.81 386 ASN A CA 1
ATOM 3103 C C . ASN A 1 386 ? -27.484 -6.786 56.972 1.00 97.81 386 ASN A C 1
ATOM 3105 O O . ASN A 1 386 ? -27.940 -7.357 57.955 1.00 97.81 386 ASN A O 1
ATOM 3109 N N . LYS A 1 387 ? -28.227 -5.956 56.223 1.00 98.19 387 LYS A N 1
ATOM 3110 C CA . LYS A 1 387 ? -29.630 -5.622 56.539 1.00 98.19 387 LYS A CA 1
ATOM 3111 C C . LYS A 1 387 ? -30.528 -6.858 56.611 1.00 98.19 387 LYS A C 1
ATOM 3113 O O . LYS A 1 387 ? -31.397 -6.934 57.472 1.00 98.19 387 LYS A O 1
ATOM 3118 N N . ASN A 1 388 ? -30.326 -7.827 55.717 1.00 98.00 388 ASN A N 1
ATOM 3119 C CA . ASN A 1 388 ? -31.057 -9.091 55.764 1.00 98.00 388 ASN A CA 1
ATOM 3120 C C . ASN A 1 388 ? -30.722 -9.898 57.024 1.00 98.00 388 ASN A C 1
ATOM 3122 O O . ASN A 1 388 ? -31.623 -10.514 57.585 1.00 98.00 388 ASN A O 1
ATOM 3126 N N . SER A 1 389 ? -29.464 -9.889 57.476 1.00 98.19 389 SER A N 1
ATOM 3127 C CA . SER A 1 389 ? -29.073 -10.509 58.747 1.00 98.19 389 SER A CA 1
ATOM 3128 C C . SER A 1 389 ? -29.757 -9.824 59.932 1.00 98.19 389 SER A C 1
ATOM 3130 O O . SER A 1 389 ? -30.365 -10.506 60.750 1.00 98.19 389 SER A O 1
ATOM 3132 N N . ASP A 1 390 ? -29.737 -8.489 59.981 1.00 98.31 390 ASP A N 1
ATOM 3133 C CA . ASP A 1 390 ? -30.365 -7.711 61.058 1.00 98.31 390 ASP A CA 1
ATOM 3134 C C . ASP A 1 390 ? -31.880 -7.975 61.134 1.00 98.31 390 ASP A C 1
ATOM 3136 O O . ASP A 1 390 ? -32.426 -8.249 62.203 1.00 98.31 390 ASP A O 1
ATOM 3140 N N . LEU A 1 391 ? -32.564 -7.956 59.982 1.00 98.38 391 LEU A N 1
ATOM 3141 C CA . LEU A 1 391 ? -33.991 -8.278 59.893 1.00 98.38 391 LEU A CA 1
ATOM 3142 C C . LEU A 1 391 ? -34.278 -9.725 60.307 1.00 98.38 391 LEU A C 1
ATOM 3144 O O . LEU A 1 391 ? -35.294 -9.994 60.948 1.00 98.38 391 LEU A O 1
ATOM 3148 N N . GLN A 1 392 ? -33.403 -10.669 59.957 1.00 98.38 392 GLN A N 1
ATOM 3149 C CA . GLN A 1 392 ? -33.546 -12.063 60.368 1.00 98.38 392 GLN A CA 1
ATOM 3150 C C . GLN A 1 392 ? -33.443 -12.208 61.894 1.00 98.38 392 GLN A C 1
ATOM 3152 O O . GLN A 1 392 ? -34.231 -12.946 62.492 1.00 98.38 392 GLN A O 1
ATOM 3157 N N . ASP A 1 393 ? -32.523 -11.486 62.533 1.00 97.81 393 ASP A N 1
ATOM 3158 C CA . ASP A 1 393 ? -32.365 -11.471 63.989 1.00 97.81 393 ASP A CA 1
ATOM 3159 C C . ASP A 1 393 ? -33.567 -10.823 64.696 1.00 97.81 393 ASP A C 1
ATOM 3161 O O . ASP A 1 393 ? -34.047 -11.338 65.716 1.00 97.81 393 ASP A O 1
ATOM 3165 N N . GLU A 1 394 ? -34.125 -9.749 64.130 1.00 98.31 394 GLU A N 1
ATOM 3166 C CA . GLU A 1 394 ? -35.364 -9.131 64.615 1.00 98.31 394 GLU A CA 1
ATOM 3167 C C . GLU A 1 394 ? -36.547 -10.107 64.525 1.00 98.31 394 GLU A C 1
ATOM 3169 O O . GLU A 1 394 ? -37.270 -10.308 65.506 1.00 98.31 394 GLU A O 1
ATOM 3174 N N . VAL A 1 395 ? -36.707 -10.789 63.385 1.00 98.06 395 VAL A N 1
ATOM 3175 C CA . VAL A 1 395 ? -37.734 -11.825 63.199 1.00 98.06 395 VAL A CA 1
ATOM 3176 C C . VAL A 1 395 ? -37.573 -12.946 64.227 1.00 98.06 395 VAL A C 1
ATOM 3178 O O . VAL A 1 395 ? -38.562 -13.352 64.840 1.00 98.06 395 VAL A O 1
ATOM 3181 N N . ASN A 1 396 ? -36.351 -13.421 64.480 1.00 97.81 396 ASN A N 1
ATOM 3182 C CA . ASN A 1 396 ? -36.082 -14.461 65.480 1.00 97.81 396 ASN A CA 1
ATOM 3183 C C . ASN A 1 396 ? -36.431 -13.998 66.912 1.00 97.81 396 ASN A C 1
ATOM 3185 O O . ASN A 1 396 ? -36.982 -14.766 67.714 1.00 97.81 396 ASN A O 1
ATOM 3189 N N . THR A 1 397 ? -36.153 -12.730 67.231 1.00 98.31 397 THR A N 1
ATOM 3190 C CA . THR A 1 397 ? -36.479 -12.103 68.522 1.00 98.31 397 THR A CA 1
ATOM 3191 C C . THR A 1 397 ? -37.992 -11.971 68.712 1.00 98.31 397 THR A C 1
ATOM 3193 O O . THR A 1 397 ? -38.531 -12.353 69.759 1.00 98.31 397 THR A O 1
ATOM 3196 N N . LEU A 1 398 ? -38.707 -11.506 67.682 1.00 98.25 398 LEU A N 1
ATOM 3197 C CA . LEU A 1 398 ? -40.169 -11.416 67.676 1.00 98.25 398 LEU A CA 1
ATOM 3198 C C . LEU A 1 398 ? -40.817 -12.799 67.787 1.00 98.25 398 LEU A C 1
ATOM 3200 O O . LEU A 1 398 ? -41.705 -12.986 68.615 1.00 98.25 398 LEU A O 1
ATOM 3204 N N . GLN A 1 399 ? -40.345 -13.792 67.029 1.00 98.31 399 GLN A N 1
ATOM 3205 C CA . GLN A 1 399 ? -40.837 -15.172 67.121 1.00 98.31 399 GLN A CA 1
ATOM 3206 C C . GLN A 1 399 ? -40.674 -15.755 68.531 1.00 98.31 399 GLN A C 1
ATOM 3208 O O . GLN A 1 399 ? -41.578 -16.427 69.028 1.00 98.31 399 GLN A O 1
ATOM 3213 N N . SER A 1 400 ? -39.547 -15.487 69.196 1.00 98.12 400 SER A N 1
ATOM 3214 C CA . SER A 1 400 ? -39.309 -15.929 70.576 1.00 98.12 400 SER A CA 1
ATOM 3215 C C . SER A 1 400 ? -40.240 -15.231 71.571 1.00 98.12 400 SER A C 1
ATOM 3217 O O . SER A 1 400 ? -40.798 -15.885 72.452 1.00 98.12 400 SER A O 1
ATOM 3219 N N . SER A 1 401 ? -40.475 -13.930 71.384 1.00 98.31 401 SER A N 1
ATOM 3220 C CA . SER A 1 401 ? -41.392 -13.135 72.213 1.00 98.31 401 SER A CA 1
ATOM 3221 C C . SER A 1 401 ? -42.847 -13.589 72.059 1.00 98.31 401 SER A C 1
ATOM 3223 O O . SER A 1 401 ? -43.556 -13.752 73.049 1.00 98.31 401 SER A O 1
ATOM 3225 N N . VAL A 1 402 ? -43.285 -13.862 70.824 1.00 98.00 402 VAL A N 1
ATOM 3226 C CA . VAL A 1 402 ? -44.613 -14.427 70.527 1.00 98.00 402 VAL A CA 1
ATOM 3227 C C . VAL A 1 402 ? -44.774 -15.803 71.167 1.00 98.00 402 VAL A C 1
ATOM 3229 O O . VAL A 1 402 ? -45.812 -16.075 71.764 1.00 98.00 402 VAL A O 1
ATOM 3232 N N . ARG A 1 403 ? -43.748 -16.663 71.095 1.00 98.06 403 ARG A N 1
ATOM 3233 C CA . ARG A 1 403 ? -43.768 -17.981 71.747 1.00 98.06 403 ARG A CA 1
ATOM 3234 C C . ARG A 1 403 ? -43.946 -17.857 73.262 1.00 98.06 403 ARG A C 1
ATOM 3236 O O . ARG A 1 403 ? -44.774 -18.567 73.820 1.00 98.06 403 ARG A O 1
ATOM 3243 N N . TRP A 1 404 ? -43.216 -16.939 73.900 1.00 98.38 404 TRP A N 1
ATOM 3244 C CA . TRP A 1 404 ? -43.333 -16.670 75.336 1.00 98.38 404 TRP A CA 1
ATOM 3245 C C . TRP A 1 404 ? -44.727 -16.154 75.721 1.00 98.38 404 TRP A C 1
ATOM 3247 O O . TRP A 1 404 ? -45.357 -16.711 76.615 1.00 98.38 404 TRP A O 1
ATOM 3257 N N . LEU A 1 405 ? -45.253 -15.152 75.002 1.00 97.81 405 LEU A N 1
ATOM 3258 C CA . LEU A 1 405 ? -46.611 -14.638 75.228 1.00 97.81 405 LEU A CA 1
ATOM 3259 C C . LEU A 1 405 ? -47.675 -15.726 75.064 1.00 97.81 405 LEU A C 1
ATOM 3261 O O . LEU A 1 405 ? -48.645 -15.755 75.816 1.00 97.81 405 LEU A O 1
ATOM 3265 N N . ASN A 1 406 ? -47.500 -16.621 74.092 1.00 98.12 406 ASN A N 1
ATOM 3266 C CA . ASN A 1 406 ? -48.412 -17.737 73.880 1.00 98.12 406 ASN A CA 1
ATOM 3267 C C . ASN A 1 406 ? -48.379 -18.734 75.051 1.00 98.12 406 ASN A C 1
ATOM 3269 O O . ASN A 1 406 ? -49.422 -19.238 75.448 1.00 98.12 406 ASN A O 1
ATOM 3273 N N . GLU A 1 407 ? -47.206 -18.997 75.630 1.00 98.00 407 GLU A N 1
ATOM 3274 C CA . GLU A 1 407 ? -47.081 -19.848 76.818 1.00 98.00 407 GLU A CA 1
ATOM 3275 C C . GLU A 1 407 ? -47.752 -19.220 78.051 1.00 98.00 407 GLU A C 1
ATOM 3277 O O . GLU A 1 407 ? -48.485 -19.898 78.770 1.00 98.00 407 GLU A O 1
ATOM 3282 N N . GLU A 1 408 ? -47.569 -17.914 78.263 1.00 97.88 408 GLU A N 1
ATOM 3283 C CA . GLU A 1 408 ? -48.257 -17.180 79.333 1.00 97.88 408 GLU A CA 1
ATOM 3284 C C . GLU A 1 408 ? -49.777 -17.138 79.125 1.00 97.88 408 GLU A C 1
ATOM 3286 O O . GLU A 1 408 ? -50.538 -17.289 80.083 1.00 97.88 408 GLU A O 1
ATOM 3291 N N . LEU A 1 409 ? -50.237 -17.005 77.876 1.00 97.94 409 LEU A N 1
ATOM 3292 C CA . LEU A 1 409 ? -51.657 -17.097 77.538 1.00 97.94 409 LEU A CA 1
ATOM 3293 C C . LEU A 1 409 ? -52.229 -18.479 77.887 1.00 97.94 409 LEU A C 1
ATOM 3295 O O . LEU A 1 409 ? -53.298 -18.540 78.492 1.00 97.94 409 LEU A O 1
ATOM 3299 N N . CYS A 1 410 ? -51.519 -19.570 77.573 1.00 97.75 410 CYS A N 1
ATOM 3300 C CA . CYS A 1 410 ? -51.930 -20.926 77.950 1.00 97.75 410 CYS A CA 1
ATOM 3301 C C . CYS A 1 410 ? -52.036 -21.085 79.476 1.00 97.75 410 CYS A C 1
ATOM 3303 O O . CYS A 1 410 ? -53.066 -21.538 79.969 1.00 97.75 410 CYS A O 1
ATOM 3305 N N . LYS A 1 411 ? -51.028 -20.641 80.243 1.00 97.69 411 LYS A N 1
ATOM 3306 C CA . LYS A 1 411 ? -51.067 -20.684 81.720 1.00 97.69 411 LYS A CA 1
ATOM 3307 C C . LYS A 1 411 ? -52.246 -19.891 82.284 1.00 97.69 411 LYS A C 1
ATOM 3309 O O . LYS A 1 411 ? -52.909 -20.327 83.224 1.00 97.69 411 LYS A O 1
ATOM 3314 N N . ALA A 1 412 ? -52.527 -18.716 81.720 1.00 96.69 412 ALA A N 1
ATOM 3315 C CA . ALA A 1 412 ? -53.673 -17.906 82.121 1.00 96.69 412 ALA A CA 1
ATOM 3316 C C . ALA A 1 412 ? -55.009 -18.608 81.820 1.00 96.69 412 ALA A C 1
ATOM 3318 O O . ALA A 1 412 ? -55.922 -18.556 82.646 1.00 96.69 412 ALA A O 1
ATOM 3319 N N . GLN A 1 413 ? -55.115 -19.286 80.673 1.00 97.75 413 GLN A N 1
ATOM 3320 C CA . GLN A 1 413 ? -56.284 -20.091 80.312 1.00 97.75 413 GLN A CA 1
ATOM 3321 C C . GLN A 1 413 ? -56.481 -21.275 81.272 1.00 97.75 413 GLN A C 1
ATOM 3323 O O . GLN A 1 413 ? -57.586 -21.442 81.787 1.00 97.75 413 GLN A O 1
ATOM 3328 N N . GLU A 1 414 ? -55.424 -22.026 81.591 1.00 97.69 414 GLU A N 1
ATOM 3329 C CA . GLU A 1 414 ? -55.461 -23.134 82.563 1.00 97.69 414 GLU A CA 1
ATOM 3330 C C . GLU A 1 414 ? -55.887 -22.658 83.963 1.00 97.69 414 GLU A C 1
ATOM 3332 O O . GLU A 1 414 ? -56.747 -23.260 84.610 1.00 97.69 414 GLU A O 1
ATOM 3337 N N . ASN A 1 415 ? -55.340 -21.529 84.426 1.00 97.56 415 ASN A N 1
ATOM 3338 C CA . ASN A 1 415 ? -55.722 -20.925 85.705 1.00 97.56 415 ASN A CA 1
ATOM 3339 C C . ASN A 1 415 ? -57.198 -20.504 85.734 1.00 97.56 415 ASN A C 1
ATOM 3341 O O . ASN A 1 415 ? -57.876 -20.668 86.751 1.00 97.56 415 ASN A O 1
ATOM 3345 N N . LEU A 1 416 ? -57.710 -19.956 84.629 1.00 97.38 416 LEU A N 1
ATOM 3346 C CA . LEU A 1 416 ? -59.114 -19.570 84.505 1.00 97.38 416 LEU A CA 1
ATOM 3347 C C . LEU A 1 416 ? -60.033 -20.796 84.543 1.00 97.38 416 LEU A C 1
ATOM 3349 O O . LEU A 1 416 ? -61.074 -20.751 85.200 1.00 97.38 416 LEU A O 1
ATOM 3353 N N . GLU A 1 417 ? -59.641 -21.892 83.894 1.00 97.88 417 GLU A N 1
ATOM 3354 C CA . GLU A 1 417 ? -60.364 -23.165 83.940 1.00 97.88 417 GLU A CA 1
ATOM 3355 C C . GLU A 1 417 ? -60.405 -23.736 85.367 1.00 97.88 417 GLU A C 1
ATOM 3357 O O . GLU A 1 417 ? -61.480 -24.079 85.865 1.00 97.88 417 GLU A O 1
ATOM 3362 N N . MET A 1 418 ? -59.274 -23.724 86.081 1.00 97.50 418 MET A N 1
ATOM 3363 C CA . MET A 1 418 ? -59.199 -24.123 87.493 1.00 97.50 418 MET A CA 1
ATOM 3364 C C . MET A 1 418 ? -60.108 -23.266 88.391 1.00 97.50 418 MET A C 1
ATOM 3366 O O . MET A 1 418 ? -60.839 -23.797 89.228 1.00 97.50 418 MET A O 1
ATOM 3370 N N . LEU A 1 419 ? -60.086 -21.940 88.222 1.00 96.94 419 LEU A N 1
ATOM 3371 C CA . LEU A 1 419 ? -60.927 -21.016 88.990 1.00 96.94 419 LEU A CA 1
ATOM 3372 C C . LEU A 1 419 ? -62.415 -21.190 88.689 1.00 96.94 419 LEU A C 1
ATOM 3374 O O . LEU A 1 419 ? -63.234 -21.080 89.600 1.00 96.94 419 LEU A O 1
ATOM 3378 N N . ASN A 1 420 ? -62.777 -21.445 87.432 1.00 97.06 420 ASN A N 1
ATOM 3379 C CA . ASN A 1 420 ? -64.157 -21.752 87.069 1.00 97.06 420 ASN A CA 1
ATOM 3380 C C . ASN A 1 420 ? -64.617 -23.042 87.744 1.00 97.06 420 ASN A C 1
ATOM 3382 O O . ASN A 1 420 ? -65.669 -23.027 88.374 1.00 97.06 420 ASN A O 1
ATOM 3386 N N . LYS A 1 421 ? -63.804 -24.105 87.708 1.00 97.62 421 LYS A N 1
ATOM 3387 C CA . LYS A 1 421 ? -64.111 -25.359 88.404 1.00 97.62 421 LYS A CA 1
ATOM 3388 C C . LYS A 1 421 ? -64.319 -25.139 89.905 1.00 97.62 421 LYS A C 1
ATOM 3390 O O . LYS A 1 421 ? -65.318 -25.583 90.459 1.00 97.62 421 LYS A O 1
ATOM 3395 N N . LYS A 1 422 ? -63.427 -24.385 90.553 1.00 97.06 422 LYS A N 1
ATOM 3396 C CA . LYS A 1 422 ? -63.564 -24.040 91.975 1.00 97.06 422 LYS A CA 1
ATOM 3397 C C . LYS A 1 422 ? -64.842 -23.243 92.260 1.00 97.06 422 LYS A C 1
ATOM 3399 O O . LYS A 1 422 ? -65.521 -23.497 93.246 1.00 97.06 422 LYS A O 1
ATOM 3404 N N . ARG A 1 423 ? -65.186 -22.285 91.396 1.00 96.69 423 ARG A N 1
ATOM 3405 C CA . ARG A 1 423 ? -66.433 -21.516 91.513 1.00 96.69 423 ARG A CA 1
ATOM 3406 C C . ARG A 1 423 ? -67.663 -22.411 91.366 1.00 96.69 423 ARG A C 1
ATOM 3408 O O . ARG A 1 423 ? -68.635 -22.203 92.078 1.00 96.69 423 ARG A O 1
ATOM 3415 N N . GLU A 1 424 ? -67.639 -23.367 90.440 1.00 97.31 424 GLU A N 1
ATOM 3416 C CA . GLU A 1 424 ? -68.720 -24.342 90.258 1.00 97.31 424 GLU A CA 1
ATOM 3417 C C . GLU A 1 424 ? -68.892 -25.227 91.498 1.00 97.31 424 GLU A C 1
ATOM 3419 O O . GLU A 1 424 ? -70.024 -25.420 91.937 1.00 97.31 424 GLU A O 1
ATOM 3424 N N . GLU A 1 425 ? -67.790 -25.692 92.097 1.00 96.62 425 GLU A N 1
ATOM 3425 C CA . GLU A 1 425 ? -67.782 -26.424 93.373 1.00 96.62 425 GLU A CA 1
ATOM 3426 C C . GLU A 1 425 ? -68.374 -25.570 94.511 1.00 96.62 425 GLU A C 1
ATOM 3428 O O . GLU A 1 425 ? -69.335 -25.987 95.152 1.00 96.62 425 GLU A O 1
ATOM 3433 N N . GLU A 1 426 ? -67.892 -24.335 94.702 1.00 95.38 426 GLU A N 1
ATOM 3434 C CA . GLU A 1 426 ? -68.432 -23.397 95.703 1.00 95.38 426 GLU A CA 1
ATOM 3435 C C . GLU A 1 426 ? -69.924 -23.094 95.475 1.00 95.38 426 GLU A C 1
ATOM 3437 O O . GLU A 1 426 ? -70.698 -22.951 96.424 1.00 95.38 426 GLU A O 1
ATOM 3442 N N . GLN A 1 427 ? -70.356 -22.993 94.215 1.00 95.44 427 GLN A N 1
ATOM 3443 C CA . GLN A 1 427 ? -71.755 -22.768 93.863 1.00 95.44 427 GLN A CA 1
ATOM 3444 C C . GLN A 1 427 ? -72.625 -23.995 94.172 1.00 95.44 427 GLN A C 1
ATOM 3446 O O . GLN A 1 427 ? -73.784 -23.834 94.560 1.00 95.44 427 GLN A O 1
ATOM 3451 N N . GLU A 1 428 ? -72.087 -25.205 94.019 1.00 96.19 428 GLU A N 1
ATOM 3452 C CA . GLU A 1 428 ? -72.758 -26.446 94.405 1.00 96.19 428 GLU A CA 1
ATOM 3453 C C . GLU A 1 428 ? -72.870 -26.578 95.928 1.00 96.19 428 GLU A C 1
ATOM 3455 O O . GLU A 1 428 ? -73.959 -26.852 96.437 1.00 96.19 428 GLU A O 1
ATOM 3460 N N . ASP A 1 429 ? -71.798 -26.272 96.660 1.00 95.12 429 ASP A N 1
ATOM 3461 C CA . ASP A 1 429 ? -71.804 -26.212 98.125 1.00 95.12 429 ASP A CA 1
ATOM 3462 C C . ASP A 1 429 ? -72.834 -25.195 98.632 1.00 95.12 429 ASP A C 1
ATOM 3464 O O . ASP A 1 429 ? -73.612 -25.477 99.548 1.00 95.12 429 ASP A O 1
ATOM 3468 N N . TYR A 1 430 ? -72.902 -24.020 97.998 1.00 95.25 430 TYR A N 1
ATOM 3469 C CA . TYR A 1 430 ? -73.911 -23.011 98.307 1.00 95.25 430 TYR A CA 1
ATOM 3470 C C . TYR A 1 430 ? -75.334 -23.511 98.020 1.00 95.25 430 TYR A C 1
ATOM 3472 O O . TYR A 1 430 ? -76.219 -23.325 98.858 1.00 95.25 430 TYR A O 1
ATOM 3480 N N . ARG A 1 431 ? -75.568 -24.183 96.879 1.00 97.38 431 ARG A N 1
ATOM 3481 C CA . ARG A 1 431 ? -76.864 -24.816 96.563 1.00 97.38 431 ARG A CA 1
ATOM 3482 C C . ARG A 1 431 ? -77.259 -25.845 97.627 1.00 97.38 431 ARG A C 1
ATOM 3484 O O . ARG A 1 431 ? -78.417 -25.866 98.047 1.00 97.38 431 ARG A O 1
ATOM 3491 N N . MET A 1 432 ? -76.310 -26.654 98.097 1.00 97.00 432 MET A N 1
ATOM 3492 C CA . MET A 1 432 ? -76.529 -27.645 99.154 1.00 97.00 432 MET A CA 1
ATOM 3493 C C . MET A 1 432 ? -76.882 -26.985 100.495 1.00 97.00 432 MET A C 1
ATOM 3495 O O . MET A 1 432 ? -77.892 -27.339 101.104 1.00 97.00 432 MET A O 1
ATOM 3499 N N . LEU A 1 433 ? -76.097 -25.994 100.931 1.00 95.38 433 LEU A N 1
ATOM 3500 C CA . LEU A 1 433 ? -76.343 -25.213 102.150 1.00 95.38 433 LEU A CA 1
ATOM 3501 C C . LEU A 1 433 ? -77.702 -24.509 102.117 1.00 95.38 433 LEU A C 1
ATOM 3503 O O . LEU A 1 433 ? -78.426 -24.507 103.112 1.00 95.38 433 LEU A O 1
ATOM 3507 N N . GLN A 1 434 ? -78.067 -23.926 100.975 1.00 95.44 434 GLN A N 1
ATOM 3508 C CA . GLN A 1 434 ? -79.366 -23.293 100.783 1.00 95.44 434 GLN A CA 1
ATOM 3509 C C . GLN A 1 434 ? -80.504 -24.312 100.929 1.00 95.44 434 GLN A C 1
ATOM 3511 O O . GLN A 1 434 ? -81.448 -24.057 101.675 1.00 95.44 434 GLN A O 1
ATOM 3516 N N . SER A 1 435 ? -80.375 -25.489 100.306 1.00 95.44 435 SER A N 1
ATOM 3517 C CA . SER A 1 435 ? -81.344 -26.584 100.447 1.00 95.44 435 SER A CA 1
ATOM 3518 C C . SER A 1 435 ? -81.495 -27.048 101.900 1.00 95.44 435 SER A C 1
ATOM 3520 O O . SER A 1 435 ? -82.618 -27.247 102.361 1.00 95.44 435 SER A O 1
ATOM 3522 N N . GLN A 1 436 ? -80.390 -27.194 102.640 1.00 94.38 436 GLN A N 1
ATOM 3523 C CA . GLN A 1 436 ? -80.423 -27.546 104.066 1.00 94.38 436 GLN A CA 1
ATOM 3524 C C . GLN A 1 436 ? -81.107 -26.463 104.904 1.00 94.38 436 GLN A C 1
ATOM 3526 O O . GLN A 1 436 ? -81.907 -26.774 105.781 1.00 94.38 436 GLN A O 1
ATOM 3531 N N . ASN A 1 437 ? -80.824 -25.186 104.638 1.00 92.75 437 ASN A N 1
ATOM 3532 C CA . ASN A 1 437 ? -81.486 -24.076 105.322 1.00 92.75 437 ASN A CA 1
ATOM 3533 C C . ASN A 1 437 ? -82.995 -24.068 105.063 1.00 92.75 437 ASN A C 1
ATOM 3535 O O . ASN A 1 437 ? -83.774 -23.862 105.992 1.00 92.75 437 ASN A O 1
ATOM 3539 N N . ASP A 1 438 ? -83.415 -24.317 103.822 1.00 94.62 438 ASP A N 1
ATOM 3540 C CA . ASP A 1 438 ? -84.830 -24.429 103.472 1.00 94.62 438 ASP A CA 1
ATOM 3541 C C . ASP A 1 438 ? -85.497 -25.619 104.187 1.00 94.62 438 ASP A C 1
ATOM 3543 O O . ASP A 1 438 ? -86.649 -25.519 104.616 1.00 94.62 438 ASP A O 1
ATOM 3547 N N . GLU A 1 439 ? -84.778 -26.729 104.372 1.00 94.25 439 GLU A N 1
ATOM 3548 C CA . GLU A 1 439 ? -85.228 -27.888 105.151 1.00 94.25 439 GLU A CA 1
ATOM 3549 C C . GLU A 1 439 ? -85.337 -27.578 106.654 1.00 94.25 439 GLU A C 1
ATOM 3551 O O . GLU A 1 439 ? -86.387 -27.823 107.253 1.00 94.25 439 GLU A O 1
ATOM 3556 N N . PHE A 1 440 ? -84.320 -26.951 107.257 1.00 93.00 440 PHE A N 1
ATOM 3557 C CA . PHE A 1 440 ? -84.368 -26.479 108.646 1.00 93.00 440 PHE A CA 1
ATOM 3558 C C . PHE A 1 440 ? -85.503 -25.486 108.871 1.00 93.00 440 PHE A C 1
ATOM 3560 O O . PHE A 1 440 ? -86.193 -25.569 109.882 1.00 93.00 440 PHE A O 1
ATOM 3567 N N . LYS A 1 441 ? -85.739 -24.573 107.926 1.00 94.12 441 LYS A N 1
ATOM 3568 C CA . LYS A 1 441 ? -86.835 -23.603 107.993 1.00 94.12 441 LYS A CA 1
ATOM 3569 C C . LYS A 1 441 ? -88.201 -24.293 107.971 1.00 94.12 441 LYS A C 1
ATOM 3571 O O . LYS A 1 441 ? -89.078 -23.904 108.735 1.00 94.12 441 LYS A O 1
ATOM 3576 N N . LYS A 1 442 ? -88.377 -25.348 107.163 1.00 93.62 442 LYS A N 1
ATOM 3577 C CA . LYS A 1 442 ? -89.591 -26.191 107.183 1.00 93.62 442 LYS A CA 1
ATOM 3578 C C . LYS A 1 442 ? -89.767 -26.918 108.521 1.00 93.62 442 LYS A C 1
ATOM 3580 O O . LYS A 1 442 ? -90.868 -26.904 109.058 1.00 93.62 442 LYS A O 1
ATOM 3585 N N . LEU A 1 443 ? -88.704 -27.518 109.064 1.00 92.38 443 LEU A N 1
ATOM 3586 C CA . LEU A 1 443 ? -88.704 -28.172 110.384 1.00 92.38 443 LEU A CA 1
ATOM 3587 C C . LEU A 1 443 ? -89.036 -27.193 111.516 1.00 92.38 443 LEU A C 1
ATOM 3589 O O . LEU A 1 443 ? -89.812 -27.525 112.407 1.00 92.38 443 LEU A O 1
ATOM 3593 N N . LEU A 1 444 ? -88.463 -25.989 111.471 1.00 91.62 444 LEU A N 1
ATOM 3594 C CA . LEU A 1 444 ? -88.726 -24.930 112.439 1.00 91.62 444 LEU A CA 1
ATOM 3595 C C . LEU A 1 444 ? -90.196 -24.507 112.387 1.00 91.62 444 LEU A C 1
ATOM 3597 O O . LEU A 1 444 ? -90.843 -24.497 113.426 1.00 91.62 444 LEU A O 1
ATOM 3601 N N . ASN A 1 445 ? -90.732 -24.257 111.185 1.00 91.75 445 ASN A N 1
ATOM 3602 C CA . ASN A 1 445 ? -92.149 -23.944 110.990 1.00 91.75 445 ASN A CA 1
ATOM 3603 C C . ASN A 1 445 ? -93.058 -25.079 111.491 1.00 91.75 445 ASN A C 1
ATOM 3605 O O . ASN A 1 445 ? -94.065 -24.807 112.129 1.00 91.75 445 ASN A O 1
ATOM 3609 N N . HIS A 1 446 ? -92.702 -26.346 111.244 1.00 90.19 446 HIS A N 1
ATOM 3610 C CA . HIS A 1 446 ? -93.467 -27.497 111.733 1.00 90.19 446 HIS A CA 1
ATOM 3611 C C . HIS A 1 446 ? -93.441 -27.612 113.265 1.00 90.19 446 HIS A C 1
ATOM 3613 O O . HIS A 1 446 ? -94.464 -27.893 113.879 1.00 90.19 446 HIS A O 1
ATOM 3619 N N . ASN A 1 447 ? -92.288 -27.376 113.900 1.00 86.94 447 ASN A N 1
ATOM 3620 C CA . ASN A 1 447 ? -92.187 -27.314 115.359 1.00 86.94 447 ASN A CA 1
ATOM 3621 C C . ASN A 1 447 ? -92.961 -26.121 115.933 1.00 86.94 447 ASN A C 1
ATOM 3623 O O . ASN A 1 447 ? -93.540 -26.239 117.009 1.00 86.94 447 ASN A O 1
ATOM 3627 N N . GLU A 1 448 ? -92.964 -24.982 115.239 1.00 89.81 448 GLU A N 1
ATOM 3628 C CA . GLU A 1 448 ? -93.757 -23.808 115.603 1.00 89.81 448 GLU A CA 1
ATOM 3629 C C . GLU A 1 448 ? -95.263 -24.104 115.497 1.00 89.81 448 GLU A C 1
ATOM 3631 O O . GLU A 1 448 ? -95.994 -23.781 116.429 1.00 89.81 448 GLU A O 1
ATOM 3636 N N . GLU A 1 449 ? -95.715 -24.814 114.453 1.00 87.31 449 GLU A N 1
ATOM 3637 C CA . GLU A 1 449 ? -97.079 -25.365 114.344 1.00 87.31 449 GLU A CA 1
ATOM 3638 C C . GLU A 1 449 ? -97.394 -26.349 115.481 1.00 87.31 449 GLU A C 1
ATOM 3640 O O . GLU A 1 449 ? -98.405 -26.192 116.149 1.00 87.31 449 GLU A O 1
ATOM 3645 N N . LEU A 1 450 ? -96.517 -27.316 115.775 1.00 87.38 450 LEU A N 1
ATOM 3646 C CA . LEU A 1 450 ? -96.681 -28.267 116.887 1.00 87.38 450 LEU A CA 1
ATOM 3647 C C . LEU A 1 450 ? -96.767 -27.567 118.248 1.00 87.38 450 LEU A C 1
ATOM 3649 O O . LEU A 1 450 ? -97.547 -27.971 119.111 1.00 87.38 450 LEU A O 1
ATOM 3653 N N . LEU A 1 451 ? -95.958 -26.528 118.465 1.00 83.38 451 LEU A N 1
ATOM 3654 C CA . LEU A 1 451 ? -96.031 -25.693 119.660 1.00 83.38 451 LEU A CA 1
ATOM 3655 C C . LEU A 1 451 ? -97.348 -24.923 119.702 1.00 83.38 451 LEU A C 1
ATOM 3657 O O . LEU A 1 451 ? -97.968 -24.886 120.756 1.00 83.38 451 LEU A O 1
ATOM 3661 N N . GLN A 1 452 ? -97.812 -24.356 118.587 1.00 86.69 452 GLN A N 1
ATOM 3662 C CA . GLN A 1 452 ? -99.128 -23.719 118.524 1.00 86.69 452 GLN A CA 1
ATOM 3663 C C . GLN A 1 452 ? -100.259 -24.716 118.795 1.00 86.69 452 GLN A C 1
ATOM 3665 O O . GLN A 1 452 ? -101.147 -24.399 119.579 1.00 86.69 452 GLN A O 1
ATOM 3670 N N . ASP A 1 453 ? -100.201 -25.923 118.234 1.00 83.12 453 ASP A N 1
ATOM 3671 C CA . ASP A 1 453 ? -101.190 -26.984 118.436 1.00 83.12 453 ASP A CA 1
ATOM 3672 C C . ASP A 1 453 ? -101.200 -27.479 119.883 1.00 83.12 453 ASP A C 1
ATOM 3674 O O . ASP A 1 453 ? -102.261 -27.599 120.487 1.00 83.12 453 ASP A O 1
ATOM 3678 N N . THR A 1 454 ? -100.034 -27.730 120.481 1.00 78.00 454 THR A N 1
ATOM 3679 C CA . THR A 1 454 ? -99.931 -28.156 121.889 1.00 78.00 454 THR A CA 1
ATOM 3680 C C . THR A 1 454 ? -100.296 -27.044 122.859 1.00 78.00 454 THR A C 1
ATOM 3682 O O . THR A 1 454 ? -100.858 -27.326 123.915 1.00 78.00 454 THR A O 1
ATOM 3685 N N . LEU A 1 455 ? -100.015 -25.785 122.523 1.00 79.19 455 LEU A N 1
ATOM 3686 C CA . LEU A 1 455 ? -100.422 -24.630 123.315 1.00 79.19 455 LEU A CA 1
ATOM 3687 C C . LEU A 1 455 ? -101.929 -24.401 123.181 1.00 79.19 455 LEU A C 1
ATOM 3689 O O . LEU A 1 455 ? -102.580 -24.209 124.198 1.00 79.19 455 LEU A O 1
ATOM 3693 N N . ALA A 1 456 ? -102.513 -24.565 121.991 1.00 76.44 456 ALA A N 1
ATOM 3694 C CA . ALA A 1 456 ? -103.959 -24.584 121.778 1.00 76.44 456 ALA A CA 1
ATOM 3695 C C . ALA A 1 456 ? -104.633 -25.780 122.474 1.00 76.44 456 ALA A C 1
ATOM 3697 O O . ALA A 1 456 ? -105.735 -25.651 123.003 1.00 76.44 456 ALA A O 1
ATOM 3698 N N . GLU A 1 457 ? -103.983 -26.945 122.525 1.00 80.44 457 GLU A N 1
ATOM 3699 C CA . GLU A 1 457 ? -104.447 -28.118 123.268 1.00 80.44 457 GLU A CA 1
ATOM 3700 C C . GLU A 1 457 ? -104.351 -27.888 124.779 1.00 80.44 457 GLU A C 1
ATOM 3702 O O . GLU A 1 457 ? -105.274 -28.239 125.509 1.00 80.44 457 GLU A O 1
ATOM 3707 N N . ALA A 1 458 ? -103.270 -27.277 125.265 1.00 73.62 458 ALA A N 1
ATOM 3708 C CA . ALA A 1 458 ? -103.102 -26.899 126.662 1.00 73.62 458 ALA A CA 1
ATOM 3709 C C . ALA A 1 458 ? -104.094 -25.805 127.064 1.00 73.62 458 ALA A C 1
ATOM 3711 O O . ALA A 1 458 ? -104.675 -25.898 128.140 1.00 73.62 458 ALA A O 1
ATOM 3712 N N . GLU A 1 459 ? -104.344 -24.822 126.199 1.00 75.88 459 GLU A N 1
ATOM 3713 C CA . GLU A 1 459 ? -105.388 -23.811 126.353 1.00 75.88 459 GLU A CA 1
ATOM 3714 C C . GLU A 1 459 ? -106.772 -24.451 126.348 1.00 75.88 459 GLU A C 1
ATOM 3716 O O . GLU A 1 459 ? -107.574 -24.123 127.212 1.00 75.88 459 GLU A O 1
ATOM 3721 N N . ASN A 1 460 ? -107.059 -25.407 125.458 1.00 76.81 460 ASN A N 1
ATOM 3722 C CA . ASN A 1 460 ? -108.319 -26.152 125.467 1.00 76.81 460 ASN A CA 1
ATOM 3723 C C . ASN A 1 460 ? -108.457 -27.021 126.712 1.00 76.81 460 ASN A C 1
ATOM 3725 O O . ASN A 1 460 ? -109.528 -27.044 127.296 1.00 76.81 460 ASN A O 1
ATOM 3729 N N . LYS A 1 461 ? -107.400 -27.700 127.164 1.00 77.50 461 LYS A N 1
ATOM 3730 C CA . LYS A 1 461 ? -107.387 -28.443 128.431 1.00 77.50 461 LYS A CA 1
ATOM 3731 C C . LYS A 1 461 ? -107.565 -27.509 129.617 1.00 77.50 461 LYS A C 1
ATOM 3733 O O . LYS A 1 461 ? -108.272 -27.870 130.543 1.00 77.50 461 LYS A O 1
ATOM 3738 N N . LEU A 1 462 ? -106.980 -26.313 129.595 1.00 71.62 462 LEU A N 1
ATOM 3739 C CA . LEU A 1 462 ? -107.221 -25.269 130.589 1.00 71.62 462 LEU A CA 1
ATOM 3740 C C . LEU A 1 462 ? -108.651 -24.768 130.515 1.00 71.62 462 LEU A C 1
ATOM 3742 O O . LEU A 1 462 ? -109.252 -24.569 131.552 1.00 71.62 462 LEU A O 1
ATOM 3746 N N . LYS A 1 463 ? -109.220 -24.607 129.326 1.00 72.25 463 LYS A N 1
ATOM 3747 C CA . LYS A 1 463 ? -110.599 -24.168 129.128 1.00 72.25 463 LYS A CA 1
ATOM 3748 C C . LYS A 1 463 ? -111.589 -25.232 129.582 1.00 72.25 463 LYS A C 1
ATOM 3750 O O . LYS A 1 463 ? -112.538 -24.905 130.270 1.00 72.25 463 LYS A O 1
ATOM 3755 N N . GLN A 1 464 ? -111.299 -26.495 129.292 1.00 71.88 464 GLN A N 1
ATOM 3756 C CA . GLN A 1 464 ? -112.043 -27.671 129.725 1.00 71.88 464 GLN A CA 1
ATOM 3757 C C . GLN A 1 464 ? -111.878 -27.908 131.228 1.00 71.88 464 GLN A C 1
ATOM 3759 O O . GLN A 1 464 ? -112.824 -28.330 131.879 1.00 71.88 464 GLN A O 1
ATOM 3764 N N . LYS A 1 465 ? -110.704 -27.589 131.791 1.00 68.56 465 LYS A N 1
ATOM 3765 C CA . LYS A 1 465 ? -110.446 -27.600 133.231 1.00 68.56 465 LYS A CA 1
ATOM 3766 C C . LYS A 1 465 ? -111.137 -26.438 133.934 1.00 68.56 465 LYS A C 1
ATOM 3768 O O . LYS A 1 465 ? -111.735 -26.639 134.970 1.00 68.56 465 LYS A O 1
ATOM 3773 N N . VAL A 1 466 ? -111.138 -25.250 133.345 1.00 66.81 466 VAL A N 1
ATOM 3774 C CA . VAL A 1 466 ? -111.909 -24.092 133.806 1.00 66.81 466 VAL A CA 1
ATOM 3775 C C . VAL A 1 466 ? -113.403 -24.373 133.672 1.00 66.81 466 VAL A C 1
ATOM 3777 O O . VAL A 1 466 ? -114.157 -23.960 134.538 1.00 66.81 466 VAL A O 1
ATOM 3780 N N . GLU A 1 467 ? -113.848 -25.115 132.656 1.00 60.75 467 GLU A N 1
ATOM 3781 C CA . GLU A 1 467 ? -115.228 -25.599 132.515 1.00 60.75 467 GLU A CA 1
ATOM 3782 C C . GLU A 1 467 ? -115.564 -26.697 133.525 1.00 60.75 467 GLU A C 1
ATOM 3784 O O . GLU A 1 467 ? -116.654 -26.680 134.086 1.00 60.75 467 GLU A O 1
ATOM 3789 N N . SER A 1 468 ? -114.643 -27.615 133.828 1.00 60.78 468 SER A N 1
ATOM 3790 C CA . SER A 1 468 ? -114.834 -28.582 134.910 1.00 60.78 468 SER A CA 1
ATOM 3791 C C . SER A 1 468 ? -114.799 -27.913 136.278 1.00 60.78 468 SER A C 1
ATOM 3793 O O . SER A 1 468 ? -115.582 -28.294 137.133 1.00 60.78 468 SER A O 1
ATOM 3795 N N . ASP A 1 469 ? -113.964 -26.890 136.469 1.00 54.62 469 ASP A N 1
ATOM 3796 C CA . ASP A 1 469 ? -113.843 -26.111 137.701 1.00 54.62 469 ASP A CA 1
ATOM 3797 C C . ASP A 1 469 ? -115.052 -25.175 137.858 1.00 54.62 469 ASP A C 1
ATOM 3799 O O . ASP A 1 469 ? -115.557 -25.034 138.960 1.00 54.62 469 ASP A O 1
ATOM 3803 N N . THR A 1 470 ? -115.624 -24.634 136.773 1.00 57.47 470 THR A N 1
ATOM 3804 C CA . THR A 1 470 ? -116.912 -23.911 136.823 1.00 57.47 470 THR A CA 1
ATOM 3805 C C . THR A 1 470 ? -118.110 -24.847 136.972 1.00 57.47 470 THR A C 1
ATOM 3807 O O . THR A 1 470 ? -119.105 -24.445 137.569 1.00 57.47 470 THR A O 1
ATOM 3810 N N . GLN A 1 471 ? -118.040 -26.102 136.516 1.00 53.03 471 GLN A N 1
ATOM 3811 C CA . GLN A 1 471 ? -119.021 -27.138 136.873 1.00 53.03 471 GLN A CA 1
ATOM 3812 C C . GLN A 1 471 ? -118.865 -27.597 138.329 1.00 53.03 471 GLN A C 1
ATOM 3814 O O . GLN A 1 471 ? -119.874 -27.869 138.980 1.00 53.03 471 GLN A O 1
ATOM 3819 N N . LEU A 1 472 ? -117.638 -27.626 138.860 1.00 52.41 472 LEU A N 1
ATOM 3820 C CA . LEU A 1 472 ? -117.359 -27.875 140.274 1.00 52.41 472 LEU A CA 1
ATOM 3821 C C . LEU A 1 472 ? -117.865 -26.714 141.133 1.00 52.41 472 LEU A C 1
ATOM 3823 O O . LEU A 1 472 ? -118.522 -26.957 142.131 1.00 52.41 472 LEU A O 1
ATOM 3827 N N . GLU A 1 473 ? -117.683 -25.468 140.697 1.00 51.25 473 GLU A N 1
ATOM 3828 C CA . GLU A 1 473 ? -118.162 -24.263 141.382 1.00 51.25 473 GLU A CA 1
ATOM 3829 C C . GLU A 1 473 ? -119.695 -24.109 141.267 1.00 51.25 473 GLU A C 1
ATOM 3831 O O . GLU A 1 473 ? -120.360 -23.606 142.177 1.00 51.25 473 GLU A O 1
ATOM 3836 N N . GLN A 1 474 ? -120.307 -24.619 140.191 1.00 51.75 474 GLN A N 1
ATOM 3837 C CA . GLN A 1 474 ? -121.765 -24.754 140.075 1.00 51.75 474 GLN A CA 1
ATOM 3838 C C . GLN A 1 474 ? -122.329 -25.944 140.876 1.00 51.75 474 GLN A C 1
ATOM 3840 O O . GLN A 1 474 ? -123.495 -25.887 141.270 1.00 51.75 474 GLN A O 1
ATOM 3845 N N . GLN A 1 475 ? -121.531 -26.975 141.188 1.00 44.66 475 GLN A N 1
ATOM 3846 C CA . GLN A 1 475 ? -121.895 -28.021 142.158 1.00 44.66 475 GLN A CA 1
ATOM 3847 C C . GLN A 1 475 ? -121.619 -27.616 143.617 1.00 44.66 475 GLN A C 1
ATOM 3849 O O . GLN A 1 475 ? -122.399 -27.978 144.497 1.00 44.66 475 GLN A O 1
ATOM 3854 N N . GLU A 1 476 ? -120.585 -26.820 143.893 1.00 43.69 476 GLU A N 1
ATOM 3855 C CA . GLU A 1 476 ? -120.252 -26.328 145.237 1.00 43.69 476 GLU A CA 1
ATOM 3856 C C . GLU A 1 476 ? -121.247 -25.274 145.727 1.00 43.69 476 GLU A C 1
ATOM 3858 O O . GLU A 1 476 ? -121.609 -25.266 146.903 1.00 43.69 476 GLU A O 1
ATOM 3863 N N . ASN A 1 477 ? -121.810 -24.452 144.838 1.00 44.41 477 ASN A N 1
ATOM 3864 C CA . ASN A 1 477 ? -122.825 -23.465 145.224 1.00 44.41 477 ASN A CA 1
ATOM 3865 C C . ASN A 1 477 ? -124.198 -24.066 145.604 1.00 44.41 477 ASN A C 1
ATOM 3867 O O . ASN A 1 477 ? -125.094 -23.329 146.025 1.00 44.41 477 ASN A O 1
ATOM 3871 N N . VAL A 1 478 ? -124.366 -25.392 145.513 1.00 45.25 478 VAL A N 1
ATOM 3872 C CA . VAL A 1 478 ? -125.562 -26.119 145.982 1.00 45.25 478 VAL A CA 1
ATOM 3873 C C . VAL A 1 478 ? -125.352 -26.788 147.352 1.00 45.25 478 VAL A C 1
ATOM 3875 O O . VAL A 1 478 ? -126.336 -27.100 148.019 1.00 45.25 478 VAL A O 1
ATOM 3878 N N . CYS A 1 479 ? -124.119 -26.910 147.852 1.00 38.50 479 CYS A N 1
ATOM 3879 C CA . CYS A 1 479 ? -123.832 -27.498 149.168 1.00 38.50 479 CYS A CA 1
ATOM 3880 C C . CYS A 1 479 ? -123.164 -26.485 150.104 1.00 38.50 479 CYS A C 1
ATOM 3882 O O . CYS A 1 479 ? -122.068 -26.679 150.624 1.00 38.50 479 CYS A O 1
ATOM 3884 N N . ARG A 1 480 ? -123.899 -25.394 150.320 1.00 30.80 480 ARG A N 1
ATOM 3885 C CA . ARG A 1 480 ? -123.764 -24.478 151.452 1.00 30.80 480 ARG A CA 1
ATOM 3886 C C . ARG A 1 480 ? -123.966 -25.246 152.773 1.00 30.80 480 ARG A C 1
ATOM 3888 O O . ARG A 1 480 ? -124.825 -26.119 152.837 1.00 30.80 480 ARG A O 1
ATOM 3895 N N . ASP A 1 481 ? -123.243 -24.821 153.810 1.00 35.25 481 ASP A N 1
ATOM 3896 C CA . ASP A 1 481 ? -123.463 -25.104 155.242 1.00 35.25 481 ASP A CA 1
ATOM 3897 C C . ASP A 1 481 ? -122.844 -26.407 155.815 1.00 35.25 481 ASP A C 1
ATOM 3899 O O . ASP A 1 481 ? -123.528 -27.424 155.905 1.00 35.25 481 ASP A O 1
ATOM 3903 N N . ASN A 1 482 ? -121.565 -26.364 156.257 1.00 29.00 482 ASN A N 1
ATOM 3904 C CA . ASN A 1 482 ? -121.040 -26.885 157.555 1.00 29.00 482 ASN A CA 1
ATOM 3905 C C . ASN A 1 482 ? -119.488 -27.037 157.617 1.00 29.00 482 ASN A C 1
ATOM 3907 O O . ASN A 1 482 ? -118.893 -27.558 156.682 1.00 29.00 482 ASN A O 1
ATOM 3911 N N . ALA A 1 483 ? -118.905 -26.710 158.793 1.00 26.14 483 ALA A N 1
ATOM 3912 C CA . ALA A 1 483 ? -117.563 -27.054 159.349 1.00 26.14 483 ALA A CA 1
ATOM 3913 C C . ALA A 1 483 ? -116.311 -26.332 158.768 1.00 26.14 483 ALA A C 1
ATOM 3915 O O . ALA A 1 483 ? -116.038 -26.407 157.581 1.00 26.14 483 ALA A O 1
ATOM 3916 N N . GLU A 1 484 ? -115.632 -25.436 159.505 1.00 26.77 484 GLU A N 1
ATOM 3917 C CA . GLU A 1 484 ? -114.551 -25.623 160.520 1.00 26.77 484 GLU A CA 1
ATOM 3918 C C . GLU A 1 484 ? -113.119 -25.847 159.949 1.00 26.77 484 GLU A C 1
ATOM 3920 O O . GLU A 1 484 ? -112.926 -26.520 158.948 1.00 26.77 484 GLU A O 1
ATOM 3925 N N . ALA A 1 485 ? -112.124 -25.205 160.585 1.00 31.83 485 ALA A N 1
ATOM 3926 C CA . ALA A 1 485 ? -110.680 -25.096 160.247 1.00 31.83 485 ALA A CA 1
ATOM 3927 C C . ALA A 1 485 ? -109.855 -26.393 160.548 1.00 31.83 485 ALA A C 1
ATOM 3929 O O . ALA A 1 485 ? -110.497 -27.400 160.833 1.00 31.83 485 ALA A O 1
ATOM 3930 N N . PRO A 1 486 ? -108.497 -26.428 160.725 1.00 50.31 486 PRO A N 1
ATOM 3931 C CA . PRO A 1 486 ? -107.297 -25.780 160.124 1.00 50.31 486 PRO A CA 1
ATOM 3932 C C . PRO A 1 486 ? -106.168 -26.805 159.686 1.00 50.31 486 PRO A C 1
ATOM 3934 O O . PRO A 1 486 ? -106.371 -28.008 159.742 1.00 50.31 486 PRO A O 1
ATOM 3937 N N . GLU A 1 487 ? -104.953 -26.308 159.347 1.00 27.52 487 GLU A N 1
ATOM 3938 C CA . GLU A 1 487 ? -103.584 -26.914 159.508 1.00 27.52 487 GLU A CA 1
ATOM 3939 C C . GLU A 1 487 ? -102.856 -27.845 158.474 1.00 27.52 487 GLU A C 1
ATOM 3941 O O . GLU A 1 487 ? -103.281 -28.955 158.174 1.00 27.52 487 GLU A O 1
ATOM 3946 N N . SER A 1 488 ? -101.588 -27.445 158.186 1.00 30.05 488 SER A N 1
ATOM 3947 C CA . SER A 1 488 ? -100.345 -28.250 157.955 1.00 30.05 488 SER A CA 1
ATOM 3948 C C . SER A 1 488 ? -100.191 -29.023 156.617 1.00 30.05 488 SER A C 1
ATOM 3950 O O . SER A 1 488 ? -101.179 -29.319 155.972 1.00 30.05 488 SER A O 1
ATOM 3952 N N . SER A 1 489 ? -99.039 -29.489 156.110 1.00 34.06 489 SER A N 1
ATOM 3953 C CA . SER A 1 489 ? -97.576 -29.297 156.221 1.00 34.06 489 SER A CA 1
ATOM 3954 C C . SER A 1 489 ? -96.912 -30.372 155.305 1.00 34.06 489 SER A C 1
ATOM 3956 O O . SER A 1 489 ? -97.620 -31.264 154.846 1.00 34.06 489 SER A O 1
ATOM 3958 N N . VAL A 1 490 ? -95.574 -30.330 155.121 1.00 36.28 490 VAL A N 1
ATOM 3959 C CA . VAL A 1 490 ? -94.660 -31.412 154.622 1.00 36.28 490 VAL A CA 1
ATOM 3960 C C . VAL A 1 490 ? -94.498 -31.499 153.078 1.00 36.28 490 VAL A C 1
ATOM 3962 O O . VAL A 1 490 ? -95.455 -31.765 152.367 1.00 36.28 490 VAL A O 1
ATOM 3965 N N . GLN A 1 491 ? -93.357 -31.059 152.495 1.00 37.66 491 GLN A N 1
ATOM 3966 C CA . GLN A 1 491 ? -92.057 -31.776 152.287 1.00 37.66 491 GLN A CA 1
ATOM 3967 C C . GLN A 1 491 ? -92.177 -32.871 151.204 1.00 37.66 491 GLN A C 1
ATOM 3969 O O . GLN A 1 491 ? -93.171 -33.578 151.181 1.00 37.66 491 GLN A O 1
ATOM 3974 N N . THR A 1 492 ? -91.304 -33.043 150.203 1.00 34.16 492 THR A N 1
ATOM 3975 C CA . THR A 1 492 ? -89.833 -33.279 150.095 1.00 34.16 492 THR A CA 1
ATOM 3976 C C . THR A 1 492 ? -89.609 -33.679 148.610 1.00 34.16 492 THR A C 1
ATOM 3978 O O . THR A 1 492 ? -90.587 -34.026 147.956 1.00 34.16 492 THR A O 1
ATOM 3981 N N . SER A 1 493 ? -88.453 -33.787 147.957 1.00 37.56 493 SER A N 1
ATOM 3982 C CA . SER A 1 493 ? -87.032 -33.452 148.103 1.00 37.56 493 SER A CA 1
ATOM 3983 C C . SER A 1 493 ? -86.345 -34.001 146.823 1.00 37.56 493 SER A C 1
ATOM 3985 O O . SER A 1 493 ? -86.887 -34.920 146.217 1.00 37.56 493 SER A O 1
ATOM 3987 N N . GLU A 1 494 ? -85.166 -33.457 146.471 1.00 37.78 494 GLU A N 1
ATOM 3988 C CA . GLU A 1 494 ? -83.994 -34.189 145.907 1.00 37.78 494 GLU A CA 1
ATOM 3989 C C . GLU A 1 494 ? -84.119 -34.821 144.492 1.00 37.78 494 GLU A C 1
ATOM 3991 O O . GLU A 1 494 ? -85.181 -35.224 144.054 1.00 37.78 494 GLU A O 1
ATOM 3996 N N . ASP A 1 495 ? -83.106 -34.934 143.628 1.00 36.00 495 ASP A N 1
ATOM 3997 C CA . ASP A 1 495 ? -81.640 -34.991 143.733 1.00 36.00 495 ASP A CA 1
ATOM 3998 C C . ASP A 1 495 ? -81.064 -34.735 142.307 1.00 36.00 495 ASP A C 1
ATOM 4000 O O . ASP A 1 495 ? -81.667 -35.129 141.312 1.00 36.00 495 ASP A O 1
ATOM 4004 N N . ARG A 1 496 ? -80.045 -33.886 142.108 1.00 39.06 496 ARG A N 1
ATOM 4005 C CA . ARG A 1 496 ? -78.603 -34.194 141.919 1.00 39.06 496 ARG A CA 1
ATOM 4006 C C . ARG A 1 496 ? -78.190 -35.150 140.785 1.00 39.06 496 ARG A C 1
ATOM 4008 O O . ARG A 1 496 ? -78.606 -36.297 140.740 1.00 39.06 496 ARG A O 1
ATOM 4015 N N . THR A 1 497 ? -77.175 -34.674 140.042 1.00 36.81 497 THR A N 1
ATOM 4016 C CA . THR A 1 497 ? -75.980 -35.321 139.420 1.00 36.81 497 THR A CA 1
ATOM 4017 C C . THR A 1 497 ? -75.791 -34.835 137.971 1.00 36.81 497 THR A C 1
ATOM 4019 O O . THR A 1 497 ? -76.764 -34.574 137.287 1.00 36.81 497 THR A O 1
ATOM 4022 N N . SER A 1 498 ? -74.602 -34.654 137.389 1.00 36.25 498 SER A N 1
ATOM 4023 C CA . SER A 1 498 ? -73.212 -34.695 137.851 1.00 36.25 498 SER A CA 1
ATOM 4024 C C . SER A 1 498 ? -72.303 -34.199 136.706 1.00 36.25 498 SER A C 1
ATOM 4026 O O . SER A 1 498 ? -72.472 -34.620 135.571 1.00 36.25 498 SER A O 1
ATOM 4028 N N . ALA A 1 499 ? -71.345 -33.335 137.051 1.00 35.72 499 ALA A N 1
ATOM 4029 C CA . ALA A 1 499 ? -69.947 -33.229 136.600 1.00 35.72 499 ALA A CA 1
ATOM 4030 C C . ALA A 1 499 ? -69.475 -33.648 135.182 1.00 35.72 499 ALA A C 1
ATOM 4032 O O . ALA A 1 499 ? -69.612 -34.793 134.769 1.00 35.72 499 ALA A O 1
ATOM 4033 N N . GLY A 1 500 ? -68.615 -32.779 134.621 1.00 32.56 500 GLY A N 1
ATOM 4034 C CA . GLY A 1 500 ? -67.238 -33.164 134.257 1.00 32.56 500 GLY A CA 1
ATOM 4035 C C . GLY A 1 500 ? -66.830 -33.056 132.780 1.00 32.56 500 GLY A C 1
ATOM 4036 O O . GLY A 1 500 ? -67.208 -33.896 131.980 1.00 32.56 500 GLY A O 1
ATOM 4037 N N . SER A 1 501 ? -65.939 -32.117 132.429 1.00 33.94 501 SER A N 1
ATOM 4038 C CA . SER A 1 501 ? -64.496 -32.407 132.269 1.00 33.94 501 SER A CA 1
ATOM 4039 C C . SER A 1 501 ? -63.718 -31.212 131.688 1.00 33.94 501 SER A C 1
ATOM 4041 O O . SER A 1 501 ? -63.976 -30.749 130.582 1.00 33.94 501 SER A O 1
ATOM 4043 N N . GLN A 1 502 ? -62.699 -30.768 132.430 1.00 43.53 502 GLN A N 1
ATOM 4044 C CA . GLN A 1 502 ? -61.498 -30.096 131.916 1.00 43.53 502 GLN A CA 1
ATOM 4045 C C . GLN A 1 502 ? -60.511 -31.128 131.339 1.00 43.53 502 GLN A C 1
ATOM 4047 O O . GLN A 1 502 ? -60.515 -32.274 131.792 1.00 43.53 502 GLN A O 1
ATOM 4052 N N . LYS A 1 503 ? -59.627 -30.667 130.437 1.00 36.50 503 LYS A N 1
ATOM 4053 C CA . LYS A 1 503 ? -58.249 -31.109 130.063 1.00 36.50 503 LYS A CA 1
ATOM 4054 C C . LYS A 1 503 ? -58.073 -30.784 128.565 1.00 36.50 503 LYS A C 1
ATOM 4056 O O . LYS A 1 503 ? -59.020 -30.962 127.820 1.00 36.50 503 LYS A O 1
ATOM 4061 N N . SER A 1 504 ? -56.960 -30.289 128.029 1.00 37.72 504 SER A N 1
ATOM 4062 C CA . SER A 1 504 ? -55.568 -30.189 128.481 1.00 37.72 504 SER A CA 1
ATOM 4063 C C . SER A 1 504 ? -54.759 -29.390 127.434 1.00 37.72 504 SER A C 1
ATOM 4065 O O . SER A 1 504 ? -55.159 -29.386 126.277 1.00 37.72 504 SER A O 1
ATOM 4067 N N . SER A 1 505 ? -53.648 -28.762 127.862 1.00 36.19 505 SER A N 1
ATOM 4068 C CA . SER A 1 505 ? -52.328 -28.592 127.184 1.00 36.19 505 SER A CA 1
ATOM 4069 C C . SER A 1 505 ? -52.261 -28.567 125.641 1.00 36.19 505 SER A C 1
ATOM 4071 O O . SER A 1 505 ? -52.749 -29.484 125.001 1.00 36.19 505 SER A O 1
ATOM 4073 N N . GLY A 1 506 ? -51.549 -27.676 124.951 1.00 33.47 506 GLY A N 1
ATOM 4074 C CA . GLY A 1 506 ? -50.274 -27.027 125.256 1.00 33.47 506 GLY A CA 1
ATOM 4075 C C . GLY A 1 506 ? -49.358 -27.097 124.013 1.00 33.47 506 GLY A C 1
ATOM 4076 O O . GLY A 1 506 ? -49.566 -27.954 123.163 1.00 33.47 506 GLY A O 1
ATOM 4077 N N . ILE A 1 507 ? -48.325 -26.244 123.999 1.00 37.50 507 ILE A N 1
ATOM 4078 C CA . ILE A 1 507 ? -47.025 -26.402 123.305 1.00 37.50 507 ILE A CA 1
ATOM 4079 C C . ILE A 1 507 ? -46.958 -26.058 121.790 1.00 37.50 507 ILE A C 1
ATOM 4081 O O . ILE A 1 507 ? -47.352 -26.845 120.942 1.00 37.50 507 ILE A O 1
ATOM 4085 N N . ASP A 1 508 ? -46.437 -24.856 121.491 1.00 39.03 508 ASP A N 1
ATOM 4086 C CA . ASP A 1 508 ? -45.069 -24.577 120.985 1.00 39.03 508 ASP A CA 1
ATOM 4087 C C . ASP A 1 508 ? -44.510 -25.218 119.672 1.00 39.03 508 ASP A C 1
ATOM 4089 O O . ASP A 1 508 ? -44.571 -26.429 119.492 1.00 39.03 508 ASP A O 1
ATOM 4093 N N . TRP A 1 509 ? -43.794 -24.365 118.889 1.00 35.38 509 TRP A N 1
ATOM 4094 C CA . TRP A 1 509 ? -42.709 -24.618 117.880 1.00 35.38 509 TRP A CA 1
ATOM 4095 C C . TRP A 1 509 ? -43.144 -25.010 116.444 1.00 35.38 509 TRP A C 1
ATOM 4097 O O . TRP A 1 509 ? -44.132 -25.704 116.282 1.00 35.38 509 TRP A O 1
ATOM 4107 N N . TRP A 1 510 ? -42.475 -24.705 115.315 1.00 40.31 510 TRP A N 1
ATOM 4108 C CA . TRP A 1 510 ? -41.368 -23.843 114.830 1.00 40.31 510 TRP A CA 1
ATOM 4109 C C . TRP A 1 510 ? -41.275 -24.087 113.286 1.00 40.31 510 TRP A C 1
ATOM 4111 O O . TRP A 1 510 ? -41.843 -25.067 112.813 1.00 40.31 510 TRP A O 1
ATOM 4121 N N . PHE A 1 511 ? -40.489 -23.280 112.547 1.00 38.97 511 PHE A N 1
ATOM 4122 C CA . PHE A 1 511 ? -40.136 -23.362 111.096 1.00 38.97 511 PHE A CA 1
ATOM 4123 C C . PHE A 1 511 ? -41.261 -23.087 110.069 1.00 38.97 511 PHE A C 1
ATOM 4125 O O . PHE A 1 511 ? -42.374 -23.562 110.212 1.00 38.97 511 PHE A O 1
ATOM 4132 N N . GLY A 1 512 ? -41.078 -22.322 108.986 1.00 42.94 512 GLY A N 1
ATOM 4133 C CA . GLY A 1 512 ? -39.869 -21.962 108.232 1.00 42.94 512 GLY A CA 1
ATOM 4134 C C . GLY A 1 512 ? -39.931 -22.575 106.821 1.00 42.94 512 GLY A C 1
ATOM 4135 O O . GLY A 1 512 ? -40.317 -23.730 106.720 1.00 42.94 512 GLY A O 1
ATOM 4136 N N . PHE A 1 513 ? -39.562 -21.780 105.802 1.00 41.84 513 PHE A N 1
ATOM 4137 C CA . PHE A 1 513 ? -39.330 -22.014 104.346 1.00 41.84 513 PHE A CA 1
ATOM 4138 C C . PHE A 1 513 ? -40.102 -20.924 103.572 1.00 41.84 513 PHE A C 1
ATOM 4140 O O . PHE A 1 513 ? -41.320 -20.875 103.656 1.00 41.84 513 PHE A O 1
ATOM 4147 N N . GLN A 1 514 ? -39.515 -19.895 102.949 1.00 47.97 514 GLN A N 1
ATOM 4148 C CA . GLN A 1 514 ? -38.357 -19.791 102.046 1.00 47.97 514 GLN A CA 1
ATOM 4149 C C . GLN A 1 514 ? -38.498 -20.658 100.784 1.00 47.97 514 GLN A C 1
ATOM 4151 O O . GLN A 1 514 ? -38.033 -21.790 100.771 1.00 47.97 514 GLN A O 1
ATOM 4156 N N . PHE A 1 515 ? -39.119 -20.120 99.731 1.00 48.62 515 PHE A N 1
ATOM 4157 C CA . PHE A 1 515 ? -38.451 -19.789 98.464 1.00 48.62 515 PHE A CA 1
ATOM 4158 C C . PHE A 1 515 ? -39.321 -18.840 97.639 1.00 48.62 515 PHE A C 1
ATOM 4160 O O . PHE A 1 515 ? -40.552 -19.061 97.616 1.00 48.62 515 PHE A O 1
#

InterPro domains:
  IPR019139 Leucine-rich repeat flightless-interacting protein 1/2 [PF09738] (281-355)

Radius of gyration: 100.78 Å; chains: 1; bounding box: 236×84×306 Å

Foldseek 3Di:
DPDDPVVVVVVVVVVVVVVVVVVVVVVVVVVVVVVPPPPPPPPPDDDDDDDDDDDDDDDDDDDDDDDDDDDDDDDDDDDDDDDDDDDDDDDDDDDDDDDDDDDDDDDDDDDDDDDDDDDDDDDDDDDDDDDDDDDDPPPDDDDPPDPDPDDDPDDPDDDPPDPPPPPPPDPPPPPPPPPPPPPPPPPDDPDDPPPPPDPDDDPVPPDDDPDDDDDDDDDDPDPVVVVVVVVVVVVVVVVVVVVVVVVVVVVVVVVVVVVVVVVVVVVVVVVVVVVVVVVVVVVVVVVVVVVVVVVVVVVVVVVVVVVVVVVVVVVVVVVVVVVVVVVVVVVVVVVVVVVVVVVVVVVVVVVVVVVVVVVVVVVVVVVVVVVVVVVVVVVVVVVVVVVVVVVVVVVVVVVVVVVVVVVVVVVVVVVVVVVVVVVVVVVVVVVVVVVVVVVVVVVVVVVVVVVVVVVVVVVVVVVVVVVVVVVVVVVVVVDDDDDDDDYDDDDDDDDDDDDDDDDDDDDDDDDDDDD

Sequence (515 aa):
MKGFSLRHLLCAGVAAVTAAIIYRYIKRRRAAEKKAKPTEPKHKVSETQTACTVPEKIIPDVENNQEISRLKGTESSDLEDIEITDRPQLENTECTSQENSESSDLEDIEITDRPHLENTECTSQENSESSDLEDIEITDRPQLENTECTSPENSESSDLDDIEIIESPHLENSESSDLDDIEIVEIPHPENSESSDLQFILSLDDIESYNLNKVKSPSYKDRDSFMLEVRVRELEDKLCKAYQVLEKTIKEKEDECNSHRLLKAQCSKMEEQHQELLKVAQAEAEKKFEQIMESNVQLENENSDLKTSIDTLKGRVWQLEELLCDAEKMYNSIKQDHEQMKKAYSNLKSQHEEVLIQHEEALKVTLYETVEKYQMKKELNAELTNKNSDLQDEVNTLQSSVRWLNEELCKAQENLEMLNKKREEEQEDYRMLQSQNDEFKKLLNHNEELLQDTLAEAENKLKQKVESDTQLEQQENVCRDNAEAPESSVQTSEDRTSAGSQKSSGIDWWFGFQF